Protein AF-A0AAD6TKK6-F1 (afdb_monomer_lite)

Structure (mmCIF, N/CA/C/O backbone):
data_AF-A0AAD6TKK6-F1
#
_entry.id   AF-A0AAD6TKK6-F1
#
loop_
_atom_site.group_PDB
_atom_site.id
_atom_site.type_symbol
_atom_site.label_atom_id
_atom_site.label_alt_id
_atom_site.label_comp_id
_atom_site.label_asym_id
_atom_site.label_entity_id
_atom_site.label_seq_id
_atom_site.pdbx_PDB_ins_code
_atom_site.Cartn_x
_atom_site.Cartn_y
_atom_site.Cartn_z
_atom_site.occupancy
_atom_site.B_iso_or_equiv
_atom_site.auth_seq_id
_atom_site.auth_comp_id
_atom_site.auth_asym_id
_atom_site.auth_atom_id
_atom_site.pdbx_PDB_model_num
ATOM 1 N N . MET A 1 1 ? -26.492 -15.807 9.553 1.00 33.47 1 MET A N 1
ATOM 2 C CA . MET A 1 1 ? -27.029 -14.757 10.464 1.00 33.47 1 MET A CA 1
ATOM 3 C C . MET A 1 1 ? -26.285 -14.730 11.799 1.00 33.47 1 MET A C 1
ATOM 5 O O . MET A 1 1 ? -26.033 -13.637 12.281 1.00 33.47 1 MET A O 1
ATOM 9 N N . LYS A 1 2 ? -25.810 -15.878 12.324 1.00 29.70 2 LYS A N 1
ATOM 10 C CA . LYS A 1 2 ? -24.729 -15.908 13.335 1.00 29.70 2 LYS A CA 1
ATOM 11 C C . LYS A 1 2 ? -23.454 -15.162 12.885 1.00 29.70 2 LYS A C 1
ATOM 13 O O . LYS A 1 2 ? -22.755 -14.616 13.722 1.00 29.70 2 LYS A O 1
ATOM 18 N N . ASP A 1 3 ? -23.239 -15.018 11.575 1.00 33.41 3 ASP A N 1
ATOM 19 C CA . ASP A 1 3 ? -22.123 -14.248 10.991 1.00 33.41 3 ASP A CA 1
ATOM 20 C C . ASP A 1 3 ? -22.330 -12.718 10.968 1.00 33.41 3 ASP A C 1
ATOM 22 O O . ASP A 1 3 ? -21.414 -11.987 10.613 1.00 33.41 3 ASP A O 1
ATOM 26 N N . ILE A 1 4 ? -23.523 -12.212 11.320 1.00 38.94 4 ILE A N 1
ATOM 27 C CA . ILE A 1 4 ? -23.822 -10.762 11.345 1.00 38.94 4 ILE A CA 1
ATOM 28 C C . ILE A 1 4 ? -23.513 -10.155 12.729 1.00 38.94 4 ILE A C 1
ATOM 30 O O . ILE A 1 4 ? -23.415 -8.940 12.869 1.00 38.94 4 ILE A O 1
ATOM 34 N N . ILE A 1 5 ? -23.282 -10.993 13.746 1.00 39.38 5 ILE A N 1
ATOM 35 C CA . ILE A 1 5 ? -22.968 -10.576 15.118 1.00 39.38 5 ILE A CA 1
ATOM 36 C C . ILE A 1 5 ? -21.465 -10.771 15.388 1.00 39.38 5 ILE A C 1
ATOM 38 O O . ILE A 1 5 ? -21.064 -11.489 16.299 1.00 39.38 5 ILE A O 1
ATOM 42 N N . TYR A 1 6 ? -20.609 -10.146 14.578 1.00 34.94 6 TYR A N 1
ATOM 43 C CA . TYR A 1 6 ? -19.217 -9.903 14.961 1.00 34.94 6 TYR A CA 1
ATOM 44 C C . TYR A 1 6 ? -19.056 -8.409 15.280 1.00 34.94 6 TYR A C 1
ATOM 46 O O . TYR A 1 6 ? -18.975 -7.570 14.390 1.00 34.94 6 TYR A O 1
ATOM 54 N N . ALA A 1 7 ? -19.076 -8.139 16.591 1.00 41.03 7 ALA A N 1
ATOM 55 C CA . ALA A 1 7 ? -18.643 -6.938 17.313 1.00 41.03 7 ALA A CA 1
ATOM 56 C C . ALA A 1 7 ? -19.293 -5.578 16.963 1.00 41.03 7 ALA A C 1
ATOM 58 O O . ALA A 1 7 ? -18.807 -4.848 16.096 1.00 41.03 7 ALA A O 1
ATOM 59 N N . PRO A 1 8 ? -20.306 -5.123 17.724 1.00 38.94 8 PRO A N 1
ATOM 60 C CA . PRO A 1 8 ? -20.504 -3.701 17.948 1.00 38.94 8 PRO A CA 1
ATOM 61 C C . PRO A 1 8 ? -19.596 -3.246 19.100 1.00 38.94 8 PRO A C 1
ATOM 63 O O . PRO A 1 8 ? -19.918 -3.436 20.267 1.00 38.94 8 PRO A O 1
ATOM 66 N N . VAL A 1 9 ? -18.473 -2.594 18.803 1.00 41.62 9 VAL A N 1
ATOM 67 C CA . VAL A 1 9 ? -17.911 -1.666 19.794 1.00 41.62 9 VAL A CA 1
ATOM 68 C C . VAL A 1 9 ? -18.814 -0.437 19.739 1.00 41.62 9 VAL A C 1
ATOM 70 O O . VAL A 1 9 ? -18.699 0.369 18.820 1.00 41.62 9 VAL A O 1
ATOM 73 N N . ILE A 1 10 ? -19.786 -0.336 20.651 1.00 44.16 10 ILE A N 1
ATOM 74 C CA . ILE A 1 10 ? -20.620 0.865 20.786 1.00 44.16 10 ILE A CA 1
ATOM 75 C C . ILE A 1 10 ? -19.730 1.935 21.429 1.00 44.16 10 ILE A C 1
ATOM 77 O O . ILE A 1 10 ? -19.353 1.768 22.588 1.00 44.16 10 ILE A O 1
ATOM 81 N N . PRO A 1 11 ? -19.369 3.027 20.731 1.00 39.59 11 PRO A N 1
ATOM 82 C CA . PRO A 1 11 ? -18.557 4.071 21.333 1.00 39.59 11 PRO A CA 1
ATOM 83 C C . PRO A 1 11 ? -19.380 4.781 22.412 1.00 39.59 11 PRO A C 1
ATOM 85 O O . PRO A 1 11 ? -20.307 5.542 22.123 1.00 39.59 11 PRO A O 1
ATOM 88 N N . VAL A 1 12 ? -19.049 4.530 23.677 1.00 43.72 12 VAL A N 1
ATOM 89 C CA . VAL A 1 12 ? -19.608 5.266 24.812 1.00 43.72 12 VAL A CA 1
ATOM 90 C C . VAL A 1 12 ? -18.806 6.555 24.962 1.00 43.72 12 VAL A C 1
ATOM 92 O O . VAL A 1 12 ? -17.887 6.650 25.765 1.00 43.72 12 VAL A O 1
ATOM 95 N N . VAL A 1 13 ? -19.128 7.569 24.158 1.00 41.91 13 VAL A N 1
ATOM 96 C CA . VAL A 1 13 ? -18.502 8.891 24.303 1.00 41.91 13 VAL A CA 1
ATOM 97 C C . VAL A 1 13 ? -19.078 9.561 25.556 1.00 41.91 13 VAL A C 1
ATOM 99 O O . VAL A 1 13 ? -20.239 9.979 25.576 1.00 41.91 13 VAL A O 1
ATOM 102 N N . SER A 1 14 ? -18.280 9.633 26.623 1.00 43.81 14 SER A N 1
ATOM 103 C CA . SER A 1 14 ? -18.710 10.011 27.980 1.00 43.81 14 SER A CA 1
ATOM 104 C C . SER A 1 14 ? -19.211 11.458 28.115 1.00 43.81 14 SER A C 1
ATOM 106 O O . SER A 1 14 ? -20.027 11.747 28.992 1.00 43.81 14 SER A O 1
ATOM 108 N N . TYR A 1 15 ? -18.798 12.366 27.225 1.00 44.28 15 TYR A N 1
ATOM 109 C CA . TYR A 1 15 ? -19.024 13.811 27.368 1.00 44.28 15 TYR A CA 1
ATOM 110 C C . TYR A 1 15 ? -20.209 14.387 26.569 1.00 44.28 15 TYR A C 1
ATOM 112 O O . TYR A 1 15 ? -20.564 15.551 26.761 1.00 44.28 15 TYR A O 1
ATOM 120 N N . LEU A 1 16 ? -20.889 13.606 25.717 1.00 48.97 16 LEU A N 1
ATOM 121 C CA . LEU A 1 16 ? -22.029 14.097 24.925 1.00 48.97 16 LEU A CA 1
ATOM 122 C C . LEU A 1 16 ? -23.342 13.421 25.337 1.00 48.97 16 LEU A C 1
ATOM 124 O O . LEU A 1 16 ? -23.686 12.333 24.877 1.00 48.97 16 LEU A O 1
ATOM 128 N N . LYS A 1 17 ? -24.134 14.119 26.166 1.00 58.81 17 LYS A N 1
ATOM 129 C CA . LYS A 1 17 ? -25.455 13.666 26.654 1.00 58.81 17 LYS A CA 1
ATOM 130 C C . LYS A 1 17 ? -26.389 13.122 25.548 1.00 58.81 17 LYS A C 1
ATOM 132 O O . LYS A 1 17 ? -27.018 12.087 25.789 1.00 58.81 17 LYS A O 1
ATOM 137 N N . PRO A 1 18 ? -26.489 13.731 24.345 1.00 53.56 18 PRO A N 1
ATOM 138 C CA . PRO A 1 18 ? -27.306 13.181 23.259 1.00 53.56 18 PRO A CA 1
ATOM 139 C C . PRO A 1 18 ? -26.797 11.826 22.743 1.00 53.56 18 PRO A C 1
ATOM 141 O O . PRO A 1 18 ? -27.599 10.923 22.520 1.00 53.56 18 PRO A O 1
ATOM 144 N N . ILE A 1 19 ? -25.475 11.658 22.628 1.00 49.31 19 ILE A N 1
ATOM 145 C CA . ILE A 1 19 ? -24.836 10.419 22.158 1.00 49.31 19 ILE A CA 1
ATOM 146 C C . ILE A 1 19 ? -24.994 9.310 23.198 1.00 49.31 19 ILE A C 1
ATOM 148 O O . ILE A 1 19 ? -25.383 8.202 22.848 1.00 49.31 19 ILE A O 1
ATOM 152 N N . ARG A 1 20 ? -24.809 9.618 24.488 1.00 58.09 20 ARG A N 1
ATOM 153 C CA . ARG A 1 20 ? -25.031 8.664 25.588 1.00 58.09 20 ARG A CA 1
ATOM 154 C C . ARG A 1 20 ? -26.486 8.187 25.659 1.00 58.09 20 ARG A C 1
ATOM 156 O O . ARG A 1 20 ? -26.737 7.007 25.883 1.00 58.09 20 ARG A O 1
ATOM 163 N N . THR A 1 21 ? -27.444 9.084 25.410 1.00 62.44 21 THR A N 1
ATOM 164 C CA . THR A 1 21 ? -28.881 8.747 25.368 1.00 62.44 21 THR A CA 1
ATOM 165 C C . THR A 1 21 ? -29.212 7.855 24.169 1.00 62.44 21 THR A C 1
ATOM 167 O O . THR A 1 21 ? -29.955 6.883 24.302 1.00 62.44 21 THR A O 1
ATOM 170 N N . TRP A 1 22 ? -28.638 8.156 23.001 1.00 67.25 22 TRP A N 1
ATOM 171 C CA . TRP A 1 22 ? -28.779 7.339 21.797 1.00 67.25 22 TRP A CA 1
ATOM 172 C C . TRP A 1 22 ? -28.152 5.947 21.971 1.00 67.25 22 TRP A C 1
ATOM 174 O O . TRP A 1 22 ? -28.821 4.948 21.712 1.00 67.25 22 TRP A O 1
ATOM 184 N N . ALA A 1 23 ? -26.929 5.873 22.506 1.00 57.50 23 ALA A N 1
ATOM 185 C CA . ALA A 1 23 ? -26.225 4.623 22.789 1.00 57.50 23 ALA A CA 1
ATOM 186 C C . ALA A 1 23 ? -26.989 3.750 23.799 1.00 57.50 23 ALA A C 1
ATOM 188 O O . ALA A 1 23 ? -27.186 2.562 23.554 1.00 57.50 23 ALA A O 1
ATOM 189 N N . ALA A 1 24 ? -27.515 4.340 24.880 1.00 67.81 24 ALA A N 1
ATOM 190 C CA . ALA A 1 24 ? -28.356 3.631 25.847 1.00 67.81 24 ALA A CA 1
ATOM 191 C C . ALA A 1 24 ? -29.661 3.111 25.219 1.00 67.81 24 ALA A C 1
ATOM 193 O O . ALA A 1 24 ? -30.083 1.987 25.492 1.00 67.81 24 ALA A O 1
ATOM 194 N N . SER A 1 25 ? -30.293 3.894 24.339 1.00 63.53 25 SER A N 1
ATOM 195 C CA . SER A 1 25 ? -31.496 3.462 23.621 1.00 63.53 25 SER A CA 1
ATOM 196 C C . SER A 1 25 ? -31.213 2.300 22.665 1.00 63.53 25 SER A C 1
ATOM 198 O O . SER A 1 25 ? -31.994 1.347 22.629 1.00 63.53 25 SER A O 1
ATOM 200 N N . LEU A 1 26 ? -30.102 2.356 21.925 1.00 58.56 26 LEU A N 1
ATOM 201 C CA . LEU A 1 26 ? -29.677 1.301 21.007 1.00 58.56 26 LEU A CA 1
ATOM 202 C C . LEU A 1 26 ? -29.356 0.006 21.765 1.00 58.56 26 LEU A C 1
ATOM 204 O O . LEU A 1 26 ? -29.867 -1.055 21.407 1.00 58.56 26 LEU A O 1
ATOM 208 N N . LEU A 1 27 ? -28.600 0.115 22.862 1.00 69.06 27 LEU A N 1
ATOM 209 C CA . LEU A 1 27 ? -28.213 -1.005 23.716 1.00 69.06 27 LEU A CA 1
ATOM 210 C C . LEU A 1 27 ? -29.429 -1.696 24.350 1.00 69.06 27 LEU A C 1
ATOM 212 O O . LEU A 1 27 ? -29.537 -2.919 24.314 1.00 69.06 27 LEU A O 1
ATOM 216 N N . ASN A 1 28 ? -30.405 -0.928 24.841 1.00 73.06 28 ASN A N 1
ATOM 217 C CA . ASN A 1 28 ? -31.656 -1.484 25.368 1.00 73.06 28 ASN A CA 1
ATOM 218 C C . ASN A 1 28 ? -32.488 -2.198 24.290 1.00 73.06 28 ASN A C 1
ATOM 220 O O . ASN A 1 28 ? -33.146 -3.206 24.562 1.00 73.06 28 ASN A O 1
ATOM 224 N N . ARG A 1 29 ? -32.447 -1.712 23.045 1.00 68.69 29 ARG A N 1
ATOM 225 C CA . ARG A 1 29 ? -33.118 -2.359 21.908 1.00 68.69 29 ARG A CA 1
ATOM 226 C C . ARG A 1 29 ? -32.474 -3.696 21.551 1.00 68.69 29 ARG A C 1
ATOM 228 O O . ARG A 1 29 ? -33.173 -4.633 21.187 1.00 68.69 29 ARG A O 1
ATOM 235 N N . TRP A 1 30 ? -31.154 -3.788 21.683 1.00 66.62 30 TRP A N 1
ATOM 236 C CA . TRP A 1 30 ? -30.419 -5.031 21.471 1.00 66.62 30 TRP A CA 1
ATOM 237 C C . TRP A 1 30 ? -30.650 -6.023 22.612 1.00 66.62 30 TRP A C 1
ATOM 239 O O . TRP A 1 30 ? -30.994 -7.168 22.342 1.00 66.62 30 TRP A O 1
ATOM 249 N N . LYS A 1 31 ? -30.580 -5.580 23.877 1.00 78.25 31 LYS A N 1
ATOM 250 C CA . LYS A 1 31 ? -30.904 -6.396 25.067 1.00 78.25 31 LYS A CA 1
ATOM 251 C C . LYS A 1 31 ? -32.315 -7.013 25.004 1.00 78.25 31 LYS A C 1
ATOM 253 O O . LYS A 1 31 ? -32.543 -8.112 25.512 1.00 78.25 31 LYS A O 1
ATOM 258 N N . SER A 1 32 ? -33.265 -6.315 24.379 1.00 73.50 32 SER A N 1
ATOM 259 C CA . SER A 1 32 ? -34.655 -6.768 24.205 1.00 73.50 32 SER A CA 1
ATOM 260 C C . SER A 1 32 ? -34.901 -7.625 22.955 1.00 73.50 32 SER A C 1
ATOM 262 O O . SER A 1 32 ? -36.005 -8.144 22.795 1.00 73.50 32 SER A O 1
ATOM 264 N N . HIS A 1 33 ? -33.907 -7.827 22.084 1.00 76.56 33 HIS A N 1
ATOM 265 C CA . HIS A 1 33 ? -34.063 -8.679 20.906 1.00 76.56 33 HIS A CA 1
ATOM 266 C C . HIS A 1 33 ? -34.140 -10.172 21.303 1.00 76.56 33 HIS A C 1
ATOM 268 O O . HIS A 1 33 ? -33.316 -10.616 22.108 1.00 76.56 33 HIS A O 1
ATOM 274 N N . PRO A 1 34 ? -35.057 -10.981 20.729 1.00 74.06 34 PRO A N 1
ATOM 275 C CA . PRO A 1 34 ? -35.217 -12.397 21.085 1.00 74.06 34 PRO A CA 1
ATOM 276 C C . PRO A 1 34 ? -33.925 -13.212 20.965 1.00 74.06 34 PRO A C 1
ATOM 278 O O . PRO A 1 34 ? -33.590 -13.971 21.866 1.00 74.06 34 PRO A O 1
ATOM 281 N N . ASP A 1 35 ? -33.146 -12.998 19.904 1.00 68.44 35 ASP A N 1
ATOM 282 C CA . ASP A 1 35 ? -31.879 -13.716 19.711 1.00 68.44 35 ASP A CA 1
ATOM 283 C C . ASP A 1 35 ? -30.819 -13.318 20.747 1.00 68.44 35 ASP A C 1
ATOM 285 O O . ASP A 1 35 ? -30.083 -14.173 21.234 1.00 68.44 35 ASP A O 1
ATOM 289 N N . ALA A 1 36 ? -30.778 -12.047 21.160 1.00 72.12 36 ALA A N 1
ATOM 290 C CA . ALA A 1 36 ? -29.862 -11.589 22.203 1.00 72.12 36 ALA A CA 1
ATOM 291 C C . ALA A 1 36 ? -30.205 -12.202 23.569 1.00 72.12 36 ALA A C 1
ATOM 293 O O . ALA A 1 36 ? -29.319 -12.434 24.389 1.00 72.12 36 ALA A O 1
ATOM 294 N N . GLN A 1 37 ? -31.481 -12.522 23.809 1.00 82.56 37 GLN A N 1
ATOM 295 C CA . GLN A 1 37 ? -31.910 -13.229 25.016 1.00 82.56 37 GLN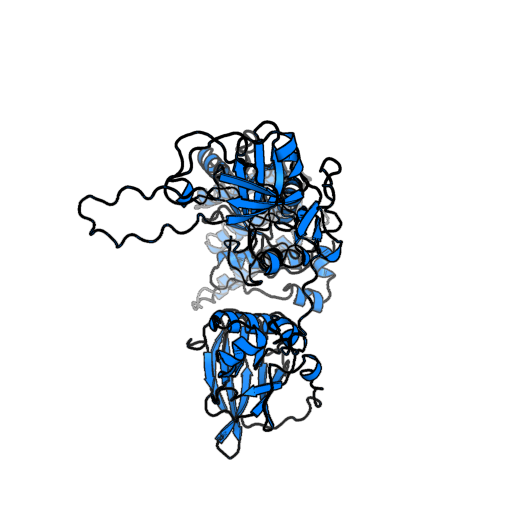 A CA 1
ATOM 296 C C . GLN A 1 37 ? -31.356 -14.661 25.060 1.00 82.56 37 GLN A C 1
ATOM 298 O O . GLN A 1 37 ? -31.052 -15.140 26.153 1.00 82.56 37 GLN A O 1
ATOM 303 N N . THR A 1 38 ? -31.170 -15.302 23.895 1.00 83.44 38 THR A N 1
ATOM 304 C CA . THR A 1 38 ? -30.635 -16.674 23.777 1.00 83.44 38 THR A CA 1
ATOM 305 C C . THR A 1 38 ? -29.121 -16.784 23.955 1.00 83.44 38 THR A C 1
ATOM 307 O O . THR A 1 38 ? -28.630 -17.894 24.144 1.00 83.44 38 THR A O 1
ATOM 310 N N . LEU A 1 39 ? -28.400 -15.658 23.914 1.00 77.38 39 LEU A N 1
ATOM 311 C CA . LEU A 1 39 ? -26.954 -15.616 24.126 1.00 77.38 39 LEU A CA 1
ATOM 312 C C . LEU A 1 39 ? -26.604 -15.932 25.581 1.00 77.38 39 LEU A C 1
ATOM 314 O O . LEU A 1 39 ? -27.282 -15.470 26.515 1.00 77.38 39 LEU A O 1
ATOM 318 N N . ASP A 1 40 ? -25.522 -16.679 25.773 1.00 90.00 40 ASP A N 1
ATOM 319 C CA . ASP A 1 40 ? -25.002 -16.943 27.109 1.00 90.00 40 ASP A CA 1
ATOM 320 C C . ASP A 1 40 ? -24.329 -15.686 27.716 1.00 90.00 40 ASP A C 1
ATOM 322 O O . ASP A 1 40 ? -24.077 -14.701 27.014 1.00 90.00 40 ASP A O 1
ATOM 326 N N . PRO A 1 41 ? -24.078 -15.651 29.039 1.00 82.62 41 PRO A N 1
ATOM 327 C CA . PRO A 1 41 ? -23.484 -14.482 29.689 1.00 82.62 41 PRO A CA 1
ATOM 328 C C . PRO A 1 41 ? -22.116 -14.070 29.124 1.00 82.62 41 PRO A C 1
ATOM 330 O O . PRO A 1 41 ? -21.830 -12.877 29.064 1.00 82.62 41 PRO A O 1
ATOM 333 N N . SER A 1 42 ? -21.294 -15.025 28.681 1.00 67.50 42 SER A N 1
ATOM 334 C CA . SER A 1 42 ? -19.976 -14.742 28.101 1.00 67.50 42 SER A CA 1
ATOM 335 C C . SER A 1 42 ? -20.096 -14.134 26.703 1.00 67.50 42 SER A C 1
ATOM 337 O O . SER A 1 42 ? -19.383 -13.189 26.369 1.00 67.50 42 SER A O 1
ATOM 339 N N . GLU A 1 43 ? -21.065 -14.598 25.909 1.00 72.06 43 GLU A N 1
ATOM 340 C CA . GLU A 1 43 ? -21.394 -14.022 24.607 1.00 72.06 43 GLU A CA 1
ATOM 341 C C . GLU A 1 43 ? -21.975 -12.611 24.747 1.00 72.06 43 GLU A C 1
ATOM 343 O O . GLU A 1 43 ? -21.633 -11.729 23.959 1.00 72.06 43 GLU A O 1
ATOM 348 N N . LYS A 1 44 ? -22.813 -12.372 25.765 1.00 76.62 44 LYS A N 1
ATOM 349 C CA . LYS A 1 44 ? -23.350 -11.038 26.078 1.00 76.62 44 LYS A CA 1
ATOM 350 C C . LYS A 1 44 ? -22.247 -10.064 26.482 1.00 76.62 44 LYS A C 1
ATOM 352 O O . LYS A 1 44 ? -22.228 -8.958 25.946 1.00 76.62 44 LYS A O 1
ATOM 357 N N . ALA A 1 45 ? -21.321 -10.489 27.341 1.00 70.94 45 ALA A N 1
ATOM 358 C CA . ALA A 1 45 ? -20.169 -9.689 27.758 1.00 70.94 45 ALA A CA 1
ATOM 359 C C . ALA A 1 45 ? -19.241 -9.360 26.580 1.00 70.94 45 ALA A C 1
ATOM 361 O O . ALA A 1 45 ? -18.907 -8.202 26.343 1.00 70.94 45 ALA A O 1
ATOM 362 N N . ARG A 1 46 ? -18.917 -10.358 25.745 1.00 65.62 46 ARG A N 1
ATOM 363 C CA . ARG A 1 46 ? -18.105 -10.169 24.530 1.00 65.62 46 ARG A CA 1
ATOM 364 C C . ARG A 1 46 ? -18.724 -9.172 23.540 1.00 65.62 46 ARG A C 1
ATOM 366 O O . ARG A 1 46 ? -18.009 -8.560 22.754 1.00 65.62 46 ARG A O 1
ATOM 373 N N . LEU A 1 47 ? -20.049 -9.027 23.550 1.00 63.88 47 LEU A N 1
ATOM 374 C CA . LEU A 1 47 ? -20.794 -8.112 22.680 1.00 63.88 47 LEU A CA 1
ATOM 375 C C . LEU A 1 47 ? -21.163 -6.780 23.358 1.00 63.88 47 LEU A C 1
ATOM 377 O O . LEU A 1 47 ? -21.875 -5.983 22.747 1.00 63.88 47 LEU A O 1
ATOM 381 N N . GLY A 1 48 ? -20.727 -6.542 24.601 1.00 70.88 48 GLY A N 1
ATOM 382 C CA . GLY A 1 48 ? -21.049 -5.335 25.371 1.00 70.88 48 GLY A CA 1
ATOM 383 C C . GLY A 1 48 ? -22.531 -5.200 25.742 1.00 70.88 48 GLY A C 1
ATOM 384 O O . GLY A 1 48 ? -23.003 -4.100 26.023 1.00 70.88 48 GLY A O 1
ATOM 385 N N . LEU A 1 49 ? -23.292 -6.302 25.716 1.00 74.94 49 LEU A N 1
ATOM 386 C CA . LEU A 1 49 ? -24.725 -6.346 26.034 1.00 74.94 49 LEU A CA 1
ATOM 387 C C . LEU A 1 49 ? -25.016 -6.436 27.533 1.00 74.94 49 LEU A C 1
ATOM 389 O O . LEU A 1 49 ? -26.179 -6.444 27.919 1.00 74.94 49 LEU A O 1
ATOM 393 N N . ASP A 1 50 ? -23.999 -6.516 28.374 1.00 77.31 50 ASP A N 1
ATOM 394 C CA . ASP A 1 50 ? -24.074 -6.492 29.835 1.00 77.31 50 ASP A CA 1
ATOM 395 C C . ASP A 1 50 ? -23.828 -5.091 30.425 1.00 77.31 50 ASP A C 1
ATOM 397 O O . ASP A 1 50 ? -24.142 -4.858 31.589 1.00 77.31 50 ASP A O 1
ATOM 401 N N . ILE A 1 51 ? -23.366 -4.128 29.620 1.00 74.81 51 ILE A N 1
ATOM 402 C CA . ILE A 1 51 ? -23.111 -2.748 30.053 1.00 74.81 51 ILE A CA 1
ATOM 403 C C . ILE A 1 51 ? -24.431 -2.063 30.443 1.00 74.81 51 ILE A C 1
ATOM 405 O O . ILE A 1 51 ? -25.335 -1.896 29.622 1.00 74.81 51 ILE A O 1
ATOM 409 N N . ASP A 1 52 ? -24.563 -1.625 31.693 1.00 70.31 52 ASP A N 1
ATOM 410 C CA . ASP A 1 52 ? -25.659 -0.757 32.129 1.00 70.31 52 ASP A CA 1
ATOM 411 C C . ASP A 1 52 ? -25.205 0.703 32.072 1.00 70.31 52 ASP A C 1
ATOM 413 O O . ASP A 1 52 ? -24.450 1.178 32.916 1.00 70.31 52 ASP A O 1
ATOM 417 N N . LEU A 1 53 ? -25.656 1.434 31.048 1.00 61.81 53 LEU A N 1
ATOM 418 C CA . LEU A 1 53 ? -25.374 2.863 30.924 1.00 61.81 53 LEU A CA 1
ATOM 419 C C . LEU A 1 53 ? -26.250 3.642 31.922 1.00 61.81 53 LEU A C 1
ATOM 421 O O . LEU A 1 53 ? -27.475 3.631 31.770 1.00 61.81 53 LEU A O 1
ATOM 425 N N . PRO A 1 54 ? -25.671 4.360 32.909 1.00 53.25 54 PRO A N 1
ATOM 426 C CA . PRO A 1 54 ? -26.460 5.141 33.853 1.00 53.25 54 PRO A CA 1
ATOM 427 C C . PRO A 1 54 ? -27.217 6.233 33.098 1.00 53.25 54 PRO A C 1
ATOM 429 O O . PRO A 1 54 ? -26.604 7.043 32.397 1.00 53.25 54 PRO A O 1
ATOM 432 N N . VAL A 1 55 ? -28.540 6.258 33.240 1.00 55.25 55 VAL A N 1
ATOM 433 C CA . VAL A 1 55 ? -29.366 7.406 32.862 1.00 55.25 55 VAL A CA 1
ATOM 434 C C . VAL A 1 55 ? -29.429 8.286 34.104 1.00 55.25 55 VAL A C 1
ATOM 436 O O . VAL A 1 55 ? -30.018 7.868 35.095 1.00 55.25 55 VAL A O 1
ATOM 439 N N . ASP A 1 56 ? -28.783 9.455 34.090 1.00 49.66 56 ASP A N 1
ATOM 440 C CA . ASP A 1 56 ? -28.731 10.342 35.261 1.00 49.66 56 ASP A CA 1
ATOM 441 C C . ASP A 1 56 ? -30.147 10.656 35.779 1.00 49.66 56 ASP A C 1
ATOM 443 O O . ASP A 1 56 ? -30.894 11.434 35.175 1.00 49.66 56 ASP A O 1
ATOM 447 N N . THR A 1 57 ? -30.519 10.069 36.916 1.00 44.00 57 THR A N 1
ATOM 448 C CA . THR A 1 57 ? -31.667 10.502 37.712 1.00 44.00 57 THR A CA 1
ATOM 449 C C . THR A 1 57 ? -31.282 11.780 38.467 1.00 44.00 57 THR A C 1
ATOM 451 O O . THR A 1 57 ? -30.234 11.816 39.113 1.00 44.00 57 THR A O 1
ATOM 454 N N . PRO A 1 58 ? -32.084 12.859 38.403 1.00 35.41 58 PRO A N 1
ATOM 455 C CA . PRO A 1 58 ? -31.746 14.119 39.062 1.00 35.41 58 PRO A CA 1
ATOM 456 C C . PRO A 1 58 ? -31.707 13.961 40.597 1.00 35.41 58 PRO A C 1
ATOM 458 O O . PRO A 1 58 ? -32.481 13.171 41.144 1.00 35.41 58 PRO A O 1
ATOM 461 N N . PRO A 1 59 ? -30.838 14.703 41.313 1.00 33.88 59 PRO A N 1
ATOM 462 C CA . PRO A 1 59 ? -30.676 14.551 42.757 1.00 33.88 59 PRO A CA 1
ATOM 463 C C . PRO A 1 59 ? -31.924 15.015 43.531 1.00 33.88 59 PRO A C 1
ATOM 465 O O . PRO A 1 59 ? -32.615 15.942 43.094 1.00 33.88 59 PRO A O 1
ATOM 468 N N . PRO A 1 60 ? -32.215 14.412 44.701 1.00 34.59 60 PRO A N 1
ATOM 469 C CA . PRO A 1 60 ? -33.389 14.754 45.496 1.00 34.59 60 PRO A CA 1
ATOM 470 C C . PRO A 1 60 ? -33.251 16.161 46.097 1.00 34.59 60 PRO A C 1
ATOM 472 O O . PRO A 1 60 ? -32.280 16.469 46.787 1.00 34.59 60 PRO A O 1
ATOM 475 N N . SER A 1 61 ? -34.238 17.024 45.842 1.00 34.91 61 SER A N 1
ATOM 476 C CA . SER A 1 61 ? -34.274 18.400 46.349 1.00 34.91 61 SER A CA 1
ATOM 477 C C . SER A 1 61 ? -34.542 18.449 47.859 1.00 34.91 61 SER A C 1
ATOM 479 O O . SER A 1 61 ? -35.498 17.846 48.349 1.00 34.91 61 SER A O 1
ATOM 481 N N . THR A 1 62 ? -33.740 19.225 48.587 1.00 36.59 62 THR A N 1
ATOM 482 C CA . THR A 1 62 ? -33.739 19.382 50.052 1.00 36.59 62 THR A CA 1
ATOM 483 C C . THR A 1 62 ? -34.813 20.338 50.592 1.00 36.59 62 THR A C 1
ATOM 485 O O . THR A 1 62 ? -34.498 21.212 51.397 1.00 36.59 62 THR A O 1
ATOM 488 N N . ASP A 1 63 ? -36.073 20.197 50.182 1.00 36.00 63 ASP A N 1
ATOM 489 C CA . ASP A 1 63 ? -37.165 21.027 50.718 1.00 36.00 63 ASP A CA 1
ATOM 490 C C . ASP A 1 63 ? -38.273 20.131 51.294 1.00 36.00 63 ASP A C 1
ATOM 492 O O . ASP A 1 63 ? -39.043 19.522 50.551 1.00 36.00 63 ASP A O 1
ATOM 496 N N . THR A 1 64 ? -38.285 19.955 52.625 1.00 46.22 64 THR A N 1
ATOM 497 C CA . THR A 1 64 ? -38.981 18.869 53.357 1.00 46.22 64 THR A CA 1
ATOM 498 C C . THR A 1 64 ? -40.258 19.267 54.108 1.00 46.22 64 THR A C 1
ATOM 500 O O . THR A 1 64 ? -40.627 18.599 55.073 1.00 46.22 64 THR A O 1
ATOM 503 N N . GLN A 1 65 ? -40.988 20.311 53.695 1.00 41.62 65 GLN A N 1
ATOM 504 C CA . GLN A 1 65 ? -42.252 20.665 54.382 1.00 41.62 65 GLN A CA 1
ATOM 505 C C . GLN A 1 65 ? -43.537 20.633 53.533 1.00 41.62 65 GLN A C 1
ATOM 507 O O . GLN A 1 65 ? -44.623 20.579 54.105 1.00 41.62 65 GLN A O 1
ATOM 512 N N . SER A 1 66 ? -43.460 20.520 52.203 1.00 45.00 66 SER A N 1
ATOM 513 C CA . SER A 1 66 ? -44.614 20.213 51.322 1.00 45.00 66 SER A CA 1
ATOM 514 C C . SER A 1 66 ? -44.524 18.828 50.658 1.00 45.00 66 SER A C 1
ATOM 516 O O . SER A 1 66 ? -45.511 18.278 50.164 1.00 45.00 66 SER A O 1
ATOM 518 N N . THR A 1 67 ? -43.342 18.226 50.712 1.00 45.34 67 THR A N 1
ATOM 519 C CA . THR A 1 67 ? -42.934 16.992 50.034 1.00 45.34 67 THR A CA 1
ATOM 520 C C . THR A 1 67 ? -43.666 15.729 50.472 1.00 45.34 67 THR A C 1
ATOM 522 O O . THR A 1 67 ? -43.889 14.912 49.594 1.00 45.34 67 THR A O 1
ATOM 525 N N . PRO A 1 68 ? -44.107 15.509 51.730 1.00 48.00 68 PRO A N 1
ATOM 526 C CA . PRO A 1 68 ? -44.749 14.238 52.078 1.00 48.00 68 PRO A CA 1
ATOM 527 C C . PRO A 1 68 ? -46.078 14.029 51.347 1.00 48.00 68 PRO A C 1
ATOM 529 O O . PRO A 1 68 ? -46.375 12.920 50.919 1.00 48.00 68 PRO A O 1
ATOM 532 N N . LYS A 1 69 ? -46.864 15.099 51.156 1.00 49.91 69 LYS A N 1
ATOM 533 C CA . LYS A 1 69 ? -48.135 15.029 50.419 1.00 49.91 69 LYS A CA 1
ATOM 534 C C . LYS A 1 69 ? -47.916 14.954 48.914 1.00 49.91 69 LYS A C 1
ATOM 536 O O . LYS A 1 69 ? -48.602 14.179 48.260 1.00 49.91 69 LYS A O 1
ATOM 541 N N . ILE A 1 70 ? -46.950 15.710 48.390 1.00 47.66 70 ILE A N 1
ATOM 542 C CA . ILE A 1 70 ? -46.612 15.679 46.964 1.00 47.66 70 ILE A CA 1
ATOM 543 C C . ILE A 1 70 ? -46.009 14.316 46.608 1.00 47.66 70 ILE A C 1
ATOM 545 O O . ILE A 1 70 ? -46.526 13.670 45.720 1.00 47.66 70 ILE A O 1
ATOM 549 N N . LEU A 1 71 ? -45.026 13.800 47.352 1.00 47.69 71 LEU A N 1
ATOM 550 C CA . LEU A 1 71 ? -44.408 12.487 47.109 1.00 47.69 71 LEU A CA 1
ATOM 551 C C . LEU A 1 71 ? -45.392 11.327 47.261 1.00 47.69 71 LEU A C 1
ATOM 553 O O . LEU A 1 71 ? -45.366 10.418 46.438 1.00 47.69 71 LEU A O 1
ATOM 557 N N . HIS A 1 72 ? -46.277 11.354 48.265 1.00 56.81 72 HIS A N 1
ATOM 558 C CA . HIS A 1 72 ? -47.304 10.317 48.406 1.00 56.81 72 HIS A CA 1
ATOM 559 C C . HIS A 1 72 ? -48.287 10.348 47.229 1.00 56.81 72 HIS A C 1
ATOM 561 O O . HIS A 1 72 ? -48.684 9.300 46.729 1.00 56.81 72 HIS A O 1
ATOM 567 N N . ARG A 1 73 ? -48.632 11.541 46.733 1.00 58.12 73 ARG A N 1
ATOM 568 C CA . ARG A 1 73 ? -49.548 11.705 45.599 1.00 58.12 73 ARG A CA 1
ATOM 569 C C . ARG A 1 73 ? -48.882 11.420 44.251 1.00 58.12 73 ARG A C 1
ATOM 571 O O . ARG A 1 73 ? -49.508 10.827 43.384 1.00 58.12 73 ARG A O 1
ATOM 578 N N . THR A 1 74 ? -47.600 11.740 44.093 1.00 52.31 74 THR A N 1
ATOM 579 C CA . THR A 1 74 ? -46.779 11.343 42.940 1.00 52.31 74 THR A CA 1
ATOM 580 C C . THR A 1 74 ? -46.595 9.829 42.902 1.00 52.31 74 THR A C 1
ATOM 582 O O . THR A 1 74 ? -46.634 9.250 41.826 1.00 52.31 74 THR A O 1
ATOM 585 N N . ALA A 1 75 ? -46.450 9.172 44.056 1.00 58.38 75 ALA A N 1
ATOM 586 C CA . ALA A 1 75 ? -46.392 7.715 44.141 1.00 58.38 75 ALA A CA 1
ATOM 587 C C . ALA A 1 75 ? -47.744 7.059 43.812 1.00 58.38 75 ALA A C 1
ATOM 589 O O . ALA A 1 75 ? -47.770 6.042 43.125 1.00 58.38 75 ALA A O 1
ATOM 590 N N . GLU A 1 76 ? -48.864 7.651 44.241 1.00 62.84 76 GLU A N 1
ATOM 591 C CA . GLU A 1 76 ? -50.204 7.207 43.833 1.00 62.84 76 GLU A CA 1
ATOM 592 C C . GLU A 1 76 ? -50.417 7.368 42.324 1.00 62.84 76 GLU A C 1
ATOM 594 O O . GLU A 1 76 ? -50.860 6.425 41.680 1.00 62.84 76 GLU A O 1
ATOM 599 N N . LEU A 1 77 ? -50.028 8.508 41.744 1.00 57.53 77 LEU A N 1
ATOM 600 C CA . LEU A 1 77 ? -50.109 8.750 40.300 1.00 57.53 77 LEU A CA 1
ATOM 601 C C . LEU A 1 77 ? -49.183 7.829 39.498 1.00 57.53 77 LEU A C 1
ATOM 603 O O . LEU A 1 77 ? -49.587 7.334 38.453 1.00 57.53 77 LEU A O 1
ATOM 607 N N . ALA A 1 78 ? -47.966 7.571 39.980 1.00 57.12 78 ALA A N 1
ATOM 608 C CA . ALA A 1 78 ? -47.027 6.648 39.345 1.00 57.12 78 ALA A CA 1
ATOM 609 C C . ALA A 1 78 ? -47.515 5.194 39.420 1.00 57.12 78 ALA A C 1
ATOM 611 O O . ALA A 1 78 ? -47.343 4.445 38.464 1.00 57.12 78 ALA A O 1
ATOM 612 N N . ARG A 1 79 ? -48.166 4.799 40.521 1.00 65.25 79 ARG A N 1
ATOM 613 C CA . ARG A 1 79 ? -48.800 3.481 40.648 1.00 65.25 79 ARG A CA 1
ATOM 614 C C . ARG A 1 79 ? -50.001 3.352 39.716 1.00 65.25 79 ARG A C 1
ATOM 616 O O . ARG A 1 79 ? -50.082 2.369 38.995 1.00 65.25 79 ARG A O 1
ATOM 623 N N . ASP A 1 80 ? -50.886 4.346 39.682 1.00 62.97 80 ASP A N 1
ATOM 624 C CA . ASP A 1 80 ? -52.024 4.368 38.757 1.00 62.97 80 ASP A CA 1
ATOM 625 C C . ASP A 1 80 ? -51.557 4.383 37.285 1.00 62.97 80 ASP A C 1
ATOM 627 O O . ASP A 1 80 ? -52.215 3.797 36.426 1.00 62.97 80 ASP A O 1
ATOM 631 N N . PHE A 1 81 ? -50.412 5.016 36.995 1.00 60.78 81 PHE A N 1
ATOM 632 C CA . PHE A 1 81 ? -49.753 5.010 35.685 1.00 60.78 81 PHE A CA 1
ATOM 633 C C . PHE A 1 81 ? -49.186 3.630 35.334 1.00 60.78 81 PHE A C 1
ATOM 635 O O . PHE A 1 81 ? -49.444 3.130 34.244 1.00 60.78 81 PHE A O 1
ATOM 642 N N . GLN A 1 82 ? -48.476 2.987 36.263 1.00 62.75 82 GLN A N 1
ATOM 643 C CA . GLN A 1 82 ? -47.920 1.650 36.059 1.00 62.75 82 GLN A CA 1
ATOM 644 C C . GLN A 1 82 ? -49.026 0.602 35.892 1.00 62.75 82 GLN A C 1
ATOM 646 O O . GLN A 1 82 ? -48.984 -0.186 34.957 1.00 62.75 82 GLN A O 1
ATOM 651 N N . GLU A 1 83 ? -50.068 0.643 36.731 1.00 63.59 83 GLU A N 1
ATOM 652 C CA . GLU A 1 83 ? -51.244 -0.228 36.601 1.00 63.59 83 GLU A CA 1
ATOM 653 C C . GLU A 1 83 ? -51.938 -0.045 35.245 1.00 63.59 83 GLU A C 1
ATOM 655 O O . GLU A 1 83 ? -52.481 -0.997 34.683 1.00 63.59 83 GLU A O 1
ATOM 660 N N . PHE A 1 84 ? -51.916 1.174 34.705 1.00 62.56 84 PHE A N 1
ATOM 661 C CA . PHE A 1 84 ? -52.458 1.473 33.389 1.00 62.56 84 PHE A CA 1
ATOM 662 C C . PHE A 1 84 ? -51.571 0.954 32.245 1.00 62.56 84 PHE A C 1
ATOM 664 O O . PHE A 1 84 ? -52.099 0.347 31.312 1.00 62.56 84 PHE A O 1
ATOM 671 N N . GLU A 1 85 ? -50.249 1.146 32.307 1.00 60.47 85 GLU A N 1
ATOM 672 C CA . GLU A 1 85 ? -49.307 0.589 31.323 1.00 60.47 85 GLU A CA 1
ATOM 673 C C . GLU A 1 85 ? -49.340 -0.944 31.320 1.00 60.47 85 GLU A C 1
ATOM 675 O O . GLU A 1 85 ? -49.469 -1.558 30.260 1.00 60.47 85 GLU A O 1
ATOM 680 N N . ASP A 1 86 ? -49.346 -1.568 32.496 1.00 61.78 86 ASP A N 1
ATOM 681 C CA . ASP A 1 86 ? -49.431 -3.021 32.644 1.00 61.78 86 ASP A CA 1
ATOM 682 C C . ASP A 1 86 ? -50.760 -3.560 32.081 1.00 61.78 86 ASP A C 1
ATOM 684 O O . ASP A 1 86 ? -50.797 -4.609 31.428 1.00 61.78 86 ASP A O 1
ATOM 688 N N . ALA A 1 87 ? -51.859 -2.817 32.269 1.00 58.09 87 ALA A N 1
ATOM 689 C CA . ALA A 1 87 ? -53.173 -3.152 31.724 1.00 58.09 87 ALA A CA 1
ATOM 690 C C . ALA A 1 87 ? -53.299 -2.943 30.205 1.00 58.09 87 ALA A C 1
ATOM 692 O O . ALA A 1 87 ? -54.202 -3.541 29.614 1.00 58.09 87 ALA A O 1
ATOM 693 N N . LEU A 1 88 ? -52.446 -2.108 29.594 1.00 55.91 88 LEU A N 1
ATOM 694 C CA . LEU A 1 88 ? -52.321 -1.935 28.140 1.00 55.91 88 LEU A CA 1
ATOM 695 C C . LEU A 1 88 ? -51.436 -3.014 27.499 1.00 55.91 88 LEU A C 1
ATOM 697 O O . LEU A 1 88 ? -51.674 -3.395 26.357 1.00 55.91 88 LEU A O 1
ATOM 701 N N . ILE A 1 89 ? -50.414 -3.490 28.215 1.00 57.66 89 ILE A N 1
ATOM 702 C CA . ILE A 1 89 ? -49.440 -4.475 27.717 1.00 57.66 89 ILE A CA 1
ATOM 703 C C . ILE A 1 89 ? -49.994 -5.908 27.787 1.00 57.66 89 ILE A C 1
ATOM 705 O O . ILE A 1 89 ? -49.650 -6.755 26.963 1.00 57.66 89 ILE A O 1
ATOM 709 N N . THR A 1 90 ? -50.865 -6.201 28.754 1.00 55.16 90 THR A N 1
ATOM 710 C CA . THR A 1 90 ? -51.457 -7.535 28.922 1.00 55.16 90 THR A CA 1
ATOM 711 C C . THR A 1 90 ? -52.662 -7.738 27.995 1.00 55.16 90 THR A C 1
ATOM 713 O O . THR A 1 90 ? -53.816 -7.543 28.375 1.00 55.16 90 THR A O 1
ATOM 716 N N . GLU A 1 91 ? -52.389 -8.152 26.754 1.00 54.06 91 GLU A N 1
ATOM 717 C CA . GLU A 1 91 ? -53.386 -8.573 25.760 1.00 54.06 91 GLU A CA 1
ATOM 718 C C . GLU A 1 91 ? -54.303 -9.671 26.327 1.00 54.06 91 GLU A C 1
ATOM 720 O O . GLU A 1 91 ? -53.916 -10.833 26.390 1.00 54.06 91 GLU A O 1
ATOM 725 N N . THR A 1 92 ? -55.522 -9.331 26.761 1.00 48.78 92 THR A N 1
ATOM 726 C CA . THR A 1 92 ? -56.720 -10.199 26.698 1.00 48.78 92 THR A CA 1
ATOM 727 C C . THR A 1 92 ? -57.957 -9.491 27.277 1.00 48.78 92 THR A C 1
ATOM 729 O O . THR A 1 92 ? -58.174 -9.445 28.484 1.00 48.78 92 THR A O 1
ATOM 732 N N . GLY A 1 93 ? -58.839 -9.017 26.390 1.00 50.41 93 GLY A N 1
ATOM 733 C CA . GLY A 1 93 ? -60.272 -8.849 26.672 1.00 50.41 93 GLY A CA 1
ATOM 734 C C . GLY A 1 93 ? -60.724 -7.515 27.288 1.00 50.41 93 GLY A C 1
ATOM 735 O O . GLY A 1 93 ? -60.642 -7.305 28.494 1.00 50.41 93 GLY A O 1
ATOM 736 N N . ASP A 1 94 ? -61.351 -6.700 26.431 1.00 56.75 94 ASP A N 1
ATOM 737 C CA . ASP A 1 94 ? -62.099 -5.451 26.684 1.00 56.75 94 ASP A CA 1
ATOM 738 C C . ASP A 1 94 ? -61.279 -4.160 26.942 1.00 56.75 94 ASP A C 1
ATOM 740 O O . ASP A 1 94 ? -61.476 -3.442 27.925 1.00 56.75 94 ASP A O 1
ATOM 744 N N . ASP A 1 95 ? -60.386 -3.829 25.994 1.00 61.62 95 ASP A N 1
ATOM 745 C CA . ASP A 1 95 ? -59.530 -2.622 25.989 1.00 61.62 95 ASP A CA 1
ATOM 746 C C . ASP A 1 95 ? -60.298 -1.297 26.063 1.00 61.62 95 ASP A C 1
ATOM 748 O O . ASP A 1 95 ? -59.832 -0.324 26.658 1.00 61.62 95 ASP A O 1
ATOM 752 N N . HIS A 1 96 ? -61.483 -1.225 25.451 1.00 64.94 96 HIS A N 1
ATOM 753 C CA . HIS A 1 96 ? -62.196 0.045 25.289 1.00 64.94 96 HIS A CA 1
ATOM 754 C C . HIS A 1 96 ? -62.685 0.591 26.629 1.00 64.94 96 HIS A C 1
ATOM 756 O O . HIS A 1 96 ? -62.467 1.759 26.944 1.00 64.94 96 HIS A O 1
ATOM 762 N N . SER A 1 97 ? -63.266 -0.277 27.459 1.00 65.25 97 SER A N 1
ATOM 763 C CA . SER A 1 97 ? -63.706 0.057 28.814 1.00 65.25 97 SER A CA 1
ATOM 764 C C . SER A 1 97 ? -62.560 0.583 29.687 1.00 65.25 97 SER A C 1
ATOM 766 O O . SER A 1 97 ? -62.801 1.367 30.602 1.00 65.25 97 SER A O 1
ATOM 768 N N . ARG A 1 98 ? -61.316 0.166 29.420 1.00 66.50 98 ARG A N 1
ATOM 769 C CA . ARG A 1 98 ? -60.122 0.593 30.164 1.00 66.50 98 ARG A CA 1
ATOM 770 C C . ARG A 1 98 ? -59.581 1.930 29.665 1.00 66.50 98 ARG A C 1
ATOM 772 O O . ARG A 1 98 ? -59.314 2.799 30.489 1.00 66.50 98 ARG A O 1
ATOM 779 N N . ILE A 1 99 ? -59.505 2.128 28.346 1.00 68.81 99 ILE A N 1
ATOM 780 C CA . ILE A 1 99 ? -59.115 3.412 27.739 1.00 68.81 99 ILE A CA 1
ATOM 781 C C . ILE A 1 99 ? -60.095 4.514 28.151 1.00 68.81 99 ILE A C 1
ATOM 783 O O . ILE A 1 99 ? -59.667 5.578 28.591 1.00 68.81 99 ILE A O 1
ATOM 787 N N . PHE A 1 100 ? -61.404 4.255 28.093 1.00 74.56 100 PHE A N 1
ATOM 788 C CA . PHE A 1 100 ? -62.399 5.239 28.521 1.00 74.56 100 PHE A CA 1
ATOM 789 C C . PHE A 1 100 ? -62.334 5.524 30.024 1.00 74.56 100 PHE A C 1
ATOM 791 O O . PHE A 1 100 ? -62.350 6.690 30.397 1.00 74.56 100 PHE A O 1
ATOM 798 N N . ARG A 1 101 ? -62.130 4.515 30.886 1.00 73.75 101 ARG A N 1
ATOM 799 C CA . ARG A 1 101 ? -61.888 4.753 32.324 1.00 73.75 101 ARG A CA 1
ATOM 800 C C . ARG A 1 101 ? -60.626 5.574 32.586 1.00 73.75 101 ARG A C 1
ATOM 802 O O . ARG A 1 101 ? -60.611 6.364 33.525 1.00 73.75 101 ARG A O 1
ATOM 809 N N . ALA A 1 102 ? -59.575 5.388 31.791 1.00 70.00 102 ALA A N 1
ATOM 810 C CA . ALA A 1 102 ? -58.355 6.178 31.904 1.00 70.00 102 ALA A CA 1
ATOM 811 C C . ALA A 1 102 ? -58.585 7.629 31.470 1.00 70.00 102 ALA A C 1
ATOM 813 O O . ALA A 1 102 ? -58.180 8.542 32.182 1.00 70.00 102 ALA A O 1
ATOM 814 N N . LEU A 1 103 ? -59.305 7.854 30.367 1.00 74.62 103 LEU A N 1
ATOM 815 C CA . LEU A 1 103 ? -59.713 9.195 29.943 1.00 74.62 103 LEU A CA 1
ATOM 816 C C . LEU A 1 103 ? -60.624 9.870 30.979 1.00 74.62 103 LEU A C 1
ATOM 818 O O . LEU A 1 103 ? -60.411 11.038 31.286 1.00 74.62 103 LEU A O 1
ATOM 822 N N . ASP A 1 104 ? -61.562 9.137 31.584 1.00 80.50 104 ASP A N 1
ATOM 823 C CA . ASP A 1 104 ? -62.431 9.652 32.650 1.00 80.50 104 ASP A CA 1
ATOM 824 C C . ASP A 1 104 ? -61.620 10.016 33.913 1.00 80.50 104 ASP A C 1
ATOM 826 O O . ASP A 1 104 ? -61.860 11.053 34.534 1.00 80.50 104 ASP A O 1
ATOM 830 N N . LYS A 1 105 ? -60.611 9.207 34.279 1.00 73.00 105 LYS A N 1
ATOM 831 C CA . LYS A 1 105 ? -59.666 9.528 35.365 1.00 73.00 105 LYS A CA 1
ATOM 832 C C . LYS A 1 105 ? -58.837 10.778 35.046 1.00 73.00 105 LYS A C 1
ATOM 834 O O . LYS A 1 105 ? -58.692 11.638 35.910 1.00 73.00 105 LYS A O 1
ATOM 839 N N . ILE A 1 106 ? -58.338 10.912 33.815 1.00 71.12 106 ILE A N 1
ATOM 840 C CA . ILE A 1 106 ? -57.598 12.098 33.353 1.00 71.12 106 ILE A CA 1
ATOM 841 C C . ILE A 1 106 ? -58.478 13.351 33.418 1.00 71.12 106 ILE A C 1
ATOM 843 O O . ILE A 1 106 ? -58.032 14.399 33.887 1.00 71.12 106 ILE A O 1
ATOM 847 N N . GLU A 1 107 ? -59.728 13.255 32.964 1.00 77.50 107 GLU A N 1
ATOM 848 C CA . GLU A 1 107 ? -60.699 14.349 33.025 1.00 77.50 107 GLU A CA 1
ATOM 849 C C . GLU A 1 107 ? -61.022 14.742 34.476 1.00 77.50 107 GLU A C 1
ATOM 851 O O . GLU A 1 107 ? -61.139 15.932 34.768 1.00 77.50 107 GLU A O 1
ATOM 856 N N . ALA A 1 108 ? -61.083 13.782 35.406 1.00 74.81 108 ALA A N 1
ATOM 857 C CA . ALA A 1 108 ? -61.228 14.069 36.833 1.00 74.81 108 ALA A CA 1
ATOM 858 C C . ALA A 1 108 ? -59.989 14.788 37.403 1.00 74.81 108 ALA A C 1
ATOM 860 O O . ALA A 1 108 ? -60.123 15.815 38.074 1.00 74.81 108 ALA A O 1
ATOM 861 N N . TRP A 1 109 ? -58.782 14.314 37.079 1.00 70.44 109 TRP A N 1
ATOM 862 C CA . TRP A 1 109 ? -57.516 14.905 37.537 1.00 70.44 109 TRP A CA 1
ATOM 863 C C . TRP A 1 109 ? -57.274 16.315 37.002 1.00 70.44 109 TRP A C 1
ATOM 865 O O . TRP A 1 109 ? -56.666 17.143 37.675 1.00 70.44 109 TRP A O 1
ATOM 875 N N . LYS A 1 110 ? -57.803 16.628 35.820 1.00 67.56 110 LYS A N 1
ATOM 876 C CA . LYS A 1 110 ? -57.729 17.958 35.208 1.00 67.56 110 LYS A CA 1
ATOM 877 C C . LYS A 1 110 ? -58.386 19.060 36.052 1.00 67.56 110 LYS A C 1
ATOM 879 O O . LYS A 1 110 ? -58.008 20.222 35.919 1.00 67.56 110 LYS A O 1
ATOM 884 N N . THR A 1 111 ? -59.349 18.724 36.914 1.00 63.44 111 THR A N 1
ATOM 885 C CA . THR A 1 111 ? -60.006 19.705 37.802 1.00 63.44 111 THR A CA 1
ATOM 886 C C . THR A 1 111 ? -59.186 20.059 39.048 1.00 63.44 111 THR A C 1
ATOM 888 O O . THR A 1 111 ? -59.498 21.031 39.737 1.00 63.44 111 THR A O 1
ATOM 891 N N . GLU A 1 112 ? -58.104 19.326 39.320 1.00 60.84 112 GLU A N 1
ATOM 892 C CA . GLU A 1 112 ? -57.221 19.543 40.462 1.00 60.84 112 GLU A CA 1
ATOM 893 C C . GLU A 1 112 ? -56.001 20.372 40.014 1.00 60.84 112 GLU A C 1
ATOM 895 O O . GLU A 1 112 ? -55.105 19.890 39.323 1.00 60.84 112 GLU A O 1
ATOM 900 N N . ALA A 1 113 ? -55.994 21.665 40.348 1.00 50.81 113 ALA A N 1
ATOM 901 C CA . ALA A 1 113 ? -55.074 22.665 39.798 1.00 50.81 113 ALA A CA 1
ATOM 902 C C . ALA A 1 113 ? -53.626 22.579 40.342 1.00 50.81 113 ALA A C 1
ATOM 904 O O . ALA A 1 113 ? -53.173 23.492 41.033 1.00 50.81 113 ALA A O 1
ATOM 905 N N . GLU A 1 114 ? -52.877 21.522 40.003 1.00 64.50 114 GLU A N 1
ATOM 906 C CA . GLU A 1 114 ? -51.440 21.412 40.303 1.00 64.50 114 GLU A CA 1
ATOM 907 C C . GLU A 1 114 ? -50.558 21.165 39.052 1.00 64.50 114 GLU A C 1
ATOM 909 O O . GLU A 1 114 ? -50.909 20.364 38.180 1.00 64.50 114 GLU A O 1
ATOM 914 N N . PRO A 1 115 ? -49.373 21.810 38.944 1.00 59.81 115 PRO A N 1
ATOM 915 C CA . PRO A 1 115 ? -48.470 21.674 37.790 1.00 59.81 115 PRO A CA 1
ATOM 916 C C . PRO A 1 115 ? -47.939 20.254 37.553 1.00 59.81 115 PRO A C 1
ATOM 918 O O . PRO A 1 115 ? -47.699 19.871 36.408 1.00 59.81 115 PRO A O 1
ATOM 921 N N . LEU A 1 116 ? -47.752 19.471 38.623 1.00 57.19 116 LEU A N 1
ATOM 922 C CA . LEU A 1 116 ? -47.266 18.090 38.533 1.00 57.19 116 LEU A CA 1
ATOM 923 C C . LEU A 1 116 ? -48.308 17.177 37.871 1.00 57.19 116 LEU A C 1
ATOM 925 O O . LEU A 1 116 ? -47.967 16.336 37.043 1.00 57.19 116 LEU A O 1
ATOM 929 N N . THR A 1 117 ? -49.587 17.411 38.162 1.00 64.00 117 THR A N 1
ATOM 930 C CA . THR A 1 117 ? -50.715 16.684 37.572 1.00 64.00 117 THR A CA 1
ATOM 931 C C . THR A 1 117 ? -50.784 16.901 36.061 1.00 64.00 117 THR A C 1
ATOM 933 O O . THR A 1 117 ? -50.999 15.953 35.313 1.00 64.00 117 THR A O 1
ATOM 936 N N . ALA A 1 118 ? -50.504 18.117 35.578 1.00 64.25 118 ALA A N 1
ATOM 937 C CA . ALA A 1 118 ? -50.463 18.411 34.142 1.00 64.25 118 ALA A CA 1
ATOM 938 C C . ALA A 1 118 ? -49.350 17.641 33.409 1.00 64.25 118 ALA A C 1
ATOM 940 O O . ALA A 1 118 ? -49.542 17.185 32.282 1.00 64.25 118 ALA A O 1
ATOM 941 N N . GLN A 1 119 ? -48.197 17.472 34.057 1.00 65.19 119 GLN A N 1
ATOM 942 C CA . GLN A 1 119 ? -47.067 16.709 33.536 1.00 65.19 119 GLN A CA 1
ATOM 943 C C . GLN A 1 119 ? -47.388 15.204 33.460 1.00 65.19 119 GLN A C 1
ATOM 945 O O . GLN A 1 119 ? -47.166 14.590 32.420 1.00 65.19 119 GLN A O 1
ATOM 950 N N . CYS A 1 120 ? -47.990 14.633 34.508 1.00 62.94 120 CYS A N 1
ATOM 951 C CA . CYS A 1 120 ? -48.424 13.232 34.513 1.00 62.94 120 CYS A CA 1
ATOM 952 C C . CYS A 1 120 ? -49.541 12.960 33.493 1.00 62.94 120 CYS A C 1
ATOM 954 O O . CYS A 1 120 ? -49.473 11.980 32.757 1.00 62.94 120 CYS A O 1
ATOM 956 N N . ILE A 1 121 ? -50.536 13.853 33.389 1.00 66.94 121 ILE A N 1
ATOM 957 C CA . ILE A 1 121 ? -51.597 13.759 32.373 1.00 66.94 121 ILE A CA 1
ATOM 958 C C . ILE A 1 121 ? -50.991 13.778 30.967 1.00 66.94 121 ILE A C 1
ATOM 960 O O . ILE A 1 121 ? -51.391 12.997 30.107 1.00 66.94 121 ILE A O 1
ATOM 964 N N . ARG A 1 122 ? -50.000 14.643 30.731 1.00 66.56 122 ARG A N 1
ATOM 965 C CA . ARG A 1 122 ? -49.314 14.738 29.442 1.00 66.56 122 ARG A CA 1
ATOM 966 C C . ARG A 1 122 ? -48.631 13.426 29.067 1.00 66.56 122 ARG A C 1
ATOM 968 O O . ARG A 1 122 ? -48.810 12.958 27.946 1.00 66.56 122 ARG A O 1
ATOM 975 N N . ASP A 1 123 ? -47.852 12.854 29.976 1.00 65.00 123 ASP A N 1
ATOM 976 C CA . ASP A 1 123 ? -47.095 11.632 29.700 1.00 65.00 123 ASP A CA 1
ATOM 977 C C . ASP A 1 123 ? -48.047 10.427 29.503 1.00 65.00 123 ASP A C 1
ATOM 979 O O . ASP A 1 123 ? -47.851 9.631 28.586 1.00 65.00 123 ASP A O 1
ATOM 983 N N . LEU A 1 124 ? -49.171 10.377 30.231 1.00 65.69 124 LEU A N 1
ATOM 984 C CA . LEU A 1 124 ? -50.225 9.369 30.054 1.00 65.69 124 LEU A CA 1
ATOM 985 C C . LEU A 1 124 ? -50.955 9.479 28.701 1.00 65.69 124 LEU A C 1
ATOM 987 O O . LEU A 1 124 ? -51.209 8.466 28.047 1.00 65.69 124 LEU A O 1
ATOM 991 N N . LEU A 1 125 ? -51.261 10.697 28.239 1.00 67.38 125 LEU A N 1
ATOM 992 C CA . LEU A 1 125 ? -51.853 10.917 26.913 1.00 67.38 125 LEU A CA 1
ATOM 993 C C . LEU A 1 125 ? -50.899 10.479 25.788 1.00 67.38 125 LEU A C 1
ATOM 995 O O . LEU A 1 125 ? -51.356 9.953 24.774 1.00 67.38 125 LEU A O 1
ATOM 999 N N . TYR A 1 126 ? -49.582 10.635 25.973 1.00 64.94 126 TYR A N 1
ATOM 1000 C CA . TYR A 1 126 ? -48.583 10.100 25.042 1.00 64.94 126 TYR A CA 1
ATOM 1001 C C . TYR A 1 126 ? -48.572 8.569 25.019 1.00 64.94 126 TYR A C 1
ATOM 1003 O O . TYR A 1 126 ? -48.561 7.995 23.927 1.00 64.94 126 TYR A O 1
ATOM 1011 N N . SER A 1 127 ? -48.603 7.904 26.180 1.00 63.75 127 SER A N 1
ATOM 1012 C CA . SER A 1 127 ? -48.668 6.435 26.231 1.00 63.75 127 SER A CA 1
ATOM 1013 C C . SER A 1 127 ? -49.950 5.908 25.570 1.00 63.75 127 SER A C 1
ATOM 1015 O O . SER A 1 127 ? -49.889 4.961 24.786 1.00 63.75 127 SER A O 1
ATOM 1017 N N . LEU A 1 128 ? -51.089 6.579 25.780 1.00 63.84 128 LEU A N 1
ATOM 1018 C CA . LEU A 1 128 ? -52.372 6.265 25.135 1.00 63.84 128 LEU A CA 1
ATOM 1019 C C . LEU A 1 128 ? -52.319 6.385 23.605 1.00 63.84 128 LEU A C 1
ATOM 1021 O O . LEU A 1 128 ? -52.746 5.470 22.900 1.00 63.84 128 LEU A O 1
ATOM 1025 N N . LEU A 1 129 ? -51.767 7.487 23.088 1.00 63.06 129 LEU A N 1
ATOM 1026 C CA . LEU A 1 129 ? -51.602 7.693 21.645 1.00 63.06 129 LEU A CA 1
ATOM 1027 C C . LEU A 1 129 ? -50.681 6.639 21.026 1.00 63.06 129 LEU A C 1
ATOM 1029 O O . LEU A 1 129 ? -50.931 6.182 19.917 1.00 63.06 129 LEU A O 1
ATOM 1033 N N . ARG A 1 130 ? -49.635 6.219 21.744 1.00 60.53 130 ARG A N 1
ATOM 1034 C CA . ARG A 1 130 ? -48.707 5.179 21.284 1.00 60.53 130 ARG A CA 1
ATOM 1035 C C . ARG A 1 130 ? -49.351 3.790 21.265 1.00 60.53 130 ARG A C 1
ATOM 1037 O O . ARG A 1 130 ? -49.077 3.018 20.352 1.00 60.53 130 ARG A O 1
ATOM 1044 N N . ALA A 1 131 ? -50.209 3.487 22.239 1.00 58.00 131 ALA A N 1
ATOM 1045 C CA . ALA A 1 131 ? -50.889 2.198 22.348 1.00 58.00 131 ALA A CA 1
ATOM 1046 C C . ALA A 1 131 ? -52.009 2.004 21.307 1.00 58.00 131 ALA A C 1
ATOM 1048 O O . ALA A 1 131 ? -52.246 0.879 20.877 1.00 58.00 131 ALA A O 1
ATOM 1049 N N . GLN A 1 132 ? -52.656 3.079 20.837 1.00 55.16 132 GLN A N 1
ATOM 1050 C CA . GLN A 1 132 ? -53.696 3.000 19.797 1.00 55.16 132 GLN A CA 1
ATOM 1051 C C . GLN A 1 132 ? -53.194 2.605 18.398 1.00 55.16 132 GLN A C 1
ATOM 1053 O O . GLN A 1 132 ? -54.009 2.303 17.529 1.00 55.16 132 GLN A O 1
ATOM 1058 N N . TYR A 1 133 ? -51.880 2.569 18.167 1.00 52.53 133 TYR A N 1
ATOM 1059 C CA . TYR A 1 133 ? -51.289 2.281 16.855 1.00 52.53 133 TYR A CA 1
ATOM 1060 C C . TYR A 1 133 ? -51.143 0.781 16.523 1.00 52.53 133 TYR A C 1
ATOM 1062 O O . TYR A 1 133 ? -50.376 0.414 15.631 1.00 52.53 133 TYR A O 1
ATOM 1070 N N . THR A 1 134 ? -51.898 -0.105 17.185 1.00 52.84 134 THR A N 1
ATOM 1071 C CA . THR A 1 134 ? -52.061 -1.501 16.735 1.00 52.84 134 THR A CA 1
ATOM 1072 C C . THR A 1 134 ? -53.125 -1.581 15.620 1.00 52.84 134 THR A C 1
ATOM 1074 O O . THR A 1 134 ? -54.190 -0.979 15.755 1.00 52.84 134 THR A O 1
ATOM 1077 N N . PRO A 1 135 ? -52.906 -2.312 14.505 1.00 41.66 135 PRO A N 1
ATOM 1078 C CA . PRO A 1 135 ? -53.510 -2.011 13.190 1.00 41.66 135 PRO A CA 1
ATOM 1079 C C . PRO A 1 135 ? -55.003 -2.339 13.010 1.00 41.66 135 PRO A C 1
ATOM 1081 O O . PRO A 1 135 ? -55.501 -2.364 11.886 1.00 41.66 135 PRO A O 1
ATOM 1084 N N . SER A 1 136 ? -55.750 -2.622 14.073 1.00 47.59 136 SER A N 1
ATOM 1085 C CA . SER A 1 136 ? -57.120 -3.120 13.968 1.00 47.59 136 SER A CA 1
ATOM 1086 C C . SER A 1 136 ? -58.063 -2.374 14.906 1.00 47.59 136 SER A C 1
ATOM 1088 O O . SER A 1 136 ? -58.258 -2.850 16.018 1.00 47.59 136 SER A O 1
ATOM 1090 N N . ARG A 1 137 ? -58.654 -1.239 14.482 1.00 51.03 137 ARG A N 1
ATOM 1091 C CA . ARG A 1 137 ? -59.973 -0.697 14.930 1.00 51.03 137 ARG A CA 1
ATOM 1092 C C . ARG A 1 137 ? -60.183 0.745 14.424 1.00 51.03 137 ARG A C 1
ATOM 1094 O O . ARG A 1 137 ? -59.725 1.701 15.034 1.00 51.03 137 ARG A O 1
ATOM 1101 N N . SER A 1 138 ? -60.929 0.919 13.330 1.00 53.47 138 SER A N 1
ATOM 1102 C CA . SER A 1 138 ? -61.034 2.197 12.595 1.00 53.47 138 SER A CA 1
ATOM 1103 C C . SER A 1 138 ? -62.207 3.122 12.968 1.00 53.47 138 SER A C 1
ATOM 1105 O O . SER A 1 138 ? -62.325 4.196 12.390 1.00 53.47 138 SER A O 1
ATOM 1107 N N . LEU A 1 139 ? -63.069 2.770 13.930 1.00 50.59 139 LEU A N 1
ATOM 1108 C CA . LEU A 1 139 ? -64.207 3.626 14.335 1.00 50.59 139 LEU A CA 1
ATOM 1109 C C . LEU A 1 139 ? -64.097 4.180 15.765 1.00 50.59 139 LEU A C 1
ATOM 1111 O O . LEU A 1 139 ? -64.535 5.297 16.017 1.00 50.59 139 LEU A O 1
ATOM 1115 N N . LEU A 1 140 ? -63.460 3.450 16.685 1.00 55.66 140 LEU A N 1
ATOM 1116 C CA . LEU A 1 140 ? -63.240 3.885 18.074 1.00 55.66 140 LEU A CA 1
ATOM 1117 C C . LEU A 1 140 ? -62.014 4.798 18.247 1.00 55.66 140 LEU A C 1
ATOM 1119 O O . LEU A 1 140 ? -61.940 5.540 19.225 1.00 55.66 140 LEU A O 1
ATOM 1123 N N . ALA A 1 141 ? -61.080 4.785 17.290 1.00 62.81 141 ALA A N 1
ATOM 1124 C CA . ALA A 1 141 ? -59.923 5.678 17.282 1.00 62.81 141 ALA A CA 1
ATOM 1125 C C . ALA A 1 141 ? -60.354 7.152 17.211 1.00 62.81 141 ALA A C 1
ATOM 1127 O O . ALA A 1 141 ? -59.844 7.964 17.971 1.00 62.81 141 ALA A O 1
ATOM 1128 N N . ALA A 1 142 ? -61.369 7.471 16.401 1.00 65.25 142 ALA A N 1
ATOM 1129 C CA . ALA A 1 142 ? -61.836 8.843 16.211 1.00 65.25 142 ALA A CA 1
ATOM 1130 C C . ALA A 1 142 ? -62.454 9.457 17.482 1.00 65.25 142 ALA A C 1
ATOM 1132 O O . ALA A 1 142 ? -62.208 10.622 17.781 1.00 65.25 142 ALA A O 1
ATOM 1133 N N . GLU A 1 143 ? -63.231 8.689 18.254 1.00 72.19 143 GLU A N 1
ATOM 1134 C CA . GLU A 1 143 ? -63.858 9.182 19.491 1.00 72.19 143 GLU A CA 1
ATOM 1135 C C . GLU A 1 143 ? -62.827 9.379 20.614 1.00 72.19 143 GLU A C 1
ATOM 1137 O O . GLU A 1 143 ? -62.844 10.392 21.318 1.00 72.19 143 GLU A O 1
ATOM 1142 N N . VAL A 1 144 ? -61.876 8.449 20.744 1.00 69.75 144 VAL A N 1
ATOM 1143 C CA . VAL A 1 144 ? -60.764 8.570 21.696 1.00 69.75 144 VAL A CA 1
ATOM 1144 C C . VAL A 1 144 ? -59.833 9.718 21.308 1.00 69.75 144 VAL A C 1
ATOM 1146 O O . VAL A 1 144 ? -59.499 10.541 22.157 1.00 69.75 144 VAL A O 1
ATOM 1149 N N . GLU A 1 145 ? -59.471 9.835 20.032 1.00 69.25 145 GLU A N 1
ATOM 1150 C CA . GLU A 1 145 ? -58.665 10.936 19.504 1.00 69.25 145 GLU A CA 1
ATOM 1151 C C . GLU A 1 145 ? -59.366 12.284 19.718 1.00 69.25 145 GLU A C 1
ATOM 1153 O O . GLU A 1 145 ? -58.738 13.260 20.134 1.00 69.25 145 GLU A O 1
ATOM 1158 N N . GLN A 1 146 ? -60.686 12.351 19.521 1.00 77.94 146 GLN A N 1
ATOM 1159 C CA . GLN A 1 146 ? -61.471 13.552 19.795 1.00 77.94 146 GLN A CA 1
ATOM 1160 C C . GLN A 1 146 ? -61.467 13.914 21.289 1.00 77.94 146 GLN A C 1
ATOM 1162 O O . GLN A 1 146 ? -61.279 15.089 21.618 1.00 77.94 146 GLN A O 1
ATOM 1167 N N . ARG A 1 147 ? -61.619 12.942 22.204 1.00 78.75 147 ARG A N 1
ATOM 1168 C CA . ARG A 1 147 ? -61.535 13.194 23.657 1.00 78.75 147 ARG A CA 1
ATOM 1169 C C . ARG A 1 147 ? -60.133 13.626 24.082 1.00 78.75 147 ARG A C 1
ATOM 1171 O O . ARG A 1 147 ? -60.009 14.623 24.788 1.00 78.75 147 ARG A O 1
ATOM 1178 N N . ILE A 1 148 ? -59.081 12.974 23.586 1.00 72.06 148 ILE A N 1
ATOM 1179 C CA . ILE A 1 148 ? -57.683 13.372 23.825 1.00 72.06 148 ILE A CA 1
ATOM 1180 C C . ILE A 1 148 ? -57.451 14.810 23.350 1.00 72.06 148 ILE A C 1
ATOM 1182 O O . ILE A 1 148 ? -56.937 15.639 24.101 1.00 72.06 148 ILE A O 1
ATOM 1186 N N . ASN A 1 149 ? -57.899 15.146 22.140 1.00 71.88 149 ASN A N 1
ATOM 1187 C CA . ASN A 1 149 ? -57.771 16.495 21.596 1.00 71.88 149 ASN A CA 1
ATOM 1188 C C . ASN A 1 149 ? -58.539 17.542 22.419 1.00 71.88 149 ASN A C 1
ATOM 1190 O O . ASN A 1 149 ? -58.051 18.661 22.575 1.00 71.88 149 ASN A O 1
ATOM 1194 N N . ASN A 1 150 ? -59.710 17.206 22.969 1.00 79.88 150 ASN A N 1
ATOM 1195 C CA . ASN A 1 150 ? -60.463 18.095 23.860 1.00 79.88 150 ASN A CA 1
ATOM 1196 C C . ASN A 1 150 ? -59.757 18.291 25.212 1.00 79.88 150 ASN A C 1
ATOM 1198 O O . ASN A 1 150 ? -59.684 19.413 25.708 1.00 79.88 150 ASN A O 1
ATOM 1202 N N . ILE A 1 151 ? -59.171 17.232 25.776 1.00 74.25 151 ILE A N 1
ATOM 1203 C CA . ILE A 1 151 ? -58.381 17.306 27.011 1.00 74.25 151 ILE A CA 1
ATOM 1204 C C . ILE A 1 151 ? -57.151 18.201 26.801 1.00 74.25 151 ILE A C 1
ATOM 1206 O O . ILE A 1 151 ? -56.936 19.123 27.584 1.00 74.25 151 ILE A O 1
ATOM 1210 N N . VAL A 1 152 ? -56.394 17.991 25.716 1.00 68.75 152 VAL A N 1
ATOM 1211 C CA . VAL A 1 152 ? -55.199 18.784 25.364 1.00 68.75 152 VAL A CA 1
ATOM 1212 C C . VAL A 1 152 ? -55.542 20.258 25.124 1.00 68.75 152 VAL A C 1
ATOM 1214 O O . VAL A 1 152 ? -54.756 21.133 25.494 1.00 68.75 152 VAL A O 1
ATOM 1217 N N . LYS A 1 153 ? -56.722 20.540 24.551 1.00 72.62 153 LYS A N 1
ATOM 1218 C CA . LYS A 1 153 ? -57.179 21.900 24.231 1.00 72.62 153 LYS A CA 1
ATOM 1219 C C . LYS A 1 153 ? -57.317 22.826 25.432 1.00 72.62 153 LYS A C 1
ATOM 1221 O O . LYS A 1 153 ? -57.193 24.040 25.296 1.00 72.62 153 LYS A O 1
ATOM 1226 N N . GLU A 1 154 ? -57.580 22.263 26.598 1.00 69.81 154 GLU A N 1
ATOM 1227 C CA . GLU A 1 154 ? -57.868 23.035 27.803 1.00 69.81 154 GLU A CA 1
ATOM 1228 C C . GLU A 1 154 ? -56.626 23.305 28.668 1.00 69.81 154 GLU A C 1
ATOM 1230 O O . GLU A 1 154 ? -56.724 23.989 29.685 1.00 69.81 154 GLU A O 1
ATOM 1235 N N . PHE A 1 155 ? -55.438 22.839 28.259 1.00 66.50 155 PHE A N 1
ATOM 1236 C CA . PHE A 1 155 ? -54.186 23.159 28.947 1.00 66.50 155 PHE A CA 1
ATOM 1237 C C . PHE A 1 155 ? -53.592 24.504 28.472 1.00 66.50 155 PHE A C 1
ATOM 1239 O O . PHE A 1 155 ? -53.481 24.734 27.266 1.00 66.50 155 PHE A O 1
ATOM 1246 N N . PRO A 1 156 ? -53.100 25.374 29.382 1.00 54.28 156 PRO A N 1
ATOM 1247 C CA . PRO A 1 156 ? -52.556 26.699 29.038 1.00 54.28 156 PRO A CA 1
ATOM 1248 C C . PRO A 1 156 ? -51.357 26.698 28.066 1.00 54.28 156 PRO A C 1
ATOM 1250 O O . PRO A 1 156 ? -51.045 27.724 27.468 1.00 54.28 156 PRO A O 1
ATOM 1253 N N . SER A 1 157 ? -50.678 25.557 27.889 1.00 58.69 157 SER A N 1
ATOM 1254 C CA . SER A 1 157 ? -49.493 25.356 27.032 1.00 58.69 157 SER A CA 1
ATOM 1255 C C . SER A 1 157 ? -49.803 24.671 25.684 1.00 58.69 157 SER A C 1
ATOM 1257 O O . SER A 1 157 ? -48.945 24.022 25.077 1.00 58.69 157 SER A O 1
ATOM 1259 N N . HIS A 1 158 ? -51.036 24.831 25.196 1.00 50.53 158 HIS A N 1
ATOM 1260 C CA . HIS A 1 158 ? -51.629 24.139 24.046 1.00 50.53 158 HIS A CA 1
ATOM 1261 C C . HIS A 1 158 ? -50.767 24.095 22.759 1.00 50.53 158 HIS A C 1
ATOM 1263 O O . HIS A 1 158 ? -50.767 23.081 22.054 1.00 50.53 158 HIS A O 1
ATOM 1269 N N . SER A 1 159 ? -50.002 25.141 22.429 1.00 52.72 159 SER A N 1
ATOM 1270 C CA . SER A 1 159 ? -49.262 25.233 21.154 1.00 52.72 159 SER A CA 1
ATOM 1271 C C . SER A 1 159 ? -48.125 24.210 21.013 1.00 52.72 159 SER A C 1
ATOM 1273 O O . SER A 1 159 ? -47.866 23.716 19.913 1.00 52.72 159 SER A O 1
ATOM 1275 N N . HIS A 1 160 ? -47.472 23.842 22.120 1.00 51.25 160 HIS A N 1
ATOM 1276 C CA . HIS A 1 160 ? -46.394 22.849 22.125 1.00 51.25 160 HIS A CA 1
ATOM 1277 C C . HIS A 1 160 ? -46.916 21.411 22.048 1.00 51.25 160 HIS A C 1
ATOM 1279 O O . HIS A 1 160 ? -46.281 20.566 21.415 1.00 51.25 160 HIS A O 1
ATOM 1285 N N . MET A 1 161 ? -48.072 21.134 22.660 1.00 50.31 161 MET A N 1
ATOM 1286 C CA . MET A 1 161 ? -48.694 19.808 22.608 1.00 50.31 161 MET A CA 1
ATOM 1287 C C . MET A 1 161 ? -49.332 19.534 21.247 1.00 50.31 161 MET A C 1
ATOM 1289 O O . MET A 1 161 ? -49.138 18.454 20.696 1.00 50.31 161 MET A O 1
ATOM 1293 N N . GLN A 1 162 ? -49.998 20.525 20.648 1.00 51.53 162 GLN A N 1
ATOM 1294 C CA . GLN A 1 162 ? -50.660 20.350 19.356 1.00 51.53 162 GLN A CA 1
ATOM 1295 C C . GLN A 1 162 ? -49.655 20.009 18.247 1.00 51.53 162 GLN A C 1
ATOM 1297 O O . GLN A 1 162 ? -49.868 19.029 17.551 1.00 51.53 162 GLN A O 1
ATOM 1302 N N . ARG A 1 163 ? -48.501 20.699 18.165 1.00 51.47 163 ARG A N 1
ATOM 1303 C CA . ARG A 1 163 ? -47.423 20.379 17.197 1.00 51.47 163 ARG A CA 1
ATOM 1304 C C . ARG A 1 163 ? -46.950 18.923 17.253 1.00 51.47 163 ARG A C 1
ATOM 1306 O O . ARG A 1 163 ? -46.563 18.377 16.225 1.00 51.47 163 ARG A O 1
ATOM 1313 N N . ARG A 1 164 ? -46.957 18.301 18.436 1.00 49.31 164 ARG A N 1
ATOM 1314 C CA . ARG A 1 164 ? -46.500 16.916 18.620 1.00 49.31 164 ARG A CA 1
ATOM 1315 C C . ARG A 1 164 ? -47.600 15.892 18.353 1.00 49.31 164 ARG A C 1
ATOM 1317 O O . ARG A 1 164 ? -47.311 14.866 17.746 1.00 49.31 164 ARG A O 1
ATOM 1324 N N . VAL A 1 165 ? -48.852 16.191 18.701 1.00 46.72 165 VAL A N 1
ATOM 1325 C CA . VAL A 1 165 ? -50.003 15.353 18.322 1.00 46.72 165 VAL A CA 1
ATOM 1326 C C . VAL A 1 165 ? -50.171 15.325 16.797 1.00 46.72 165 VAL A C 1
ATOM 1328 O O . VAL A 1 165 ? -50.295 14.244 16.231 1.00 46.72 165 VAL A O 1
ATOM 1331 N N . THR A 1 166 ? -50.031 16.463 16.102 1.00 48.72 166 THR A N 1
ATOM 1332 C CA . THR A 1 166 ? -50.072 16.482 14.628 1.00 48.72 166 THR A CA 1
ATOM 1333 C C . THR A 1 166 ? -48.905 15.719 13.999 1.00 48.72 166 THR A C 1
ATOM 1335 O O . THR A 1 166 ? -49.077 15.137 12.941 1.00 48.72 166 THR A O 1
ATOM 1338 N N . SER A 1 167 ? -47.723 15.671 14.630 1.00 45.19 167 SER A N 1
ATOM 1339 C CA . SER A 1 167 ? -46.596 14.863 14.124 1.00 45.19 167 SER A CA 1
ATOM 1340 C C . SER A 1 167 ? -46.824 13.350 14.246 1.00 45.19 167 SER A C 1
ATOM 1342 O O . SER A 1 167 ? -46.240 12.581 13.489 1.00 45.19 167 SER A O 1
ATOM 1344 N N . LEU A 1 168 ? -47.698 12.926 15.166 1.00 40.03 168 LEU A N 1
ATOM 1345 C CA . LEU A 1 168 ? -48.072 11.525 15.356 1.00 40.03 168 LEU A CA 1
ATOM 1346 C C . LEU A 1 168 ? -49.211 11.094 14.421 1.00 40.03 168 LEU A C 1
ATOM 1348 O O . LEU A 1 168 ? -49.256 9.925 14.062 1.00 40.03 168 LEU A O 1
ATOM 1352 N N . SER A 1 169 ? -50.087 12.001 13.969 1.00 40.12 169 SER A N 1
ATOM 1353 C CA . SER A 1 169 ? -51.184 11.687 13.032 1.00 40.12 169 SER A CA 1
ATOM 1354 C C . SER A 1 169 ? -50.741 11.506 11.568 1.00 40.12 169 SER A C 1
ATOM 1356 O O . SER A 1 169 ? -51.554 11.134 10.729 1.00 40.12 169 SER A O 1
ATOM 1358 N N . TYR A 1 170 ? -49.464 11.751 11.240 1.00 45.09 170 TYR A N 1
ATOM 1359 C CA . TYR A 1 170 ? -48.893 11.476 9.909 1.00 45.09 170 TYR A CA 1
ATOM 1360 C C . TYR A 1 170 ? -48.325 10.057 9.753 1.00 45.09 170 TYR A C 1
ATOM 1362 O O . TYR A 1 170 ? -47.934 9.684 8.649 1.00 45.09 170 TYR A O 1
ATOM 1370 N N . TYR A 1 171 ? -48.345 9.229 10.804 1.00 39.19 171 TYR A N 1
ATOM 1371 C CA . TYR A 1 171 ? -48.077 7.790 10.702 1.00 39.19 171 TYR A CA 1
ATOM 1372 C C . TYR A 1 171 ? -49.297 7.048 10.138 1.00 39.19 171 TYR A C 1
ATOM 1374 O O . TYR A 1 171 ? -49.820 6.112 10.731 1.00 39.19 171 TYR A O 1
ATOM 1382 N N . THR A 1 172 ? -49.757 7.444 8.953 1.00 42.56 172 THR A N 1
ATOM 1383 C CA . THR A 1 172 ? -50.518 6.486 8.145 1.00 42.56 172 THR A CA 1
ATOM 1384 C C . THR A 1 172 ? -49.488 5.449 7.696 1.00 42.56 172 THR A C 1
ATOM 1386 O O . THR A 1 172 ? -48.463 5.870 7.153 1.00 42.56 172 THR A O 1
ATOM 1389 N N . PRO A 1 173 ? -49.660 4.139 7.943 1.00 39.59 173 PRO A N 1
ATOM 1390 C CA . PRO A 1 173 ? -48.764 3.145 7.376 1.00 39.59 173 PRO A CA 1
ATOM 1391 C C . PRO A 1 173 ? -48.863 3.275 5.855 1.00 39.59 173 PRO A C 1
ATOM 1393 O O . PRO A 1 173 ? -49.845 2.860 5.245 1.00 39.59 173 PRO A O 1
ATOM 1396 N N . LEU A 1 174 ? -47.879 3.935 5.244 1.00 45.19 174 LEU A N 1
ATOM 1397 C CA . LEU A 1 174 ? -47.664 3.852 3.812 1.00 45.19 174 LEU A CA 1
ATOM 1398 C C . LEU A 1 174 ? -47.366 2.376 3.556 1.00 45.19 174 LEU A C 1
ATOM 1400 O O . LEU A 1 174 ? -46.323 1.879 3.967 1.00 45.19 174 LEU A O 1
ATOM 1404 N N . GLU A 1 175 ? -48.292 1.669 2.910 1.00 49.97 175 GLU A N 1
ATOM 1405 C CA . GLU A 1 175 ? -48.171 0.248 2.535 1.00 49.97 175 GLU A CA 1
ATOM 1406 C C . GLU A 1 175 ? -46.988 -0.037 1.582 1.00 49.97 175 GLU A C 1
ATOM 1408 O O . GLU A 1 175 ? -46.797 -1.159 1.112 1.00 49.97 175 GLU A O 1
ATOM 1413 N N . HIS A 1 176 ? -46.159 0.966 1.299 1.00 52.88 176 HIS A N 1
ATOM 1414 C CA . HIS A 1 176 ? -44.945 0.857 0.516 1.00 52.88 176 HIS A CA 1
ATOM 1415 C C . HIS A 1 176 ? -43.776 1.335 1.367 1.00 52.88 176 HIS A C 1
ATOM 1417 O O . HIS A 1 176 ? -43.636 2.528 1.642 1.00 52.88 176 HIS A O 1
ATOM 1423 N N . GLU A 1 177 ? -42.952 0.376 1.798 1.00 58.91 177 GLU A N 1
ATOM 1424 C CA . GLU A 1 177 ? -41.667 0.660 2.425 1.00 58.91 177 GLU A CA 1
ATOM 1425 C C . GLU A 1 177 ? -40.882 1.589 1.503 1.00 58.91 177 GLU A C 1
ATOM 1427 O O . GLU A 1 177 ? -40.670 1.261 0.332 1.00 58.91 177 GLU A O 1
ATOM 1432 N N . PRO A 1 178 ? -40.520 2.783 1.970 1.00 71.94 178 PRO A N 1
ATOM 1433 C CA . PRO A 1 178 ? -40.152 3.806 1.025 1.00 71.94 178 PRO A CA 1
ATOM 1434 C C . PRO A 1 178 ? -38.676 3.644 0.623 1.00 71.94 178 PRO A C 1
ATOM 1436 O O . PRO A 1 178 ? -37.763 3.641 1.455 1.00 71.94 178 PRO A O 1
ATOM 1439 N N . PHE A 1 179 ? -38.460 3.444 -0.678 1.00 79.12 179 PHE A N 1
ATOM 1440 C CA . PHE A 1 179 ? -37.144 3.290 -1.293 1.00 79.12 179 PHE A CA 1
ATOM 1441 C C . PHE A 1 179 ? -36.509 4.659 -1.558 1.00 79.12 179 PHE A C 1
ATOM 1443 O O . PHE A 1 179 ? -37.199 5.655 -1.777 1.00 79.12 179 PHE A O 1
ATOM 1450 N N . ILE A 1 180 ? -35.179 4.701 -1.542 1.00 80.06 180 ILE A N 1
ATOM 1451 C CA . ILE A 1 180 ? -34.376 5.864 -1.912 1.00 80.06 180 ILE A CA 1
ATOM 1452 C C . ILE A 1 180 ? -33.351 5.460 -2.967 1.00 80.06 180 ILE A C 1
ATOM 1454 O O . ILE A 1 180 ? -32.770 4.373 -2.905 1.00 80.06 180 ILE A O 1
ATOM 1458 N N . ARG A 1 181 ? -33.118 6.352 -3.931 1.00 84.81 181 ARG A N 1
ATOM 1459 C CA . ARG A 1 181 ? -32.086 6.190 -4.953 1.00 84.81 181 ARG A CA 1
ATOM 1460 C C . ARG A 1 181 ? -30.847 6.999 -4.584 1.00 84.81 181 ARG A C 1
ATOM 1462 O O . ARG A 1 181 ? -30.868 8.231 -4.620 1.00 84.81 181 ARG A O 1
ATOM 1469 N N . LEU A 1 182 ? -29.760 6.308 -4.255 1.00 85.19 182 LEU A N 1
ATOM 1470 C CA . LEU A 1 182 ? -28.462 6.918 -3.969 1.00 85.19 182 LEU A CA 1
ATOM 1471 C C . LEU A 1 182 ? -27.534 6.768 -5.171 1.00 85.19 182 LEU A C 1
ATOM 1473 O O . LEU A 1 182 ? -27.474 5.710 -5.791 1.00 85.19 182 LEU A O 1
ATOM 1477 N N . THR A 1 183 ? -26.804 7.830 -5.478 1.00 85.56 183 THR A N 1
ATOM 1478 C CA . THR A 1 183 ? -25.836 7.884 -6.572 1.00 85.56 183 THR A CA 1
ATOM 1479 C C . THR A 1 183 ? -24.437 7.950 -5.975 1.00 85.56 183 THR A C 1
ATOM 1481 O O . THR A 1 183 ? -24.123 8.896 -5.256 1.00 85.56 183 THR A O 1
ATOM 1484 N N . PHE A 1 184 ? -23.625 6.92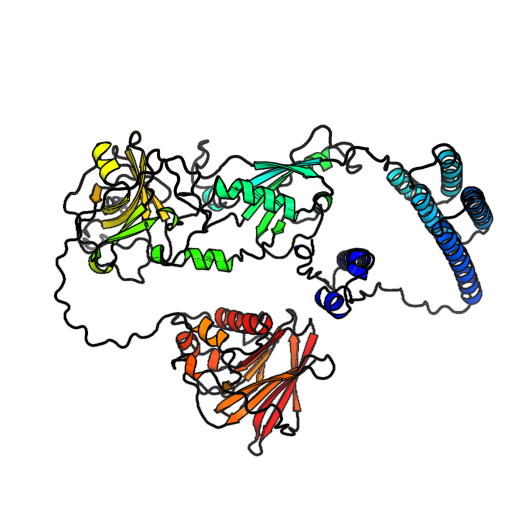8 -6.231 1.00 87.81 184 PHE A N 1
ATOM 1485 C CA . PHE A 1 184 ? -22.280 6.755 -5.687 1.00 87.81 184 PHE A CA 1
ATOM 1486 C C . PHE A 1 184 ? -21.215 7.180 -6.699 1.00 87.81 184 PHE A C 1
ATOM 1488 O O . PHE A 1 184 ? -21.321 6.869 -7.884 1.00 87.81 184 PHE A O 1
ATOM 1495 N N . ARG A 1 185 ? -20.161 7.836 -6.213 1.00 83.19 185 ARG A N 1
ATOM 1496 C CA . ARG A 1 185 ? -19.048 8.368 -6.999 1.00 83.19 185 ARG A CA 1
ATOM 1497 C C . ARG A 1 185 ? -17.710 8.029 -6.365 1.00 83.19 185 ARG A C 1
ATOM 1499 O O . ARG A 1 185 ? -17.533 8.110 -5.160 1.00 83.19 185 ARG A O 1
ATOM 1506 N N . ASP A 1 186 ? -16.728 7.713 -7.183 1.00 81.12 186 ASP A N 1
ATOM 1507 C CA . ASP A 1 186 ? -15.354 7.487 -6.751 1.00 81.12 186 ASP A CA 1
ATOM 1508 C C . ASP A 1 186 ? -14.624 8.782 -6.369 1.00 81.12 186 ASP A C 1
ATOM 1510 O O . ASP A 1 186 ? -14.595 9.734 -7.150 1.00 81.12 186 ASP A O 1
ATOM 1514 N N . LYS A 1 187 ? -13.983 8.818 -5.196 1.00 71.38 187 LYS A N 1
ATOM 1515 C CA . LYS A 1 187 ? -13.190 9.981 -4.763 1.00 71.38 187 LYS A CA 1
ATOM 1516 C C . LYS A 1 187 ? -11.732 9.905 -5.182 1.00 71.38 187 LYS A C 1
ATOM 1518 O O . LYS A 1 187 ? -11.128 10.945 -5.420 1.00 71.38 187 LYS A O 1
ATOM 1523 N N . ASN A 1 188 ? -11.181 8.702 -5.321 1.00 61.97 188 ASN A N 1
ATOM 1524 C CA . ASN A 1 188 ? -9.808 8.522 -5.794 1.00 61.97 188 ASN A CA 1
ATOM 1525 C C . ASN A 1 188 ? -9.681 8.895 -7.289 1.00 61.97 188 ASN A C 1
ATOM 1527 O O . ASN A 1 188 ? -8.576 9.090 -7.785 1.00 61.97 188 ASN A O 1
ATOM 1531 N N . ALA A 1 189 ? -10.811 9.020 -7.997 1.00 52.12 189 ALA A N 1
ATOM 1532 C CA . ALA A 1 189 ? -10.900 9.541 -9.361 1.00 52.12 189 ALA A CA 1
ATOM 1533 C C . ALA A 1 189 ? -11.014 11.077 -9.450 1.00 52.12 189 ALA A C 1
ATOM 1535 O O . ALA A 1 189 ? -11.005 11.617 -10.554 1.00 52.12 189 ALA A O 1
ATOM 1536 N N . LEU A 1 190 ? -11.150 11.798 -8.329 1.00 44.28 190 LEU A N 1
ATOM 1537 C CA . LEU A 1 190 ? -11.182 13.260 -8.355 1.00 44.28 190 LEU A CA 1
ATOM 1538 C C . LEU A 1 190 ? -9.742 13.789 -8.432 1.00 44.28 190 LEU A C 1
ATOM 1540 O O . LEU A 1 190 ? -8.912 13.395 -7.608 1.00 44.28 190 LEU A O 1
ATOM 1544 N N . PRO A 1 191 ? -9.415 14.687 -9.382 1.00 43.62 191 PRO A N 1
ATOM 1545 C CA . PRO A 1 191 ? -8.135 15.373 -9.360 1.00 43.62 191 PRO A CA 1
ATOM 1546 C C . PRO A 1 191 ? -8.021 16.099 -8.022 1.00 43.62 191 PRO A C 1
ATOM 1548 O O . PRO A 1 191 ? -8.939 16.826 -7.640 1.00 43.62 191 PRO A O 1
ATOM 1551 N N . ASP A 1 192 ? -6.908 15.881 -7.325 1.00 44.47 192 ASP A N 1
ATOM 1552 C CA . ASP A 1 192 ? -6.535 16.586 -6.100 1.00 44.47 192 ASP A CA 1
ATOM 1553 C C . ASP A 1 192 ? -6.923 18.075 -6.211 1.00 44.47 192 ASP A C 1
ATOM 1555 O O . ASP A 1 192 ? -6.707 18.687 -7.260 1.00 44.47 192 ASP A O 1
ATOM 1559 N N . ALA A 1 193 ? -7.534 18.680 -5.191 1.00 36.75 193 ALA A N 1
ATOM 1560 C CA . ALA A 1 193 ? -8.101 20.034 -5.311 1.00 36.75 193 ALA A CA 1
ATOM 1561 C C . ALA A 1 193 ? -7.041 21.090 -5.709 1.00 36.75 193 ALA A C 1
ATOM 1563 O O . ALA A 1 193 ? -7.353 22.085 -6.362 1.00 36.75 193 ALA A O 1
ATOM 1564 N N . ASN A 1 194 ? -5.762 20.823 -5.415 1.00 39.91 194 ASN A N 1
ATOM 1565 C CA . ASN A 1 194 ? -4.619 21.625 -5.862 1.00 39.91 194 ASN A CA 1
ATOM 1566 C C . ASN A 1 194 ? -4.259 21.444 -7.356 1.00 39.91 194 ASN A C 1
ATOM 1568 O O . ASN A 1 194 ? -3.595 22.302 -7.931 1.00 39.91 194 ASN A O 1
ATOM 1572 N N . HIS A 1 195 ? -4.697 20.361 -8.000 1.00 39.25 195 HIS A N 1
ATOM 1573 C CA . HIS A 1 195 ? -4.536 20.092 -9.436 1.00 39.25 195 HIS A CA 1
ATOM 1574 C C . HIS A 1 195 ? -5.639 20.716 -10.307 1.00 39.25 195 HIS A C 1
ATOM 1576 O O . HIS A 1 195 ? -5.387 20.986 -11.481 1.00 39.25 195 HIS A O 1
ATOM 1582 N N . GLN A 1 196 ? -6.834 20.994 -9.766 1.00 37.81 196 GLN A N 1
ATOM 1583 C CA . GLN A 1 196 ? -7.916 21.637 -10.532 1.00 37.81 196 GLN A CA 1
ATOM 1584 C C . GLN A 1 196 ? -7.617 23.098 -10.901 1.00 37.81 196 GLN A C 1
ATOM 1586 O O . GLN A 1 196 ? -8.157 23.607 -11.879 1.00 37.81 196 GLN A O 1
ATOM 1591 N N . MET A 1 197 ? -6.744 23.786 -10.160 1.00 34.41 197 MET A N 1
ATOM 1592 C CA . MET A 1 197 ? -6.477 25.206 -10.411 1.00 34.41 197 MET A CA 1
ATOM 1593 C C . MET A 1 197 ? -5.443 25.490 -11.510 1.00 34.41 197 MET A C 1
ATOM 1595 O O . MET A 1 197 ? -5.378 26.631 -11.966 1.00 34.41 197 MET A O 1
ATOM 1599 N N . SER A 1 198 ? -4.645 24.511 -11.959 1.00 36.31 198 SER A N 1
ATOM 1600 C CA . SER A 1 198 ? -3.569 24.778 -12.933 1.00 36.31 198 SER A CA 1
ATOM 1601 C C . SER A 1 198 ? -3.730 24.116 -14.300 1.00 36.31 198 SER A C 1
ATOM 1603 O O . SER A 1 198 ? -2.975 24.458 -15.207 1.00 36.31 198 SER A O 1
ATOM 1605 N N . LEU A 1 199 ? -4.677 23.191 -14.482 1.00 34.44 199 LEU A N 1
ATOM 1606 C CA . LEU A 1 199 ? -4.820 22.430 -15.725 1.00 34.44 199 LEU A CA 1
ATOM 1607 C C . LEU A 1 199 ? -6.229 22.598 -16.320 1.00 34.44 199 LEU A C 1
ATOM 1609 O O . LEU A 1 199 ? -7.109 21.772 -16.137 1.00 34.44 199 LEU A O 1
ATOM 1613 N N . PHE A 1 200 ? -6.351 23.678 -17.096 1.00 33.66 200 PHE A N 1
ATOM 1614 C CA . PHE A 1 200 ? -7.243 23.861 -18.249 1.00 33.66 200 PHE A CA 1
ATOM 1615 C C . PHE A 1 200 ? -8.737 24.171 -18.033 1.00 33.66 200 PHE A C 1
ATOM 1617 O O . PHE A 1 200 ? -9.531 23.375 -17.552 1.00 33.66 200 PHE A O 1
ATOM 1624 N N . GLY A 1 201 ? -9.143 25.325 -18.578 1.00 34.12 201 GLY A N 1
ATOM 1625 C CA . GLY A 1 201 ? -10.527 25.666 -18.917 1.00 34.12 201 GLY A CA 1
ATOM 1626 C C . GLY A 1 201 ? -11.021 24.980 -20.198 1.00 34.12 201 GLY A C 1
ATOM 1627 O O . GLY A 1 201 ? -11.517 25.656 -21.095 1.00 34.12 201 GLY A O 1
ATOM 1628 N N . SER A 1 202 ? -10.878 23.657 -20.300 1.00 35.41 202 SER A N 1
ATOM 1629 C CA . SER A 1 202 ? -11.485 22.850 -21.366 1.00 35.41 202 SER A CA 1
ATOM 1630 C C . SER A 1 202 ? -12.127 21.592 -20.787 1.00 35.41 202 SER A C 1
ATOM 1632 O O . SER A 1 202 ? -11.512 20.891 -19.992 1.00 35.41 202 SER A O 1
ATOM 1634 N N . GLU A 1 203 ? -13.359 21.316 -21.214 1.00 34.47 203 GLU A N 1
ATOM 1635 C CA . GLU A 1 203 ? -14.284 20.254 -20.783 1.00 34.47 203 GLU A CA 1
ATOM 1636 C C . GLU A 1 203 ? -13.826 18.808 -21.094 1.00 34.47 203 GLU A C 1
ATOM 1638 O O . GLU A 1 203 ? -14.636 17.953 -21.450 1.00 34.47 203 GLU A O 1
ATOM 1643 N N . THR A 1 204 ? -12.538 18.482 -20.998 1.00 35.00 204 THR A N 1
ATOM 1644 C CA . THR A 1 204 ? -12.071 17.097 -21.144 1.00 35.00 204 THR A CA 1
ATOM 1645 C C . THR A 1 204 ? -12.175 16.394 -19.798 1.00 35.00 204 THR A C 1
ATOM 1647 O O . THR A 1 204 ? -11.317 16.554 -18.931 1.00 35.00 204 THR A O 1
ATOM 1650 N N . ARG A 1 205 ? -13.276 15.655 -19.625 1.00 38.16 205 ARG A N 1
ATOM 1651 C CA . ARG A 1 205 ? -13.506 14.680 -18.551 1.00 38.16 205 ARG A CA 1
ATOM 1652 C C . ARG A 1 205 ? -12.242 13.829 -18.367 1.00 38.16 205 ARG A C 1
ATOM 1654 O O . ARG A 1 205 ? -11.736 13.289 -19.343 1.00 38.16 205 ARG A O 1
ATOM 1661 N N . ASP A 1 206 ? -11.721 13.747 -17.144 1.00 49.09 206 ASP A N 1
ATOM 1662 C CA . ASP A 1 206 ? -10.609 12.849 -16.819 1.00 49.09 206 ASP A CA 1
ATOM 1663 C C . ASP A 1 206 ? -11.059 11.413 -17.141 1.00 49.09 206 ASP A C 1
ATOM 1665 O O . ASP A 1 206 ? -12.070 10.964 -16.593 1.00 49.09 206 ASP A O 1
ATOM 1669 N N . ASP A 1 207 ? -10.349 10.700 -18.022 1.00 48.94 207 ASP A N 1
ATOM 1670 C CA . ASP A 1 207 ? -10.645 9.306 -18.406 1.00 48.94 207 ASP A CA 1
ATOM 1671 C C . ASP A 1 207 ? -10.720 8.362 -17.185 1.00 48.94 207 ASP A C 1
ATOM 1673 O O . ASP A 1 207 ? -11.239 7.250 -17.269 1.00 48.94 207 ASP A O 1
ATOM 1677 N N . ARG A 1 208 ? -10.223 8.812 -16.023 1.00 55.72 208 ARG A N 1
ATOM 1678 C CA . ARG A 1 208 ? -10.289 8.127 -14.723 1.00 55.72 208 ARG A CA 1
ATOM 1679 C C . ARG A 1 208 ? -11.664 8.202 -14.052 1.00 55.72 208 ARG A C 1
ATOM 1681 O O . ARG A 1 208 ? -11.909 7.470 -13.093 1.00 55.72 208 ARG A O 1
ATOM 1688 N N . THR A 1 209 ? -12.555 9.075 -14.527 1.00 61.84 209 THR A N 1
ATOM 1689 C CA . THR A 1 209 ? -13.897 9.297 -13.964 1.00 61.84 209 THR A CA 1
ATOM 1690 C C . THR A 1 209 ? -14.952 8.450 -14.679 1.00 61.84 209 THR A C 1
ATOM 1692 O O . THR A 1 209 ? -15.520 8.825 -15.709 1.00 61.84 209 THR A O 1
ATOM 1695 N N . TRP A 1 210 ? -15.237 7.280 -14.110 1.00 74.56 210 TRP A N 1
ATOM 1696 C CA . TRP A 1 210 ? -16.332 6.415 -14.554 1.00 74.56 210 TRP A CA 1
ATOM 1697 C C . TRP A 1 210 ? -17.703 6.969 -14.117 1.00 74.56 210 TRP A C 1
ATOM 1699 O O . TRP A 1 210 ? -17.783 7.930 -13.351 1.00 74.56 210 TRP A O 1
ATOM 1709 N N . GLU A 1 211 ? -18.785 6.463 -14.714 1.00 82.69 211 GLU A N 1
ATOM 1710 C CA . GLU A 1 211 ? -20.146 6.966 -14.468 1.00 82.69 211 GLU A CA 1
ATOM 1711 C C . GLU A 1 211 ? -20.618 6.675 -13.045 1.00 82.69 211 GLU A C 1
ATOM 1713 O O . GLU A 1 211 ? -20.389 5.589 -12.527 1.00 82.69 211 GLU A O 1
ATOM 1718 N N . ASP A 1 212 ? -21.326 7.618 -12.423 1.00 85.25 212 ASP A N 1
ATOM 1719 C CA . ASP A 1 212 ? -21.836 7.393 -11.074 1.00 85.25 212 ASP A CA 1
ATOM 1720 C C . ASP A 1 212 ? -22.753 6.151 -11.028 1.00 85.25 212 ASP A C 1
ATOM 1722 O O . ASP A 1 212 ? -23.646 5.973 -11.863 1.00 85.25 212 ASP A O 1
ATOM 1726 N N . VAL A 1 213 ? -22.570 5.299 -10.017 1.00 89.06 213 VAL A N 1
ATOM 1727 C CA . VAL A 1 213 ? -23.380 4.085 -9.843 1.00 89.06 213 VAL A CA 1
ATOM 1728 C C . VAL A 1 213 ? -24.599 4.426 -9.004 1.00 89.06 213 VAL A C 1
ATOM 1730 O O . VAL A 1 213 ? -24.490 4.747 -7.821 1.00 89.06 213 VAL A O 1
ATOM 1733 N N . ALA A 1 214 ? -25.777 4.336 -9.612 1.00 90.38 214 ALA A N 1
ATOM 1734 C CA . ALA A 1 214 ? -27.034 4.537 -8.911 1.00 90.38 214 ALA A CA 1
ATOM 1735 C C . ALA A 1 214 ? -27.563 3.218 -8.336 1.00 90.38 214 ALA A C 1
ATOM 1737 O O . ALA A 1 214 ? -27.750 2.249 -9.072 1.00 90.38 214 ALA A O 1
ATOM 1738 N N . LEU A 1 215 ? -27.856 3.202 -7.037 1.00 90.94 215 LEU A N 1
ATOM 1739 C CA . LEU A 1 215 ? -28.481 2.080 -6.342 1.00 90.94 215 LEU A CA 1
ATOM 1740 C C . LEU A 1 215 ? -29.793 2.518 -5.701 1.00 90.94 215 LEU A C 1
ATOM 1742 O O . LEU A 1 215 ? -29.868 3.561 -5.051 1.00 90.94 215 LEU A O 1
ATOM 1746 N N . GLU A 1 216 ? -30.819 1.691 -5.859 1.00 89.19 216 GLU A N 1
ATOM 1747 C CA . GLU A 1 216 ? -32.081 1.821 -5.137 1.00 89.19 216 GLU A CA 1
ATOM 1748 C C . GLU A 1 216 ? -32.054 0.911 -3.915 1.00 89.19 216 GLU A C 1
ATOM 1750 O O . GLU A 1 216 ? -31.659 -0.253 -3.997 1.00 89.19 216 GLU A O 1
ATOM 1755 N N . THR A 1 217 ? -32.457 1.445 -2.768 1.00 87.00 217 THR A N 1
ATOM 1756 C CA . THR A 1 217 ? -32.453 0.694 -1.515 1.00 87.00 217 THR A CA 1
ATOM 1757 C C . THR A 1 217 ? -33.597 1.105 -0.611 1.00 87.00 217 THR A C 1
ATOM 1759 O O . THR A 1 217 ? -34.100 2.226 -0.676 1.00 87.00 217 THR A O 1
ATOM 1762 N N . ASN A 1 218 ? -34.001 0.186 0.254 1.00 84.56 218 ASN A N 1
ATOM 1763 C CA . ASN A 1 218 ? -34.979 0.453 1.291 1.00 84.56 218 ASN A CA 1
ATOM 1764 C C . ASN A 1 218 ? -34.352 1.370 2.352 1.00 84.56 218 ASN A C 1
ATOM 1766 O O . ASN A 1 218 ? -33.264 1.083 2.855 1.00 84.56 218 ASN A O 1
ATOM 1770 N N . THR A 1 219 ? -35.039 2.447 2.735 1.00 78.88 219 THR A N 1
ATOM 1771 C CA . THR A 1 219 ? -34.552 3.355 3.788 1.00 78.88 219 THR A CA 1
ATOM 1772 C C . THR A 1 219 ? -34.409 2.679 5.155 1.00 78.88 219 THR A C 1
ATOM 1774 O O . THR A 1 219 ? -33.586 3.090 5.971 1.00 78.88 219 THR A O 1
ATOM 1777 N N . MET A 1 220 ? -35.149 1.598 5.394 1.00 76.81 220 MET A N 1
ATOM 1778 C CA . MET A 1 220 ? -35.041 0.744 6.580 1.00 76.81 220 MET A CA 1
ATOM 1779 C C . MET A 1 220 ? -33.938 -0.320 6.452 1.00 76.81 220 MET A C 1
ATOM 1781 O O . MET A 1 220 ? -33.642 -1.027 7.418 1.00 76.81 220 MET A O 1
ATOM 1785 N N . GLY A 1 221 ? -33.334 -0.459 5.269 1.00 77.56 221 GLY A N 1
ATOM 1786 C CA . GLY A 1 221 ? -32.272 -1.420 4.996 1.00 77.56 221 GLY A CA 1
ATOM 1787 C C . GLY A 1 221 ? -30.955 -1.060 5.700 1.00 77.56 221 GLY A C 1
ATOM 1788 O O . GLY A 1 221 ? -30.699 0.123 5.946 1.00 77.56 221 GLY A O 1
ATOM 1789 N N . PRO A 1 222 ? -30.095 -2.046 6.023 1.00 77.75 222 PRO A N 1
ATOM 1790 C CA . PRO A 1 222 ? -28.784 -1.790 6.621 1.00 77.75 222 PRO A CA 1
ATOM 1791 C C . PRO A 1 222 ? -27.845 -1.044 5.661 1.00 77.75 222 PRO A C 1
ATOM 1793 O O . PRO A 1 222 ? -27.659 -1.458 4.514 1.00 77.75 222 PRO A O 1
ATOM 1796 N N . MET A 1 223 ? -27.197 0.027 6.131 1.00 77.38 223 MET A N 1
ATOM 1797 C CA . MET A 1 223 ? -26.296 0.833 5.293 1.00 77.38 223 MET A CA 1
ATOM 1798 C C . MET A 1 223 ? -25.080 0.037 4.795 1.00 77.38 223 MET A C 1
ATOM 1800 O O . MET A 1 223 ? -24.664 0.168 3.647 1.00 77.38 223 MET A O 1
ATOM 1804 N N . ASN A 1 224 ? -24.517 -0.835 5.631 1.00 72.94 224 ASN A N 1
ATOM 1805 C CA . ASN A 1 224 ? -23.367 -1.661 5.260 1.00 72.94 224 ASN A CA 1
ATOM 1806 C C . ASN A 1 224 ? -23.654 -2.576 4.056 1.00 72.94 224 ASN A C 1
ATOM 1808 O O . ASN A 1 224 ? -22.759 -2.789 3.241 1.00 72.94 224 ASN A O 1
ATOM 1812 N N . VAL A 1 225 ? -24.889 -3.073 3.923 1.00 80.19 225 VAL A N 1
ATOM 1813 C CA . VAL A 1 225 ? -25.319 -3.900 2.784 1.00 80.19 225 VAL A CA 1
ATOM 1814 C C . VAL A 1 225 ? -25.333 -3.076 1.499 1.00 80.19 225 VAL A C 1
ATOM 1816 O O . VAL A 1 225 ? -24.814 -3.530 0.483 1.00 80.19 225 VAL A O 1
ATOM 1819 N N . LEU A 1 226 ? -25.848 -1.845 1.551 1.00 86.88 226 LEU A N 1
ATOM 1820 C CA . LEU A 1 226 ? -25.849 -0.926 0.412 1.00 86.88 226 LEU A CA 1
ATOM 1821 C C . LEU A 1 226 ? -24.428 -0.580 -0.053 1.00 86.88 226 LEU A C 1
ATOM 1823 O O . LEU A 1 226 ? -24.122 -0.653 -1.242 1.00 86.88 226 LEU A O 1
ATOM 1827 N N . LEU A 1 227 ? -23.545 -0.231 0.885 1.00 83.25 227 LEU A N 1
ATOM 1828 C CA . LEU A 1 227 ? -22.150 0.093 0.578 1.00 83.25 227 LEU A CA 1
ATOM 1829 C C . LEU A 1 227 ? -21.409 -1.121 0.009 1.00 83.25 227 LEU A C 1
ATOM 1831 O O . LEU A 1 227 ? -20.672 -1.001 -0.967 1.00 83.25 227 LEU A O 1
ATOM 1835 N N . GLN A 1 228 ? -21.651 -2.309 0.568 1.00 81.88 228 GLN A N 1
ATOM 1836 C CA . GLN A 1 228 ? -21.102 -3.555 0.041 1.00 81.88 228 GLN A CA 1
ATOM 1837 C C . GLN A 1 228 ? -21.613 -3.843 -1.374 1.00 81.88 228 GLN A C 1
ATOM 1839 O O . GLN A 1 228 ? -20.828 -4.264 -2.224 1.00 81.88 228 GLN A O 1
ATOM 1844 N N . GLN A 1 229 ? -22.897 -3.593 -1.642 1.00 88.50 229 GLN A N 1
ATOM 1845 C CA . GLN A 1 229 ? -23.484 -3.740 -2.969 1.00 88.50 229 GLN A CA 1
ATOM 1846 C C . GLN A 1 229 ? -22.801 -2.804 -3.971 1.00 88.50 229 GLN A C 1
ATOM 1848 O O . GLN A 1 229 ? -22.340 -3.277 -5.009 1.00 88.50 229 GLN A O 1
ATOM 1853 N N . PHE A 1 230 ? -22.638 -1.522 -3.631 1.00 90.06 230 PHE A N 1
ATOM 1854 C CA . PHE A 1 230 ? -21.898 -0.565 -4.457 1.00 90.06 230 PHE A CA 1
ATOM 1855 C C . PHE A 1 230 ? -20.482 -1.052 -4.763 1.00 90.06 230 PHE A C 1
ATOM 1857 O O . PHE A 1 230 ? -20.119 -1.179 -5.928 1.00 90.06 230 PHE A O 1
ATOM 1864 N N . ILE A 1 231 ? -19.709 -1.414 -3.738 1.00 85.44 231 ILE A N 1
ATOM 1865 C CA . ILE A 1 231 ? -18.328 -1.883 -3.905 1.00 85.44 231 ILE A CA 1
ATOM 1866 C C . ILE A 1 231 ? -18.272 -3.155 -4.763 1.00 85.44 231 ILE A C 1
ATOM 1868 O O . ILE A 1 231 ? -17.380 -3.296 -5.598 1.00 85.44 231 ILE A O 1
ATOM 1872 N N . SER A 1 232 ? -19.220 -4.081 -4.586 1.00 86.06 232 SER A N 1
ATOM 1873 C CA . SER A 1 232 ? -19.285 -5.329 -5.360 1.00 86.06 232 SER A CA 1
ATOM 1874 C C . SER A 1 232 ? -19.596 -5.113 -6.843 1.00 86.06 232 SER A C 1
ATOM 1876 O O . SER A 1 232 ? -19.180 -5.923 -7.666 1.00 86.06 232 SER A O 1
ATOM 1878 N N . ILE A 1 233 ? -20.286 -4.020 -7.180 1.00 89.19 233 ILE A N 1
ATOM 1879 C CA . ILE A 1 233 ? -20.595 -3.625 -8.557 1.00 89.19 233 ILE A CA 1
ATOM 1880 C C . ILE A 1 233 ? -19.429 -2.827 -9.145 1.00 89.19 233 ILE A C 1
ATOM 1882 O O . ILE A 1 233 ? -18.953 -3.143 -10.233 1.00 89.19 233 ILE A O 1
ATOM 1886 N N . ALA A 1 234 ? -18.945 -1.825 -8.412 1.00 88.94 234 ALA A N 1
ATOM 1887 C CA . ALA A 1 234 ? -17.963 -0.872 -8.905 1.00 88.94 234 ALA A CA 1
ATOM 1888 C C . ALA A 1 234 ? -16.556 -1.472 -9.032 1.00 88.94 234 ALA A C 1
ATOM 1890 O O . ALA A 1 234 ? -15.888 -1.243 -10.037 1.00 88.94 234 ALA A O 1
ATOM 1891 N N . ASN A 1 235 ? -16.095 -2.277 -8.064 1.00 87.81 235 ASN A N 1
ATOM 1892 C CA . ASN A 1 235 ? -14.722 -2.794 -8.100 1.00 87.81 235 ASN A CA 1
ATOM 1893 C C . ASN A 1 235 ? -14.431 -3.653 -9.341 1.00 87.81 235 ASN A C 1
ATOM 1895 O O . ASN A 1 235 ? -13.458 -3.351 -10.026 1.00 87.81 235 ASN A O 1
ATOM 1899 N N . PRO A 1 236 ? -15.239 -4.678 -9.688 1.00 86.00 236 PRO A N 1
ATOM 1900 C CA . PRO A 1 236 ? -14.966 -5.493 -10.874 1.00 86.00 236 PRO A CA 1
ATOM 1901 C C . PRO A 1 236 ? -14.965 -4.693 -12.182 1.00 86.00 236 PRO A C 1
ATOM 1903 O O . PRO A 1 236 ? -14.310 -5.093 -13.144 1.00 86.00 236 PRO A O 1
ATOM 1906 N N . GLN A 1 237 ? -15.710 -3.585 -12.220 1.00 87.12 237 GLN A N 1
ATOM 1907 C CA . GLN A 1 237 ? -15.908 -2.771 -13.416 1.00 87.12 237 GLN A CA 1
ATOM 1908 C C . GLN A 1 237 ? -14.907 -1.627 -13.554 1.00 87.12 237 GLN A C 1
ATOM 1910 O O . GLN A 1 237 ? -14.731 -1.146 -14.667 1.00 87.12 237 GLN A O 1
ATOM 1915 N N . HIS A 1 238 ? -14.289 -1.165 -12.462 1.00 86.69 238 HIS A N 1
ATOM 1916 C CA . HIS A 1 238 ? -13.559 0.109 -12.465 1.00 86.69 238 HIS A CA 1
ATOM 1917 C C . HIS A 1 238 ? -12.283 0.134 -11.615 1.00 86.69 238 HIS A C 1
ATOM 1919 O O . HIS A 1 238 ? -11.612 1.172 -11.546 1.00 86.69 238 HIS A O 1
ATOM 1925 N N . ARG A 1 239 ? -11.949 -0.961 -10.922 1.00 87.19 239 ARG A N 1
ATOM 1926 C CA . ARG A 1 239 ? -10.780 -1.012 -10.040 1.00 87.19 239 ARG A CA 1
ATOM 1927 C C . ARG A 1 239 ? -9.963 -2.272 -10.180 1.00 87.19 239 ARG A C 1
ATOM 1929 O O . ARG A 1 239 ? -10.461 -3.367 -10.438 1.00 87.19 239 ARG A O 1
ATOM 1936 N N . HIS A 1 240 ? -8.676 -2.094 -9.925 1.00 90.38 240 HIS A N 1
ATOM 1937 C CA . HIS A 1 240 ? -7.738 -3.184 -9.824 1.00 90.38 240 HIS A CA 1
ATOM 1938 C C . HIS A 1 240 ? -8.076 -4.065 -8.599 1.00 90.38 240 HIS A C 1
ATOM 1940 O O . HIS A 1 240 ? -8.322 -3.544 -7.510 1.00 90.38 240 HIS A O 1
ATOM 1946 N N . PRO A 1 241 ? -8.055 -5.403 -8.722 1.00 88.31 241 PRO A N 1
ATOM 1947 C CA . PRO A 1 241 ? -8.365 -6.329 -7.625 1.00 88.31 241 PRO A CA 1
ATOM 1948 C C . PRO A 1 241 ? -7.496 -6.146 -6.373 1.00 88.31 241 PRO A C 1
ATOM 1950 O O . PRO A 1 241 ? -7.965 -6.375 -5.262 1.00 88.31 241 PRO A O 1
ATOM 1953 N N . LEU A 1 242 ? -6.237 -5.739 -6.562 1.00 87.38 242 LEU A N 1
ATOM 1954 C CA . LEU A 1 242 ? -5.278 -5.447 -5.485 1.00 87.38 242 LEU A CA 1
ATOM 1955 C C . LEU A 1 242 ? -5.294 -3.977 -5.021 1.00 87.38 242 LEU A C 1
ATOM 1957 O O . LEU A 1 242 ? -4.607 -3.640 -4.068 1.00 87.38 242 LEU A O 1
ATOM 1961 N N . ALA A 1 243 ? -6.077 -3.111 -5.670 1.00 85.94 243 ALA A N 1
ATOM 1962 C CA . ALA A 1 243 ? -6.328 -1.735 -5.233 1.00 85.94 243 ALA A CA 1
ATOM 1963 C C . ALA A 1 243 ? -7.833 -1.418 -5.329 1.00 85.94 243 ALA A C 1
ATOM 1965 O O . ALA A 1 243 ? -8.262 -0.628 -6.178 1.00 85.94 243 ALA A O 1
ATOM 1966 N N . PRO A 1 244 ? -8.661 -2.076 -4.494 1.00 84.19 244 PRO A N 1
ATOM 1967 C CA . PRO A 1 244 ? -10.103 -1.855 -4.481 1.00 84.19 244 PRO A CA 1
ATOM 1968 C C . PRO A 1 244 ? -10.459 -0.432 -4.024 1.00 84.19 244 PRO A C 1
ATOM 1970 O O . PRO A 1 244 ? -9.643 0.276 -3.436 1.00 84.19 244 PRO A O 1
ATOM 1973 N N . LEU A 1 245 ? -11.715 -0.025 -4.236 1.00 82.38 245 LEU A N 1
ATOM 1974 C CA . LEU A 1 245 ? -12.256 1.221 -3.689 1.00 82.38 245 LEU A CA 1
ATOM 1975 C C . LEU A 1 245 ? -12.069 1.304 -2.168 1.00 82.38 245 LEU A C 1
ATOM 1977 O O . LEU A 1 245 ? -12.606 0.484 -1.423 1.00 82.38 245 LEU A O 1
ATOM 1981 N N . THR A 1 246 ? -11.360 2.344 -1.733 1.00 72.62 246 THR A N 1
ATOM 1982 C CA . THR A 1 246 ? -11.170 2.713 -0.321 1.00 72.62 246 THR A CA 1
ATOM 1983 C C . THR A 1 246 ? -11.859 4.030 0.039 1.00 72.62 246 THR A C 1
ATOM 1985 O O . THR A 1 246 ? -12.294 4.208 1.170 1.00 72.62 246 THR A O 1
ATOM 1988 N N . ASN A 1 247 ? -12.035 4.941 -0.923 1.00 73.25 247 ASN A N 1
ATOM 1989 C CA . ASN A 1 247 ? -12.714 6.217 -0.706 1.00 73.25 247 ASN A CA 1
ATOM 1990 C C . ASN A 1 247 ? -13.704 6.491 -1.836 1.00 73.25 247 ASN A C 1
ATOM 1992 O O . ASN A 1 247 ? -13.367 6.393 -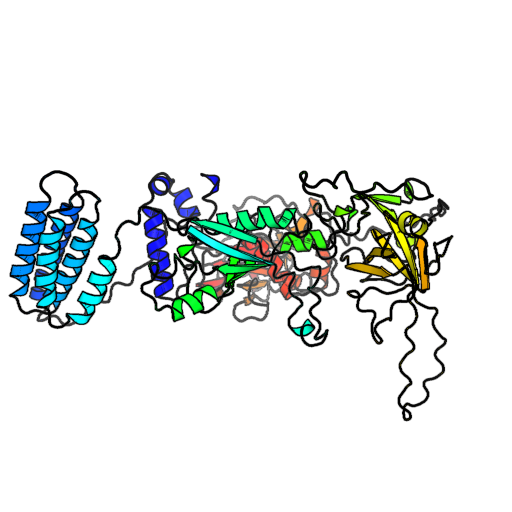3.017 1.00 73.25 247 ASN A O 1
ATOM 1996 N N . PHE A 1 248 ? -14.920 6.880 -1.480 1.00 80.69 248 PHE A N 1
ATOM 1997 C CA . PHE A 1 248 ? -15.972 7.222 -2.431 1.00 80.69 248 PHE A CA 1
ATOM 1998 C C . PHE A 1 248 ? -16.945 8.200 -1.784 1.00 80.69 248 PHE A C 1
ATOM 2000 O O . PHE A 1 248 ? -16.880 8.447 -0.591 1.00 80.69 248 PHE A O 1
ATOM 2007 N N . SER A 1 249 ? -17.820 8.821 -2.549 1.00 81.06 249 SER A N 1
ATOM 2008 C CA . SER A 1 249 ? -18.898 9.659 -2.051 1.00 81.06 249 SER A CA 1
ATOM 2009 C C . SER A 1 249 ? -20.234 9.158 -2.571 1.00 81.06 249 SER A C 1
ATOM 2011 O O . SER A 1 249 ? -20.291 8.362 -3.506 1.00 81.06 249 SER A O 1
ATOM 2013 N N . PHE A 1 250 ? -21.328 9.596 -1.966 1.00 81.81 250 PHE A N 1
ATOM 2014 C CA . PHE A 1 250 ? -22.651 9.397 -2.532 1.00 81.81 250 PHE A CA 1
ATOM 2015 C C . PHE A 1 250 ? -23.556 10.590 -2.256 1.00 81.81 250 PHE A C 1
ATOM 2017 O O . PHE A 1 250 ? -23.364 11.339 -1.300 1.00 81.81 250 PHE A O 1
ATOM 2024 N N . ALA A 1 251 ? -24.551 10.767 -3.112 1.00 79.62 251 ALA A N 1
ATOM 2025 C CA . ALA A 1 251 ? -25.592 11.768 -2.958 1.00 79.62 251 ALA A CA 1
ATOM 2026 C C . ALA A 1 251 ? -26.962 11.108 -3.111 1.00 79.62 251 ALA A C 1
ATOM 2028 O O . ALA A 1 251 ? -27.130 10.149 -3.870 1.00 79.62 251 ALA A O 1
ATOM 2029 N N . SER A 1 252 ? -27.952 11.627 -2.390 1.00 74.12 252 SER A N 1
ATOM 2030 C CA . SER A 1 252 ? -29.341 11.259 -2.647 1.00 74.12 252 SER A CA 1
ATOM 2031 C C . SER A 1 252 ? -29.781 11.902 -3.954 1.00 74.12 252 SER A C 1
ATOM 2033 O O . SER A 1 252 ? -29.629 13.108 -4.137 1.00 74.12 252 SER A O 1
ATOM 2035 N N . THR A 1 253 ? -30.330 11.109 -4.869 1.00 67.38 253 THR A N 1
ATOM 2036 C CA . THR A 1 253 ? -30.924 11.676 -6.080 1.00 67.38 253 THR A CA 1
ATOM 2037 C C . THR A 1 253 ? -32.291 12.228 -5.691 1.00 67.38 253 THR A C 1
ATOM 2039 O O . THR A 1 253 ? -33.074 11.476 -5.107 1.00 67.38 253 THR A O 1
ATOM 2042 N N . PRO A 1 254 ? -32.610 13.505 -5.973 1.00 56.03 254 PRO A N 1
ATOM 2043 C CA . PRO A 1 254 ? -33.932 14.037 -5.688 1.00 56.03 254 PRO A CA 1
ATOM 2044 C C . PRO A 1 254 ? -34.975 13.231 -6.459 1.00 56.03 254 PRO A C 1
ATOM 2046 O O . PRO A 1 254 ? -35.100 13.361 -7.675 1.00 56.03 254 PRO A O 1
ATOM 2049 N N . ASP A 1 255 ? -35.714 12.383 -5.747 1.00 57.19 255 ASP A N 1
ATOM 2050 C CA . ASP A 1 255 ? -36.924 11.779 -6.279 1.00 57.19 255 ASP A CA 1
ATOM 2051 C C . ASP A 1 255 ? -38.063 12.796 -6.100 1.00 57.19 255 ASP A C 1
ATOM 2053 O O . ASP A 1 255 ? -38.461 13.078 -4.961 1.00 57.19 255 ASP A O 1
ATOM 2057 N N . PRO A 1 256 ? -38.597 13.378 -7.189 1.00 52.66 256 PRO A N 1
ATOM 2058 C CA . PRO A 1 256 ? -39.653 14.382 -7.110 1.00 52.66 256 PRO A CA 1
ATOM 2059 C C . PRO A 1 256 ? -40.920 13.883 -6.396 1.00 52.66 256 PRO A C 1
ATOM 2061 O O . PRO A 1 256 ? -41.710 14.711 -5.951 1.00 52.66 256 PRO A O 1
ATOM 2064 N N . PHE A 1 257 ? -41.107 12.567 -6.233 1.00 51.25 257 PHE A N 1
ATOM 2065 C CA . PHE A 1 257 ? -42.262 11.984 -5.544 1.00 51.25 257 PHE A CA 1
ATOM 2066 C C . PHE A 1 257 ? -42.027 11.686 -4.055 1.00 51.25 257 PHE A C 1
ATOM 2068 O O . PHE A 1 257 ? -42.990 11.516 -3.309 1.00 51.25 257 PHE A O 1
ATOM 2075 N N . CYS A 1 258 ? -40.772 11.659 -3.599 1.00 49.16 258 CYS A N 1
ATOM 2076 C CA . CYS A 1 258 ? -40.400 11.247 -2.239 1.00 49.16 258 CYS A CA 1
ATOM 2077 C C . CYS A 1 258 ? -40.124 12.443 -1.298 1.00 49.16 258 CYS A C 1
ATOM 2079 O O . CYS A 1 258 ? -39.954 12.286 -0.090 1.00 49.16 258 CYS A O 1
ATOM 2081 N N . THR A 1 259 ? -40.099 13.665 -1.838 1.00 47.44 259 THR A N 1
ATOM 2082 C CA . THR A 1 259 ? -39.644 14.878 -1.138 1.00 47.44 259 THR A CA 1
ATOM 2083 C C . THR A 1 259 ? -40.679 15.518 -0.207 1.00 47.44 259 THR A C 1
ATOM 2085 O O . THR A 1 259 ? -40.286 16.200 0.736 1.00 47.44 259 THR A O 1
ATOM 2088 N N . SER A 1 260 ? -41.986 15.300 -0.394 1.00 46.47 260 SER A N 1
ATOM 2089 C CA . SER A 1 260 ? -43.004 16.020 0.395 1.00 46.47 260 SER A CA 1
ATOM 2090 C C . SER A 1 260 ? -43.474 15.303 1.665 1.00 46.47 260 SER A C 1
ATOM 2092 O O . SER A 1 260 ? -44.045 15.949 2.541 1.00 46.47 260 SER A O 1
ATOM 2094 N N . SER A 1 261 ? -43.284 13.985 1.783 1.00 48.34 261 SER A N 1
ATOM 2095 C CA . SER A 1 261 ? -43.862 13.186 2.879 1.00 48.34 261 SER A CA 1
ATOM 2096 C C . SER A 1 261 ? -42.871 12.822 3.984 1.00 48.34 261 SER A C 1
ATOM 2098 O O . SER A 1 261 ? -43.289 12.501 5.093 1.00 48.34 261 SER A O 1
ATOM 2100 N N . TYR A 1 262 ? -41.565 12.892 3.721 1.00 45.91 262 TYR A N 1
ATOM 2101 C CA . TYR A 1 262 ? -40.595 12.180 4.551 1.00 45.91 262 TYR A CA 1
ATOM 2102 C C . TYR A 1 262 ? -40.159 12.869 5.846 1.00 45.91 262 TYR A C 1
ATOM 2104 O O . TYR A 1 262 ? -39.674 12.189 6.747 1.00 45.91 262 TYR A O 1
ATOM 2112 N N . LEU A 1 263 ? -40.283 14.196 5.967 1.00 50.56 263 LEU A N 1
ATOM 2113 C CA . LEU A 1 263 ? -39.640 14.910 7.083 1.00 50.56 263 LEU A CA 1
ATOM 2114 C C . LEU A 1 263 ? -40.418 16.104 7.657 1.00 50.56 263 LEU A C 1
ATOM 2116 O O . LEU A 1 263 ? -39.922 16.744 8.580 1.00 50.56 263 LEU A O 1
ATOM 2120 N N . GLY A 1 264 ? -41.604 16.448 7.139 1.00 53.38 264 GLY A N 1
ATOM 2121 C CA . GLY A 1 264 ? -42.287 17.690 7.546 1.00 53.38 264 GLY A CA 1
ATOM 2122 C C . GLY A 1 264 ? -41.441 18.956 7.314 1.00 53.38 264 GLY A C 1
ATOM 2123 O O . GLY A 1 264 ? -41.657 19.972 7.970 1.00 53.38 264 GLY A O 1
ATOM 2124 N N . LYS A 1 265 ? -40.459 18.860 6.410 1.00 53.31 265 LYS A N 1
ATOM 2125 C CA . LYS A 1 265 ? -39.480 19.889 6.058 1.00 53.31 265 LYS A CA 1
ATOM 2126 C C . LYS A 1 265 ? -39.928 20.679 4.835 1.00 53.31 265 LYS A C 1
ATOM 2128 O O . LYS A 1 265 ? -40.707 20.180 4.021 1.00 53.31 265 LYS A O 1
ATOM 2133 N N . THR A 1 266 ? -39.467 21.920 4.710 1.00 58.91 266 THR A N 1
ATOM 2134 C CA . THR A 1 266 ? -39.793 22.764 3.552 1.00 58.91 266 THR A CA 1
ATOM 2135 C C . THR A 1 266 ? -39.087 22.248 2.294 1.00 58.91 266 THR A C 1
ATOM 2137 O O . THR A 1 266 ? -38.072 21.556 2.373 1.00 58.91 266 THR A O 1
ATOM 2140 N N . GLY A 1 267 ? -39.601 22.597 1.108 1.00 56.59 267 GLY A N 1
ATOM 2141 C CA . GLY A 1 267 ? -38.966 22.216 -0.161 1.00 56.59 267 GLY A CA 1
ATOM 2142 C C . GLY A 1 267 ? -37.499 22.659 -0.269 1.00 56.59 267 GLY A C 1
ATOM 2143 O O . GLY A 1 267 ? -36.700 21.946 -0.863 1.00 56.59 267 GLY A O 1
ATOM 2144 N N . GLU A 1 268 ? -37.123 23.773 0.369 1.00 57.22 268 GLU A N 1
ATOM 2145 C CA . GLU A 1 268 ? -35.735 24.256 0.426 1.00 57.22 268 GLU A CA 1
ATOM 2146 C C . GLU A 1 268 ? -34.828 23.361 1.282 1.00 57.22 268 GLU A C 1
ATOM 2148 O O . GLU A 1 268 ? -33.723 23.033 0.860 1.00 57.22 268 GLU A O 1
ATOM 2153 N N . GLU A 1 269 ? -35.294 22.896 2.444 1.00 54.38 269 GLU A N 1
ATOM 2154 C CA . GLU A 1 269 ? -34.516 21.995 3.308 1.00 54.38 269 GLU A CA 1
ATOM 2155 C C . GLU A 1 269 ? -34.317 20.618 2.663 1.00 54.38 269 GLU A C 1
ATOM 2157 O O . GLU A 1 269 ? -33.284 19.972 2.844 1.00 54.38 269 GLU A O 1
ATOM 2162 N N . VAL A 1 270 ? -35.308 20.159 1.896 1.00 56.09 270 VAL A N 1
ATOM 2163 C CA . VAL A 1 270 ? -35.209 18.915 1.132 1.00 56.09 270 VAL A CA 1
ATOM 2164 C C . VAL A 1 270 ? -34.245 19.077 -0.041 1.00 56.09 270 VAL A C 1
ATOM 2166 O O . VAL A 1 270 ? -33.409 18.200 -0.245 1.00 56.09 270 VAL A O 1
ATOM 2169 N N . GLN A 1 271 ? -34.289 20.216 -0.742 1.00 55.44 271 GLN A N 1
ATOM 2170 C CA . GLN A 1 271 ? -33.332 20.564 -1.795 1.00 55.44 271 GLN A CA 1
ATOM 2171 C C . GLN A 1 271 ? -31.892 20.592 -1.255 1.00 55.44 271 GLN A C 1
ATOM 2173 O O . GLN A 1 271 ? -30.988 20.030 -1.877 1.00 55.44 271 GLN A O 1
ATOM 2178 N N . GLU A 1 272 ? -31.681 21.198 -0.082 1.00 57.00 272 GLU A N 1
ATOM 2179 C CA . GLU A 1 272 ? -30.379 21.245 0.588 1.00 57.00 272 GLU A CA 1
ATOM 2180 C C . GLU A 1 272 ? -29.883 19.837 0.951 1.00 57.00 272 GLU A C 1
ATOM 2182 O O . GLU A 1 272 ? -28.719 19.524 0.719 1.00 57.00 272 GLU A O 1
ATOM 2187 N N . LEU A 1 273 ? -30.764 18.955 1.437 1.00 53.66 273 LEU A N 1
ATOM 2188 C CA . LEU A 1 273 ? -30.435 17.557 1.743 1.00 53.66 273 LEU A CA 1
ATOM 2189 C C . LEU A 1 273 ? -30.087 16.732 0.497 1.00 53.66 273 LEU A C 1
ATOM 2191 O O . LEU A 1 273 ? -29.139 15.950 0.537 1.00 53.66 273 LEU A O 1
ATOM 2195 N N . THR A 1 274 ? -30.808 16.910 -0.611 1.00 55.31 274 THR A N 1
ATOM 2196 C CA . THR A 1 274 ? -30.510 16.225 -1.884 1.00 55.31 274 THR A CA 1
ATOM 2197 C C . THR A 1 274 ? -29.233 16.723 -2.557 1.00 55.31 274 THR A C 1
ATOM 2199 O O . THR A 1 274 ? -28.621 15.985 -3.319 1.00 55.31 274 THR A O 1
ATOM 2202 N N . ASN A 1 275 ? -28.782 17.938 -2.240 1.00 56.50 275 ASN A N 1
ATOM 2203 C CA . ASN A 1 275 ? -27.526 18.483 -2.757 1.00 56.50 275 ASN A CA 1
ATOM 2204 C C . ASN A 1 275 ? -26.307 18.151 -1.875 1.00 56.50 275 ASN A C 1
ATOM 2206 O O . ASN A 1 275 ? -25.185 18.519 -2.231 1.00 56.50 275 ASN A O 1
ATOM 2210 N N . ARG A 1 276 ? -26.487 17.474 -0.729 1.00 59.50 276 ARG A N 1
ATOM 2211 C CA . ARG A 1 276 ? -25.370 17.095 0.152 1.00 59.50 276 ARG A CA 1
ATOM 2212 C C . ARG A 1 276 ? -24.622 15.888 -0.407 1.00 59.50 276 ARG A C 1
ATOM 2214 O O . ARG A 1 276 ? -25.178 14.802 -0.565 1.00 59.50 276 ARG A O 1
ATOM 2221 N N . LEU A 1 277 ? -23.333 16.097 -0.669 1.00 57.25 277 LEU A N 1
ATOM 2222 C CA . LEU A 1 277 ? -22.378 15.048 -0.998 1.00 57.25 277 LEU A CA 1
ATOM 2223 C C . LEU A 1 277 ? -21.865 14.429 0.307 1.00 57.25 277 LEU A C 1
ATOM 2225 O O . LEU A 1 277 ? -21.181 15.104 1.072 1.00 57.25 277 LEU A O 1
ATOM 2229 N N . TRP A 1 278 ? -22.189 13.163 0.547 1.00 66.06 278 TRP A N 1
ATOM 2230 C CA . TRP A 1 278 ? -21.658 12.383 1.662 1.00 66.06 278 TRP A CA 1
ATOM 2231 C C . TRP A 1 278 ? -20.348 11.743 1.238 1.00 66.06 278 TRP A C 1
ATOM 2233 O O . TRP A 1 278 ? -20.282 11.092 0.201 1.00 66.06 278 TRP A O 1
ATOM 2243 N N . GLU A 1 279 ? -19.299 11.918 2.020 1.00 63.53 279 GLU A N 1
ATOM 2244 C CA . GLU A 1 279 ? -17.987 11.338 1.794 1.00 63.53 279 GLU A CA 1
ATOM 2245 C C . GLU A 1 279 ? -17.857 10.058 2.605 1.00 63.53 279 GLU A C 1
ATOM 2247 O O . GLU A 1 279 ? -18.007 10.075 3.818 1.00 63.53 279 GLU A O 1
ATOM 2252 N N . VAL A 1 280 ? -17.570 8.945 1.950 1.00 58.78 280 VAL A N 1
ATOM 2253 C CA . VAL A 1 280 ? -17.286 7.668 2.591 1.00 58.78 280 VAL A CA 1
ATOM 2254 C C . VAL A 1 280 ? -15.788 7.432 2.591 1.00 58.78 280 VAL A C 1
ATOM 2256 O O . VAL A 1 280 ? -15.170 7.259 1.538 1.00 58.78 280 VAL A O 1
ATOM 2259 N N . THR A 1 281 ? -15.216 7.385 3.786 1.00 54.41 281 THR A N 1
ATOM 2260 C CA . THR A 1 281 ? -13.815 7.018 3.998 1.00 54.41 281 THR A CA 1
ATOM 2261 C C . THR A 1 281 ? -13.789 5.648 4.656 1.00 54.41 281 THR A C 1
ATOM 2263 O O . THR A 1 281 ? -14.501 5.418 5.638 1.00 54.41 281 THR A O 1
ATOM 2266 N N . THR A 1 282 ? -12.982 4.712 4.150 1.00 45.84 282 THR A N 1
ATOM 2267 C CA . THR A 1 282 ? -12.791 3.440 4.861 1.00 45.84 282 THR A CA 1
ATOM 2268 C C . THR A 1 282 ? -12.134 3.688 6.225 1.00 45.84 282 THR A C 1
ATOM 2270 O O . THR A 1 282 ? -11.041 4.252 6.284 1.00 45.84 282 THR A O 1
ATOM 2273 N N . GLY A 1 283 ? -12.817 3.312 7.313 1.00 45.53 283 GLY A N 1
ATOM 2274 C CA . GLY A 1 283 ? -12.481 3.642 8.709 1.00 45.53 283 GLY A CA 1
ATOM 2275 C C . GLY A 1 283 ? -13.574 3.203 9.706 1.00 45.53 283 GLY A C 1
ATOM 2276 O O . GLY A 1 283 ? -14.542 2.556 9.308 1.00 45.53 283 GLY A O 1
ATOM 2277 N N . ARG A 1 284 ? -13.425 3.511 11.008 1.00 39.53 284 ARG A N 1
ATOM 2278 C CA . ARG A 1 284 ? -14.282 3.010 12.115 1.00 39.53 284 ARG A CA 1
ATOM 2279 C C . ARG A 1 284 ? -15.799 3.285 11.927 1.00 39.53 284 ARG A C 1
ATOM 2281 O O . ARG A 1 284 ? -16.216 4.429 11.948 1.00 39.53 284 ARG A O 1
ATOM 2288 N N . PHE A 1 285 ? -16.571 2.191 11.859 1.00 42.62 285 PHE A N 1
ATOM 2289 C CA . PHE A 1 285 ? -18.027 1.960 12.019 1.00 42.62 285 PHE A CA 1
ATOM 2290 C C . PHE A 1 285 ? -19.076 2.868 11.330 1.00 42.62 285 PHE A C 1
ATOM 2292 O O . PHE A 1 285 ? -19.359 3.982 11.761 1.00 42.62 285 PHE A O 1
ATOM 2299 N N . ILE A 1 286 ? -19.847 2.249 10.422 1.00 45.06 286 ILE A N 1
ATOM 2300 C CA . ILE A 1 286 ? -21.266 2.556 10.187 1.00 45.06 286 ILE A CA 1
ATOM 2301 C C . ILE A 1 286 ? -22.079 1.384 10.721 1.00 45.06 286 ILE A C 1
ATOM 2303 O O . ILE A 1 286 ? -22.041 0.283 10.168 1.00 45.06 286 ILE A O 1
ATOM 2307 N N . GLN A 1 287 ? -22.848 1.639 11.770 1.00 48.81 287 GLN A N 1
ATOM 2308 C CA . GLN A 1 287 ? -23.963 0.798 12.179 1.00 48.81 287 GLN A CA 1
ATOM 2309 C C . GLN A 1 287 ? -25.222 1.659 12.099 1.00 48.81 287 GLN A C 1
ATOM 2311 O O . GLN A 1 287 ? -25.260 2.750 12.660 1.00 48.81 287 GLN A O 1
ATOM 2316 N N . GLY A 1 288 ? -26.223 1.207 11.346 1.00 61.69 288 GLY A N 1
ATOM 2317 C CA . GLY A 1 288 ? -27.455 1.965 11.137 1.00 61.69 288 GLY A CA 1
ATOM 2318 C C . GLY A 1 288 ? -28.202 1.568 9.870 1.00 61.69 288 GLY A C 1
ATOM 2319 O O . GLY A 1 288 ? -27.707 0.809 9.028 1.00 61.69 288 GLY A O 1
ATOM 2320 N N . GLN A 1 289 ? -29.417 2.085 9.752 1.00 70.00 289 GLN A N 1
ATOM 2321 C CA . GLN A 1 289 ? -30.244 1.985 8.558 1.00 70.00 289 GLN A CA 1
ATOM 2322 C C . GLN A 1 289 ? -29.959 3.162 7.623 1.00 70.00 289 GLN A C 1
ATOM 2324 O O . GLN A 1 289 ? -29.434 4.191 8.040 1.00 70.00 289 GLN A O 1
ATOM 2329 N N . VAL A 1 290 ? -30.323 3.045 6.348 1.00 73.31 290 VAL A N 1
ATOM 2330 C CA . VAL A 1 290 ? -30.139 4.128 5.365 1.00 73.31 290 VAL A CA 1
ATOM 2331 C C . VAL A 1 290 ? -30.826 5.431 5.806 1.00 73.31 290 VAL A C 1
ATOM 2333 O O . VAL A 1 290 ? -30.285 6.512 5.593 1.00 73.31 290 VAL A O 1
ATOM 2336 N N . ARG A 1 291 ? -31.968 5.341 6.500 1.00 70.69 291 ARG A N 1
ATOM 2337 C CA . ARG A 1 291 ? -32.670 6.489 7.101 1.00 70.69 291 ARG A CA 1
ATOM 2338 C C . ARG A 1 291 ? -31.908 7.183 8.231 1.00 70.69 291 ARG A C 1
ATOM 2340 O O . ARG A 1 291 ? -32.228 8.324 8.547 1.00 70.69 291 ARG A O 1
ATOM 2347 N N . ASP A 1 292 ? -30.958 6.490 8.855 1.00 61.28 292 ASP A N 1
ATOM 2348 C CA . ASP A 1 292 ? -30.197 7.003 9.993 1.00 61.28 292 ASP A CA 1
ATOM 2349 C C . ASP A 1 292 ? -29.012 7.862 9.535 1.00 61.28 292 ASP A C 1
ATOM 2351 O O . ASP A 1 292 ? -28.282 8.346 10.394 1.00 61.28 292 ASP A O 1
ATOM 2355 N N . LEU A 1 293 ? -28.823 8.065 8.215 1.00 64.25 293 LEU A N 1
ATOM 2356 C CA . LEU A 1 293 ? -27.864 9.022 7.654 1.00 64.25 293 LEU A CA 1
ATOM 2357 C C . LEU A 1 293 ? -28.051 10.377 8.344 1.00 64.25 293 LEU A C 1
ATOM 2359 O O . LEU A 1 293 ? -29.037 11.077 8.082 1.00 64.25 293 LEU A O 1
ATOM 2363 N N . PRO A 1 294 ? -27.167 10.726 9.289 1.00 52.91 294 PRO A N 1
ATOM 2364 C CA . PRO A 1 294 ? -27.470 11.780 10.226 1.00 52.91 294 PRO A CA 1
ATOM 2365 C C . PRO A 1 294 ? -27.361 13.103 9.491 1.00 52.91 294 PRO A C 1
ATOM 2367 O O . PRO A 1 294 ? -26.338 13.370 8.886 1.00 52.91 294 PRO A O 1
ATOM 2370 N N . ILE A 1 295 ? -28.374 13.968 9.589 1.00 47.50 295 ILE A N 1
ATOM 2371 C CA . ILE A 1 295 ? -28.326 15.385 9.182 1.00 47.50 295 ILE A CA 1
ATOM 2372 C C . ILE A 1 295 ? -27.407 16.146 10.162 1.00 47.50 295 ILE A C 1
ATOM 2374 O O . ILE A 1 295 ? -27.806 17.123 10.787 1.00 47.50 295 ILE A O 1
ATOM 2378 N N . THR A 1 296 ? -26.201 15.645 10.400 1.00 40.00 296 THR A N 1
ATOM 2379 C CA . THR A 1 296 ? -25.209 16.243 11.288 1.00 40.00 296 THR A CA 1
ATOM 2380 C C . THR A 1 296 ? -24.184 17.002 10.465 1.00 40.00 296 THR A C 1
ATOM 2382 O O . THR A 1 296 ? -23.878 16.646 9.328 1.00 40.00 296 THR A O 1
ATOM 2385 N N . GLU A 1 297 ? -23.687 18.093 11.034 1.00 41.62 297 GLU A N 1
ATOM 2386 C CA . GLU A 1 297 ? -22.607 18.892 10.467 1.00 41.62 297 GLU A CA 1
ATOM 2387 C C . GLU A 1 297 ? -21.341 18.028 10.368 1.00 41.62 297 GLU A C 1
ATOM 2389 O O . GLU A 1 297 ? -20.819 17.563 11.376 1.00 41.62 297 GLU A O 1
ATOM 2394 N N . GLY A 1 298 ? -20.887 17.767 9.140 1.00 51.25 298 GLY A N 1
ATOM 2395 C CA . GLY A 1 298 ? -19.770 16.868 8.846 1.00 51.25 298 GLY A CA 1
ATOM 2396 C C . GLY A 1 298 ? -20.227 15.744 7.925 1.00 51.25 298 GLY A C 1
ATOM 2397 O O . GLY A 1 298 ? -20.651 14.691 8.382 1.00 51.25 298 GLY A O 1
ATOM 2398 N N . ASN A 1 299 ? -20.164 15.977 6.614 1.00 57.59 299 ASN A N 1
ATOM 2399 C CA . ASN A 1 299 ? -20.632 15.054 5.576 1.00 57.59 299 ASN A CA 1
ATOM 2400 C C . ASN A 1 299 ? -19.727 13.808 5.423 1.00 57.59 299 ASN A C 1
ATOM 2402 O O . ASN A 1 299 ? -19.435 13.426 4.298 1.00 57.59 299 ASN A O 1
ATOM 2406 N N . ILE A 1 300 ? -19.220 13.201 6.501 1.00 53.00 300 ILE A N 1
ATOM 2407 C CA . ILE A 1 300 ? -18.273 12.076 6.442 1.00 53.00 300 ILE A CA 1
ATOM 2408 C C . ILE A 1 300 ? -18.894 10.834 7.086 1.00 53.00 300 ILE A C 1
ATOM 2410 O O . ILE A 1 300 ? -19.415 10.882 8.197 1.00 53.00 300 ILE A O 1
ATOM 2414 N N . VAL A 1 301 ? -18.822 9.712 6.379 1.00 55.81 301 VAL A N 1
ATOM 2415 C CA . VAL A 1 301 ? -19.382 8.412 6.733 1.00 55.81 301 VAL A CA 1
ATOM 2416 C C . VAL A 1 301 ? -18.236 7.388 6.759 1.00 55.81 301 VAL A C 1
ATOM 2418 O O . VAL A 1 301 ? -17.480 7.275 5.798 1.00 55.81 301 VAL A O 1
ATOM 2421 N N . TYR A 1 302 ? -18.070 6.633 7.846 1.00 51.75 302 TYR A N 1
ATOM 2422 C CA . TYR A 1 302 ? -16.904 5.753 8.029 1.00 51.75 302 TYR A CA 1
ATOM 2423 C C . TYR A 1 302 ? -17.238 4.268 7.825 1.00 51.75 302 TYR A C 1
ATOM 2425 O O . TYR A 1 302 ? -17.929 3.660 8.633 1.00 51.75 302 TYR A O 1
ATOM 2433 N N . TYR A 1 303 ? -16.744 3.640 6.757 1.00 49.56 303 TYR A N 1
ATOM 2434 C CA . TYR A 1 303 ? -17.084 2.246 6.425 1.00 49.56 303 TYR A CA 1
ATOM 2435 C C . TYR A 1 303 ? -15.944 1.275 6.759 1.00 49.56 303 TYR A C 1
ATOM 2437 O O . TYR A 1 303 ? -14.867 1.365 6.172 1.00 49.56 303 TYR A O 1
ATOM 2445 N N . ASN A 1 304 ? -16.179 0.310 7.657 1.00 50.47 304 ASN A N 1
ATOM 2446 C CA . ASN A 1 304 ? -15.212 -0.751 7.948 1.00 50.47 304 ASN A CA 1
ATOM 2447 C C . ASN A 1 304 ? -15.575 -2.034 7.191 1.00 50.47 304 ASN A C 1
ATOM 2449 O O . ASN A 1 304 ? -16.677 -2.568 7.333 1.00 50.47 304 ASN A O 1
ATOM 2453 N N . ARG A 1 305 ? -14.618 -2.553 6.423 1.00 51.84 305 ARG A N 1
ATOM 2454 C CA . ARG A 1 305 ? -14.686 -3.872 5.805 1.00 51.84 305 ARG A CA 1
ATOM 2455 C C . ARG A 1 305 ? -13.650 -4.748 6.501 1.00 51.84 305 ARG A C 1
ATOM 2457 O O . ARG A 1 305 ? -12.467 -4.614 6.222 1.00 51.84 305 ARG A O 1
ATOM 2464 N N . GLY A 1 306 ? -14.091 -5.676 7.351 1.00 38.38 306 GLY A N 1
ATOM 2465 C CA . GLY A 1 306 ? -13.208 -6.517 8.181 1.00 38.38 306 GLY A CA 1
ATOM 2466 C C . GLY A 1 306 ? -12.178 -7.386 7.434 1.00 38.38 306 GLY A C 1
ATOM 2467 O O . GLY A 1 306 ? -11.359 -8.025 8.074 1.00 38.38 306 GLY A O 1
ATOM 2468 N N . HIS A 1 307 ? -12.193 -7.406 6.097 1.00 43.41 307 HIS A N 1
ATOM 2469 C CA . HIS A 1 307 ? -11.219 -8.119 5.258 1.00 43.41 307 HIS A CA 1
ATOM 2470 C C . HIS A 1 307 ? -10.261 -7.197 4.482 1.00 43.41 307 HIS A C 1
ATOM 2472 O O . HIS A 1 307 ? -9.430 -7.695 3.734 1.00 43.41 307 HIS A O 1
ATOM 2478 N N . PHE A 1 308 ? -10.403 -5.873 4.599 1.00 47.16 308 PHE A N 1
ATOM 2479 C CA . PHE A 1 308 ? -9.606 -4.892 3.859 1.00 47.16 308 PHE A CA 1
ATOM 2480 C C . PHE A 1 308 ? -9.261 -3.724 4.786 1.00 47.16 308 PHE A C 1
ATOM 2482 O O . PHE A 1 308 ? -9.931 -2.690 4.773 1.00 47.16 308 PHE A O 1
ATOM 2489 N N . SER A 1 309 ? -8.229 -3.889 5.616 1.00 48.66 309 SER A N 1
ATOM 2490 C CA . SER A 1 309 ? -7.640 -2.744 6.313 1.00 48.66 309 SER A CA 1
ATOM 2491 C C . SER A 1 309 ? -6.865 -1.895 5.300 1.00 48.66 309 SER A C 1
ATOM 2493 O O . SER A 1 309 ? -6.301 -2.418 4.335 1.00 48.66 309 SER A O 1
ATOM 2495 N N . ARG A 1 310 ? -6.824 -0.573 5.493 1.00 49.19 310 ARG A N 1
ATOM 2496 C CA . ARG A 1 310 ? -6.000 0.325 4.664 1.00 49.19 310 ARG A CA 1
ATOM 2497 C C . ARG A 1 310 ? -4.529 -0.120 4.652 1.00 49.19 310 ARG A C 1
ATOM 2499 O O . ARG A 1 310 ? -3.903 -0.052 3.599 1.00 49.19 310 ARG A O 1
ATOM 2506 N N . THR A 1 311 ? -4.054 -0.652 5.779 1.00 48.38 311 THR A N 1
ATOM 2507 C CA . THR A 1 311 ? -2.744 -1.293 5.945 1.00 48.38 311 THR A CA 1
ATOM 2508 C C . THR A 1 311 ? -2.568 -2.436 4.946 1.00 48.38 311 THR A C 1
ATOM 2510 O O . THR A 1 311 ? -1.680 -2.364 4.113 1.00 48.38 311 THR A O 1
ATOM 2513 N N . SER A 1 312 ? -3.518 -3.377 4.861 1.00 58.41 312 SER A N 1
ATOM 2514 C CA . SER A 1 312 ? -3.416 -4.522 3.939 1.00 58.41 312 SER A CA 1
ATOM 2515 C C . SER A 1 312 ? -3.331 -4.144 2.453 1.00 58.41 312 SER A C 1
ATOM 2517 O O . SER A 1 312 ? -2.650 -4.817 1.683 1.00 58.41 312 SER A O 1
ATOM 2519 N N . VAL A 1 313 ? -4.002 -3.066 2.021 1.00 58.81 313 VAL A N 1
ATOM 2520 C CA . VAL A 1 313 ? -3.914 -2.588 0.627 1.00 58.81 313 VAL A CA 1
ATOM 2521 C C . VAL A 1 313 ? -2.564 -1.920 0.380 1.00 58.81 313 VAL A C 1
ATOM 2523 O O . VAL A 1 313 ? -1.950 -2.160 -0.657 1.00 58.81 313 VAL A O 1
ATOM 2526 N N . GLN A 1 314 ? -2.089 -1.120 1.337 1.00 63.25 314 GLN A N 1
ATOM 2527 C CA . GLN A 1 314 ? -0.785 -0.475 1.256 1.00 63.25 314 GLN A CA 1
ATOM 2528 C C . GLN A 1 314 ? 0.335 -1.525 1.219 1.00 63.25 314 GLN A C 1
ATOM 2530 O O . GLN A 1 314 ? 1.155 -1.492 0.303 1.00 63.25 314 GLN A O 1
ATOM 2535 N N . ASP A 1 315 ? 0.280 -2.533 2.087 1.00 65.81 315 ASP A N 1
ATOM 2536 C CA . ASP A 1 315 ? 1.228 -3.651 2.126 1.00 65.81 315 ASP A CA 1
ATOM 2537 C C . ASP A 1 315 ? 1.271 -4.408 0.792 1.00 65.81 315 ASP A C 1
ATOM 2539 O O . ASP A 1 315 ? 2.341 -4.732 0.277 1.00 65.81 315 ASP A O 1
ATOM 2543 N N . LEU A 1 316 ? 0.109 -4.658 0.174 1.00 67.19 316 LEU A N 1
ATOM 2544 C CA . LEU A 1 316 ? 0.036 -5.318 -1.133 1.00 67.19 316 LEU A CA 1
ATOM 2545 C C . LEU A 1 316 ? 0.626 -4.463 -2.260 1.00 67.19 316 LEU A C 1
ATOM 2547 O O . LEU A 1 316 ? 1.276 -5.011 -3.152 1.00 67.19 316 LEU A O 1
ATOM 2551 N N . THR A 1 317 ? 0.417 -3.143 -2.231 1.00 66.44 317 THR A N 1
ATOM 2552 C CA . THR A 1 317 ? 1.015 -2.227 -3.217 1.00 66.44 317 THR A CA 1
ATOM 2553 C C . THR A 1 317 ? 2.518 -2.056 -3.037 1.00 66.44 317 THR A C 1
ATOM 2555 O O . THR A 1 317 ? 3.204 -1.811 -4.022 1.00 66.44 317 THR A O 1
ATOM 2558 N N . MET A 1 318 ? 3.035 -2.254 -1.822 1.00 70.12 318 MET A N 1
ATOM 2559 C CA . MET A 1 318 ? 4.469 -2.198 -1.541 1.00 70.12 318 MET A CA 1
ATOM 2560 C C . MET A 1 318 ? 5.194 -3.481 -1.973 1.00 70.12 318 MET A C 1
ATOM 2562 O O . MET A 1 318 ? 6.353 -3.420 -2.353 1.00 70.12 318 MET A O 1
ATOM 2566 N N . LYS A 1 319 ? 4.540 -4.647 -1.999 1.00 80.75 319 LYS A N 1
ATOM 2567 C CA . LYS A 1 319 ? 5.168 -5.887 -2.500 1.00 80.75 319 LYS A CA 1
ATOM 2568 C C . LYS A 1 319 ? 5.540 -5.795 -3.975 1.00 80.75 319 LYS A C 1
ATOM 2570 O O . LYS A 1 319 ? 4.813 -5.171 -4.747 1.00 80.75 319 LYS A O 1
ATOM 2575 N N . GLN A 1 320 ? 6.589 -6.499 -4.397 1.00 83.50 320 GLN A N 1
ATOM 2576 C CA . GLN A 1 320 ? 6.931 -6.593 -5.820 1.00 83.50 320 GLN A CA 1
ATOM 2577 C C . GLN A 1 320 ? 5.831 -7.333 -6.597 1.00 83.50 320 GLN A C 1
ATOM 2579 O O . GLN A 1 320 ? 5.205 -8.240 -6.043 1.00 83.50 320 GLN A O 1
ATOM 2584 N N . PRO A 1 321 ? 5.634 -7.064 -7.905 1.00 88.50 321 PRO A N 1
ATOM 2585 C CA . PRO A 1 321 ? 4.640 -7.775 -8.711 1.00 88.50 321 PRO A CA 1
ATOM 2586 C C . PRO A 1 321 ? 4.687 -9.306 -8.576 1.00 88.50 321 PRO A C 1
ATOM 2588 O O . PRO A 1 321 ? 3.641 -9.936 -8.478 1.00 88.50 321 PRO A O 1
ATOM 2591 N N . ARG A 1 322 ? 5.880 -9.910 -8.495 1.00 87.25 322 ARG A N 1
ATOM 2592 C CA . ARG A 1 322 ? 6.062 -11.368 -8.336 1.00 87.25 322 ARG A CA 1
ATOM 2593 C C . ARG A 1 322 ? 5.696 -11.930 -6.958 1.00 87.25 322 ARG A C 1
ATOM 2595 O O . ARG A 1 322 ? 5.414 -13.115 -6.841 1.00 87.25 322 ARG A O 1
ATOM 2602 N N . GLU A 1 323 ? 5.686 -11.096 -5.924 1.00 87.81 323 GLU A N 1
ATOM 2603 C CA . GLU A 1 323 ? 5.328 -11.478 -4.548 1.00 87.81 323 GLU A CA 1
ATOM 2604 C C . GLU A 1 323 ? 3.823 -11.333 -4.287 1.00 87.81 323 GLU A C 1
ATOM 2606 O O . GLU A 1 323 ? 3.300 -11.766 -3.256 1.00 87.81 323 GLU A O 1
ATOM 2611 N N . ARG A 1 324 ? 3.103 -10.694 -5.212 1.00 88.69 324 ARG A N 1
ATOM 2612 C CA . ARG A 1 324 ? 1.663 -10.485 -5.106 1.00 88.69 324 ARG A CA 1
ATOM 2613 C C . ARG A 1 324 ? 0.916 -11.745 -5.523 1.00 88.69 324 ARG A C 1
ATOM 2615 O O . ARG A 1 324 ? 1.282 -12.444 -6.462 1.00 88.69 324 ARG A O 1
ATOM 2622 N N . THR A 1 325 ? -0.197 -12.001 -4.845 1.00 88.44 325 THR A N 1
ATOM 2623 C CA . THR A 1 325 ? -1.123 -13.081 -5.196 1.00 88.44 325 THR A CA 1
ATOM 2624 C C . THR A 1 325 ? -2.464 -12.480 -5.587 1.00 88.44 325 THR A C 1
ATOM 2626 O O . THR A 1 325 ? -3.060 -11.725 -4.820 1.00 88.44 325 THR A O 1
ATOM 2629 N N . LEU A 1 326 ? -2.948 -12.810 -6.786 1.00 86.31 326 LEU A N 1
ATOM 2630 C CA . LEU A 1 326 ? -4.280 -12.405 -7.228 1.00 86.31 326 LEU A CA 1
ATOM 2631 C C . LEU A 1 326 ? -5.364 -13.212 -6.506 1.00 86.31 326 LEU A C 1
ATOM 2633 O O . LEU A 1 326 ? -5.186 -14.414 -6.290 1.00 86.31 326 LEU A O 1
ATOM 2637 N N . PRO A 1 327 ? -6.525 -12.604 -6.197 1.00 84.56 327 PRO A N 1
ATOM 2638 C CA . PRO A 1 327 ? -7.690 -13.360 -5.765 1.00 84.56 327 PRO A CA 1
ATOM 2639 C C . PRO A 1 327 ? -8.026 -14.460 -6.787 1.00 84.56 327 PRO A C 1
ATOM 2641 O O . PRO A 1 327 ? -7.987 -14.181 -7.986 1.00 84.56 327 PRO A O 1
ATOM 2644 N N . PRO A 1 328 ? -8.435 -15.672 -6.367 1.00 82.12 328 PRO A N 1
ATOM 2645 C CA . PRO A 1 328 ? -8.757 -16.760 -7.299 1.00 82.12 328 PRO A CA 1
ATOM 2646 C C . PRO A 1 328 ? -9.848 -16.420 -8.326 1.00 82.12 328 PRO A C 1
ATOM 2648 O O . PRO A 1 328 ? -9.897 -17.004 -9.404 1.00 82.12 328 PRO A O 1
ATOM 2651 N N . SER A 1 329 ? -10.731 -15.471 -8.003 1.00 78.50 329 SER A N 1
ATOM 2652 C CA . SER A 1 329 ? -11.773 -14.964 -8.903 1.00 78.50 329 SER A CA 1
ATOM 2653 C C . SER A 1 329 ? -11.249 -14.025 -9.994 1.00 78.50 329 SER A C 1
ATOM 2655 O O . SER A 1 329 ? -11.985 -13.691 -10.921 1.00 78.50 329 SER A O 1
ATOM 2657 N N . CYS A 1 330 ? -10.002 -13.575 -9.888 1.00 86.06 330 CYS A N 1
ATOM 2658 C CA . CYS A 1 330 ? -9.411 -12.604 -10.784 1.00 86.06 330 CYS A CA 1
ATOM 2659 C C . CYS A 1 330 ? -8.569 -13.295 -11.860 1.00 86.06 330 CYS A C 1
ATOM 2661 O O . CYS A 1 330 ? -7.403 -13.626 -11.649 1.00 86.06 330 CYS A O 1
ATOM 2663 N N . VAL A 1 331 ? -9.154 -13.455 -13.045 1.00 87.06 331 VAL A N 1
ATOM 2664 C CA . VAL A 1 331 ? -8.489 -14.037 -14.217 1.00 87.06 331 VAL A CA 1
ATOM 2665 C C . VAL A 1 331 ? -8.425 -12.989 -15.333 1.00 87.06 331 VAL A C 1
ATOM 2667 O O . VAL A 1 331 ? -9.428 -12.304 -15.555 1.00 87.06 331 VAL A O 1
ATOM 2670 N N . PRO A 1 332 ? -7.291 -12.850 -16.053 1.00 90.94 332 PRO A N 1
ATOM 2671 C CA . PRO A 1 332 ? -7.224 -12.000 -17.236 1.00 90.94 332 PRO A CA 1
ATOM 2672 C C . PRO A 1 332 ? -8.328 -12.362 -18.247 1.00 90.94 332 PRO A C 1
ATOM 2674 O O . PRO A 1 332 ? -8.494 -13.545 -18.565 1.00 90.94 332 PRO A O 1
ATOM 2677 N N . PRO A 1 333 ? -9.082 -11.381 -18.769 1.00 93.88 333 PRO A N 1
ATOM 2678 C CA . PRO A 1 333 ? -10.087 -11.614 -19.797 1.00 93.88 333 PRO A CA 1
ATOM 2679 C C . PRO A 1 333 ? -9.541 -12.352 -21.019 1.00 93.88 333 PRO A C 1
ATOM 2681 O O . PRO A 1 333 ? -8.436 -12.089 -21.486 1.00 93.88 333 PRO A O 1
ATOM 2684 N N . ALA A 1 334 ? -10.366 -13.218 -21.609 1.00 94.31 334 ALA A N 1
ATOM 2685 C CA . ALA A 1 334 ? -9.973 -14.028 -22.764 1.00 94.31 334 ALA A CA 1
ATOM 2686 C C . ALA A 1 334 ? -9.609 -13.208 -24.019 1.00 94.31 334 ALA A C 1
ATOM 2688 O O . ALA A 1 334 ? -8.918 -13.718 -24.896 1.00 94.31 334 ALA A O 1
ATOM 2689 N N . HIS A 1 335 ? -10.079 -11.959 -24.117 1.00 93.75 335 HIS A N 1
ATOM 2690 C CA . HIS A 1 335 ? -9.756 -11.063 -25.229 1.00 93.75 335 HIS A CA 1
ATOM 2691 C C . HIS A 1 335 ? -8.391 -10.371 -25.069 1.00 93.75 335 HIS A C 1
ATOM 2693 O O . HIS A 1 335 ? -7.922 -9.741 -26.014 1.00 93.75 335 HIS A O 1
ATOM 2699 N N . TRP A 1 336 ? -7.743 -10.482 -23.904 1.00 96.88 336 TRP A N 1
ATOM 2700 C CA . TRP A 1 336 ? -6.387 -9.977 -23.716 1.00 96.88 336 TRP A CA 1
ATOM 2701 C C . TRP A 1 336 ? -5.381 -10.887 -24.417 1.00 96.88 336 TRP A C 1
ATOM 2703 O O . TRP A 1 336 ? -5.465 -12.116 -24.396 1.00 96.88 336 TRP A O 1
ATOM 2713 N N . ILE A 1 337 ? -4.390 -10.267 -25.038 1.00 97.50 337 ILE A N 1
ATOM 2714 C CA . ILE A 1 337 ? -3.411 -10.926 -25.886 1.00 97.50 337 ILE A CA 1
ATOM 2715 C C . ILE A 1 337 ? -2.332 -11.525 -24.995 1.00 97.50 337 ILE A C 1
ATOM 2717 O O . ILE A 1 337 ? -1.727 -10.845 -24.168 1.00 97.50 337 ILE A O 1
ATOM 2721 N N . ARG A 1 338 ? -2.054 -12.819 -25.146 1.00 96.88 338 ARG A N 1
ATOM 2722 C CA . ARG A 1 338 ? -0.858 -13.413 -24.546 1.00 96.88 338 ARG A CA 1
ATOM 2723 C C . ARG A 1 338 ? 0.343 -13.089 -25.437 1.00 96.88 338 ARG A C 1
ATOM 2725 O O . ARG A 1 338 ? 0.380 -13.592 -26.561 1.00 96.88 338 ARG A O 1
ATOM 2732 N N . PRO A 1 339 ? 1.297 -12.256 -24.987 1.00 95.31 339 PRO A N 1
ATOM 2733 C CA . PRO A 1 339 ? 2.462 -11.938 -25.802 1.00 95.31 339 PRO A CA 1
ATOM 2734 C C . PRO A 1 339 ? 3.312 -13.188 -26.040 1.00 95.31 339 PRO A C 1
ATOM 2736 O O . PRO A 1 339 ? 3.331 -14.118 -25.228 1.00 95.31 339 PRO A O 1
ATOM 2739 N N . SER A 1 340 ? 4.045 -13.206 -27.152 1.00 92.31 340 SER A N 1
ATOM 2740 C CA . SER A 1 340 ? 5.065 -14.229 -27.392 1.00 92.31 340 SER A CA 1
ATOM 2741 C C . SER A 1 340 ? 6.200 -14.088 -26.377 1.00 92.31 340 SER A C 1
ATOM 2743 O O . SER A 1 340 ? 6.400 -13.015 -25.820 1.00 92.31 340 SER A O 1
ATOM 2745 N N . LYS A 1 341 ? 6.979 -15.141 -26.122 1.00 91.88 341 LYS A N 1
ATOM 2746 C CA . LYS A 1 341 ? 8.152 -15.063 -25.233 1.00 91.88 341 LYS A CA 1
ATOM 2747 C C . LYS A 1 341 ? 9.252 -14.170 -25.848 1.00 91.88 341 LYS A C 1
ATOM 2749 O O . LYS A 1 341 ? 9.362 -14.157 -27.078 1.00 91.88 341 LYS A O 1
ATOM 2754 N N . PRO A 1 342 ? 10.009 -13.376 -25.062 1.00 91.94 342 PRO A N 1
ATOM 2755 C CA . PRO A 1 342 ? 11.118 -12.594 -25.601 1.00 91.94 342 PRO A CA 1
ATOM 2756 C C . PRO A 1 342 ? 12.285 -13.520 -25.966 1.00 91.94 342 PRO A C 1
ATOM 2758 O O . PRO A 1 342 ? 12.341 -14.648 -25.471 1.00 91.94 342 PRO A O 1
ATOM 2761 N N . PRO A 1 343 ? 13.216 -13.079 -26.827 1.00 87.25 343 PRO A N 1
ATOM 2762 C CA . PRO A 1 343 ? 14.461 -13.811 -27.037 1.00 87.25 343 PRO A CA 1
ATOM 2763 C C . PRO A 1 343 ? 15.253 -13.925 -25.719 1.00 87.25 343 PRO A C 1
ATOM 2765 O O . PRO A 1 343 ? 15.294 -12.974 -24.939 1.00 87.25 343 PRO A O 1
ATOM 2768 N N . GLY A 1 344 ? 15.858 -15.093 -25.481 1.00 84.75 344 GLY A N 1
ATOM 2769 C CA . GLY A 1 344 ? 16.590 -15.440 -24.252 1.00 84.75 344 GLY A CA 1
ATOM 2770 C C . GLY A 1 344 ? 16.083 -16.734 -23.595 1.00 84.75 344 GLY A C 1
ATOM 2771 O O . GLY A 1 344 ? 14.976 -17.210 -23.888 1.00 84.75 344 GLY A O 1
ATOM 2772 N N . GLY A 1 345 ? 16.898 -17.325 -22.720 1.00 79.94 345 GLY A N 1
ATOM 2773 C CA . GLY A 1 345 ? 16.562 -18.507 -21.929 1.00 79.94 345 GLY A CA 1
ATOM 2774 C C . GLY A 1 345 ? 15.382 -18.288 -20.982 1.00 79.94 345 GLY A C 1
ATOM 2775 O O . GLY A 1 345 ? 14.896 -17.174 -20.778 1.00 79.94 345 GLY A O 1
ATOM 2776 N N . GLU A 1 346 ? 14.853 -19.375 -20.413 1.00 81.69 346 GLU A N 1
ATOM 2777 C CA . GLU A 1 346 ? 13.844 -19.279 -19.342 1.00 81.69 346 GLU A CA 1
ATOM 2778 C C . GLU A 1 346 ? 14.379 -18.568 -18.102 1.00 81.69 346 GLU A C 1
ATOM 2780 O O . GLU A 1 346 ? 13.600 -17.916 -17.413 1.00 81.69 346 GLU A O 1
ATOM 2785 N N . ASP A 1 347 ? 15.690 -18.615 -17.876 1.00 85.50 347 ASP A N 1
ATOM 2786 C CA . ASP A 1 347 ? 16.330 -18.047 -16.691 1.00 85.50 347 ASP A CA 1
ATOM 2787 C C . ASP A 1 347 ? 16.535 -16.534 -16.734 1.00 85.50 347 ASP A C 1
ATOM 2789 O O . ASP A 1 347 ? 16.879 -15.918 -15.729 1.00 85.50 347 ASP A O 1
ATOM 2793 N N . VAL A 1 348 ? 16.253 -15.912 -17.875 1.00 90.00 348 VAL A N 1
ATOM 2794 C CA . VAL A 1 348 ? 16.412 -14.467 -18.066 1.00 90.00 348 VAL A CA 1
ATOM 2795 C C . VAL A 1 348 ? 15.119 -13.714 -17.781 1.00 90.00 348 VAL A C 1
ATOM 2797 O O . VAL A 1 348 ? 15.135 -12.608 -17.236 1.00 90.00 348 VAL A O 1
ATOM 2800 N N . TRP A 1 349 ? 13.991 -14.321 -18.145 1.00 92.44 349 TRP A N 1
ATOM 2801 C CA . TRP A 1 349 ? 12.688 -13.672 -18.155 1.00 92.44 349 TRP A CA 1
ATOM 2802 C C . TRP A 1 349 ? 11.733 -14.321 -17.165 1.00 92.44 349 TRP A C 1
ATOM 2804 O O . TRP A 1 349 ? 11.599 -15.542 -17.099 1.00 92.44 349 TRP A O 1
ATOM 2814 N N . GLU A 1 350 ? 11.000 -13.485 -16.448 1.00 93.44 350 GLU A N 1
ATOM 2815 C CA . GLU A 1 350 ? 9.866 -13.877 -15.629 1.00 93.44 350 GLU A CA 1
ATOM 2816 C C . GLU A 1 350 ? 8.571 -13.494 -16.349 1.00 93.44 350 GLU A C 1
ATOM 2818 O O . GLU A 1 350 ? 8.418 -12.367 -16.824 1.00 93.44 350 GLU A O 1
ATOM 2823 N N . CYS A 1 351 ? 7.646 -14.446 -16.477 1.00 95.75 351 CYS A N 1
ATOM 2824 C CA . CYS A 1 351 ? 6.341 -14.224 -17.095 1.00 95.75 351 CYS A CA 1
ATOM 2825 C C . CYS A 1 351 ? 5.300 -14.014 -15.998 1.00 95.75 351 CYS A C 1
ATOM 2827 O O . CYS A 1 351 ? 4.900 -14.973 -15.340 1.00 95.75 351 CYS A O 1
ATOM 2829 N N . LEU A 1 352 ? 4.827 -12.782 -15.839 1.00 94.50 352 LEU A N 1
ATOM 2830 C CA . LEU A 1 352 ? 3.886 -12.404 -14.789 1.00 94.50 352 LEU A CA 1
ATOM 2831 C C . LEU A 1 352 ? 2.527 -12.042 -15.399 1.00 94.50 352 LEU A C 1
ATOM 2833 O O . LEU A 1 352 ? 2.495 -11.371 -16.433 1.00 94.50 352 LEU A O 1
ATOM 2837 N N . PRO A 1 353 ? 1.391 -12.445 -14.802 1.00 96.31 353 PRO A N 1
ATOM 2838 C CA . PRO A 1 353 ? 0.092 -11.880 -15.148 1.00 96.31 353 PRO A CA 1
ATOM 2839 C C . PRO A 1 353 ? 0.125 -10.351 -15.069 1.00 96.31 353 PRO A C 1
ATOM 2841 O O . PRO A 1 353 ? 0.591 -9.791 -14.080 1.00 96.31 353 PRO A O 1
ATOM 2844 N N . SER A 1 354 ? -0.404 -9.661 -16.080 1.00 95.25 354 SER A N 1
ATOM 2845 C CA . SER A 1 354 ? -0.367 -8.190 -16.115 1.00 95.25 354 SER A CA 1
ATOM 2846 C C . SER A 1 354 ? -1.129 -7.556 -14.948 1.00 95.25 354 SER A C 1
ATOM 2848 O O . SER A 1 354 ? -0.741 -6.499 -14.472 1.00 95.25 354 SER A O 1
ATOM 2850 N N . LEU A 1 355 ? -2.146 -8.247 -14.420 1.00 94.00 355 LEU A N 1
ATOM 2851 C CA . LEU A 1 355 ? -2.894 -7.861 -13.214 1.00 94.00 355 LEU A CA 1
ATOM 2852 C C . LEU A 1 355 ? -2.082 -7.968 -11.910 1.00 94.00 355 LEU A C 1
ATOM 2854 O O . LEU A 1 355 ? -2.592 -7.658 -10.845 1.00 94.00 355 LEU A O 1
ATOM 2858 N N . LEU A 1 356 ? -0.829 -8.424 -11.936 1.00 92.94 356 LEU A N 1
ATOM 2859 C CA . LEU A 1 356 ? 0.048 -8.268 -10.773 1.00 92.94 356 LEU A CA 1
ATOM 2860 C C . LEU A 1 356 ? 0.625 -6.853 -10.667 1.00 92.94 356 LEU A C 1
ATOM 2862 O O . LEU A 1 356 ? 1.171 -6.511 -9.624 1.00 92.94 356 LEU A O 1
ATOM 28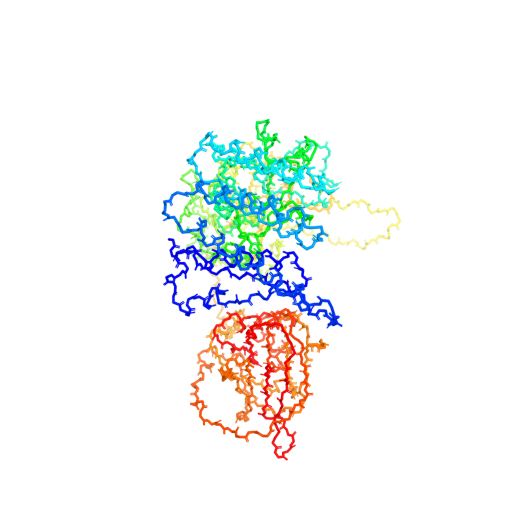66 N N . PHE A 1 357 ? 0.484 -6.025 -11.704 1.00 91.75 357 PHE A N 1
ATOM 2867 C CA . PHE A 1 357 ? 0.912 -4.630 -11.719 1.00 91.75 357 PHE A CA 1
ATOM 2868 C C . PHE A 1 357 ? -0.282 -3.746 -11.367 1.00 91.75 357 PHE A C 1
ATOM 2870 O O . PHE A 1 357 ? -1.242 -3.658 -12.132 1.00 91.75 357 PHE A O 1
ATOM 2877 N N . VAL A 1 358 ? -0.227 -3.104 -10.201 1.00 87.00 358 VAL A N 1
ATOM 2878 C CA . VAL A 1 358 ? -1.348 -2.322 -9.676 1.00 87.00 358 VAL A CA 1
ATOM 2879 C C . VAL A 1 358 ? -1.386 -0.939 -10.316 1.00 87.00 358 VAL A C 1
ATOM 2881 O O . VAL A 1 358 ? -2.463 -0.437 -10.653 1.00 87.00 358 VAL A O 1
ATOM 2884 N N . GLY A 1 359 ? -0.217 -0.315 -10.495 1.00 83.94 359 GLY A N 1
ATOM 2885 C CA . GLY A 1 359 ? -0.149 1.078 -10.926 1.00 83.94 359 GLY A CA 1
ATOM 2886 C C . GLY A 1 359 ? -0.900 1.980 -9.950 1.00 83.94 359 GLY A C 1
ATOM 2887 O O . GLY A 1 359 ? -0.747 1.888 -8.737 1.00 83.94 359 GLY A O 1
ATOM 2888 N N . SER A 1 360 ? -1.772 2.827 -10.486 1.00 75.25 360 SER A N 1
ATOM 2889 C CA . SER A 1 360 ? -2.672 3.671 -9.691 1.00 75.25 360 SER A CA 1
ATOM 2890 C C . SER A 1 360 ? -3.952 2.966 -9.208 1.00 75.25 360 SER A C 1
ATOM 2892 O O . SER A 1 360 ? -4.772 3.575 -8.524 1.00 75.25 360 SER A O 1
ATOM 2894 N N . GLY A 1 361 ? -4.172 1.708 -9.599 1.00 80.75 361 GLY A N 1
ATOM 2895 C CA . GLY A 1 361 ? -5.397 0.961 -9.313 1.00 80.75 361 GLY A CA 1
ATOM 2896 C C . GLY A 1 361 ? -6.573 1.237 -10.259 1.00 80.75 361 GLY A C 1
ATOM 2897 O O . GLY A 1 361 ? -7.582 0.534 -10.179 1.00 80.75 361 GLY A O 1
ATOM 2898 N N . HIS A 1 362 ? -6.464 2.211 -11.173 1.00 80.69 362 HIS A N 1
ATOM 2899 C CA . HIS A 1 362 ? -7.480 2.486 -12.206 1.00 80.69 362 HIS A CA 1
ATOM 2900 C C . HIS A 1 362 ? -7.000 2.226 -13.639 1.00 80.69 362 HIS A C 1
ATOM 2902 O O . HIS A 1 362 ? -7.822 2.195 -14.549 1.00 80.69 362 HIS A O 1
ATOM 2908 N N . ASP A 1 363 ? -5.692 2.070 -13.858 1.00 83.31 363 ASP A N 1
ATOM 2909 C CA . ASP A 1 363 ? -5.122 1.983 -15.210 1.00 83.31 363 ASP A CA 1
ATOM 2910 C C . ASP A 1 363 ? -5.400 0.630 -15.880 1.00 83.31 363 ASP A C 1
ATOM 2912 O O . ASP A 1 363 ? -5.745 0.572 -17.057 1.00 83.31 363 ASP A O 1
ATOM 2916 N N . LEU A 1 364 ? -5.258 -0.457 -15.121 1.00 90.06 364 LEU A N 1
ATOM 2917 C CA . LEU A 1 364 ? -5.463 -1.826 -15.579 1.00 90.06 364 LEU A CA 1
ATOM 2918 C C . LEU A 1 364 ? -6.378 -2.535 -14.579 1.00 90.06 364 LEU A C 1
ATOM 2920 O O . LEU A 1 364 ? -6.177 -2.440 -13.376 1.00 90.06 364 LEU A O 1
ATOM 2924 N N . TYR A 1 365 ? -7.403 -3.228 -15.057 1.00 92.00 365 TYR A N 1
ATOM 2925 C CA . TYR A 1 365 ? -8.304 -4.062 -14.255 1.00 92.00 365 TYR A CA 1
ATOM 2926 C C . TYR A 1 365 ? -9.066 -5.008 -15.195 1.00 92.00 365 TYR A C 1
ATOM 2928 O O . TYR A 1 365 ? -9.101 -4.746 -16.395 1.00 92.00 365 TYR A O 1
ATOM 2936 N N . PRO A 1 366 ? -9.691 -6.102 -14.719 1.00 90.88 366 PRO A N 1
ATOM 2937 C CA . PRO A 1 366 ? -10.305 -7.097 -15.607 1.00 90.88 366 PRO A CA 1
ATOM 2938 C C . PRO A 1 366 ? -11.381 -6.544 -16.558 1.00 90.88 366 PRO A C 1
ATOM 2940 O O . PRO A 1 366 ? -11.566 -7.064 -17.650 1.00 90.88 366 PRO A O 1
ATOM 2943 N N . GLY A 1 367 ? -12.096 -5.491 -16.166 1.00 88.38 367 GLY A N 1
ATOM 2944 C CA . GLY A 1 367 ? -13.088 -4.822 -17.013 1.00 88.38 367 GLY A CA 1
ATOM 2945 C C . GLY A 1 367 ? -12.517 -3.848 -18.052 1.00 88.38 367 GLY A C 1
ATOM 2946 O O . GLY A 1 367 ? -13.298 -3.254 -18.791 1.00 88.38 367 GLY A O 1
ATOM 2947 N N . VAL A 1 368 ? -11.196 -3.637 -18.109 1.00 89.44 368 VAL A N 1
ATOM 2948 C CA . VAL A 1 368 ? -10.608 -2.619 -18.987 1.00 89.44 368 VAL A CA 1
ATOM 2949 C C . VAL A 1 368 ? -10.689 -3.046 -20.458 1.00 89.44 368 VAL A C 1
ATOM 2951 O O . VAL A 1 368 ? -10.336 -4.168 -20.825 1.00 89.44 368 VAL A O 1
ATOM 2954 N N . ILE A 1 369 ? -11.179 -2.135 -21.300 1.00 87.88 369 ILE A N 1
ATOM 2955 C CA . ILE A 1 369 ? -11.345 -2.333 -22.754 1.00 87.88 369 ILE A CA 1
ATOM 2956 C C . ILE A 1 369 ? -10.485 -1.378 -23.590 1.00 87.88 369 ILE A C 1
ATOM 2958 O O . ILE A 1 369 ? -10.456 -1.482 -24.813 1.00 87.88 369 ILE A O 1
ATOM 2962 N N . SER A 1 370 ? -9.824 -0.422 -22.933 1.00 86.88 370 SER A N 1
ATOM 2963 C CA . SER A 1 370 ? -8.936 0.550 -23.560 1.00 86.88 370 SER A CA 1
ATOM 2964 C C . SER A 1 370 ? -7.580 0.532 -22.849 1.00 86.88 370 SER A C 1
ATOM 2966 O O . SER A 1 370 ? -7.540 0.647 -21.624 1.00 86.88 370 SER A O 1
ATOM 2968 N N . PRO A 1 371 ? -6.466 0.397 -23.583 1.00 92.94 371 PRO A N 1
ATOM 2969 C CA . PRO A 1 371 ? -6.394 0.416 -25.043 1.00 92.94 371 PRO A CA 1
ATOM 2970 C C . PRO A 1 371 ? -6.914 -0.892 -25.691 1.00 92.94 371 PRO A C 1
ATOM 2972 O O . PRO A 1 371 ? -7.064 -1.888 -24.990 1.00 92.94 371 PRO A O 1
ATOM 2975 N N . PRO A 1 372 ? -7.199 -0.923 -27.011 1.00 92.81 372 PRO A N 1
ATOM 2976 C CA . PRO A 1 372 ? -7.789 -2.089 -27.685 1.00 92.81 372 PRO A CA 1
ATOM 2977 C C . PRO A 1 372 ? -6.966 -3.381 -27.595 1.00 92.81 372 PRO A C 1
ATOM 2979 O O . PRO A 1 372 ? -7.525 -4.477 -27.626 1.00 92.81 372 PRO A O 1
ATOM 2982 N N . ALA A 1 373 ? -5.638 -3.270 -27.509 1.00 96.81 373 ALA A N 1
ATOM 2983 C CA . ALA A 1 373 ? -4.743 -4.405 -27.342 1.00 96.81 373 ALA A CA 1
ATOM 2984 C C . ALA A 1 373 ? -4.120 -4.371 -25.942 1.00 96.81 373 ALA A C 1
ATOM 2986 O O . ALA A 1 373 ? -3.272 -3.528 -25.656 1.00 96.81 373 ALA A O 1
ATOM 2987 N N . ILE A 1 374 ? -4.524 -5.301 -25.075 1.00 97.56 374 ILE A N 1
ATOM 2988 C CA . ILE A 1 374 ? -4.030 -5.424 -23.695 1.00 97.56 374 ILE A CA 1
ATOM 2989 C C . ILE A 1 374 ? -3.293 -6.748 -23.547 1.00 97.56 374 ILE A C 1
ATOM 2991 O O . ILE A 1 374 ? -3.747 -7.779 -24.044 1.00 97.56 374 ILE A O 1
ATOM 2995 N N . ALA A 1 375 ? -2.155 -6.727 -22.864 1.00 97.88 375 ALA A N 1
ATOM 2996 C CA . ALA A 1 375 ? -1.382 -7.915 -22.561 1.00 97.88 375 ALA A CA 1
ATOM 2997 C C . ALA A 1 375 ? -2.023 -8.678 -21.389 1.00 97.88 375 ALA A C 1
ATOM 2999 O O . ALA A 1 375 ? -2.332 -8.098 -20.354 1.00 97.88 375 ALA A O 1
ATOM 3000 N N . SER A 1 376 ? -2.206 -9.993 -21.529 1.00 97.56 376 SER A N 1
ATOM 3001 C CA . SER A 1 376 ? -2.612 -10.861 -20.409 1.00 97.56 376 SER A CA 1
ATOM 3002 C C . SER A 1 376 ? -1.475 -11.143 -19.436 1.00 97.56 376 SER A C 1
ATOM 3004 O O . SER A 1 376 ? -1.703 -11.348 -18.244 1.00 97.56 376 SER A O 1
ATOM 3006 N N . HIS A 1 377 ? -0.257 -11.170 -19.966 1.00 97.25 377 HIS A N 1
ATOM 3007 C CA . HIS A 1 377 ? 0.974 -11.403 -19.236 1.00 97.25 377 HIS A CA 1
ATOM 3008 C C . HIS A 1 377 ? 2.017 -10.416 -19.732 1.00 97.25 377 HIS A C 1
ATOM 3010 O O . HIS A 1 377 ? 1.963 -9.981 -20.879 1.00 97.25 377 HIS A O 1
ATOM 3016 N N . VAL A 1 378 ? 2.992 -10.109 -18.897 1.00 96.31 378 VAL A N 1
ATOM 3017 C CA . VAL A 1 378 ? 4.156 -9.311 -19.256 1.00 96.31 378 VAL A CA 1
ATOM 3018 C C . VAL A 1 378 ? 5.420 -10.084 -18.923 1.00 96.31 378 VAL A C 1
ATOM 3020 O O . VAL A 1 378 ? 5.449 -10.886 -17.989 1.00 96.31 378 VAL A O 1
ATOM 3023 N N . TYR A 1 379 ? 6.462 -9.842 -19.707 1.00 95.44 379 TYR A N 1
ATOM 3024 C CA . TYR A 1 379 ? 7.782 -10.399 -19.465 1.00 95.44 379 TYR A CA 1
ATOM 3025 C C . TYR A 1 379 ? 8.686 -9.343 -18.847 1.00 95.44 379 TYR A C 1
ATOM 3027 O O . TYR A 1 379 ? 8.955 -8.317 -19.476 1.00 95.44 379 TYR A O 1
ATOM 3035 N N . VAL A 1 380 ? 9.164 -9.617 -17.635 1.00 92.88 380 VAL A N 1
ATOM 3036 C CA . VAL A 1 380 ? 10.111 -8.768 -16.905 1.00 92.88 380 VAL A CA 1
ATOM 3037 C C . VAL A 1 380 ? 11.444 -9.492 -16.712 1.00 92.88 380 VAL A C 1
ATOM 3039 O O . VAL A 1 380 ? 11.463 -10.725 -16.693 1.00 92.88 380 VAL A O 1
ATOM 3042 N N . PRO A 1 381 ? 12.573 -8.774 -16.603 1.00 91.12 381 PRO A N 1
ATOM 3043 C CA . PRO A 1 381 ? 13.846 -9.392 -16.241 1.00 91.12 381 PRO A CA 1
ATOM 3044 C C . PRO A 1 381 ? 13.755 -10.072 -14.868 1.00 91.12 381 PRO A C 1
ATOM 3046 O O . PRO A 1 381 ? 13.225 -9.474 -13.933 1.00 91.12 381 PRO A O 1
ATOM 3049 N N . ARG A 1 382 ? 14.310 -11.284 -14.714 1.00 88.31 382 ARG A N 1
ATOM 3050 C CA . ARG A 1 382 ? 14.427 -11.920 -13.382 1.00 88.31 382 ARG A CA 1
ATOM 3051 C C . ARG A 1 382 ? 15.345 -11.126 -12.445 1.00 88.31 382 ARG A C 1
ATOM 3053 O O . ARG A 1 382 ? 15.079 -11.045 -11.245 1.00 88.31 382 ARG A O 1
ATOM 3060 N N . SER A 1 383 ? 16.402 -10.533 -13.010 1.00 86.25 383 SER A N 1
ATOM 3061 C CA . SER A 1 383 ? 17.344 -9.641 -12.327 1.00 86.25 383 SER A CA 1
ATOM 3062 C C . SER A 1 383 ? 17.418 -8.290 -13.040 1.00 86.25 383 SER A C 1
ATOM 3064 O O . SER A 1 383 ? 17.691 -8.221 -14.241 1.00 86.25 383 SER A O 1
ATOM 3066 N N . PHE A 1 384 ? 17.190 -7.220 -12.277 1.00 84.12 384 PHE A N 1
ATOM 3067 C CA . PHE A 1 384 ? 17.308 -5.831 -12.730 1.00 84.12 384 PHE A CA 1
ATOM 3068 C C . PHE A 1 384 ? 18.752 -5.309 -12.692 1.00 84.12 384 PHE A C 1
ATOM 3070 O O . PHE A 1 384 ? 19.041 -4.286 -13.310 1.00 84.12 384 PHE A O 1
ATOM 3077 N N . GLU A 1 385 ? 19.678 -6.043 -12.066 1.00 82.81 385 GLU A N 1
ATOM 3078 C CA . GLU A 1 385 ? 21.105 -5.693 -12.035 1.00 82.81 385 GLU A CA 1
ATOM 3079 C C . GLU A 1 385 ? 21.707 -5.658 -13.442 1.00 82.81 385 GLU A C 1
ATOM 3081 O O . GLU A 1 385 ? 22.567 -4.834 -13.727 1.00 82.81 385 GLU A O 1
ATOM 3086 N N . ARG A 1 386 ? 21.182 -6.482 -14.360 1.00 80.19 386 ARG A N 1
ATOM 3087 C CA . ARG A 1 386 ? 21.545 -6.478 -15.791 1.00 80.19 386 ARG A CA 1
ATOM 3088 C C . ARG A 1 386 ? 21.119 -5.214 -16.540 1.00 80.19 386 ARG A C 1
ATOM 3090 O O . ARG A 1 386 ? 21.469 -5.033 -17.696 1.00 80.19 386 ARG A O 1
ATOM 3097 N N . LEU A 1 387 ? 20.285 -4.384 -15.924 1.00 81.06 387 LEU A N 1
ATOM 3098 C CA . LEU A 1 387 ? 19.943 -3.055 -16.424 1.00 81.06 387 LEU A CA 1
ATOM 3099 C C . LEU A 1 387 ? 20.752 -1.967 -15.697 1.00 81.06 387 LEU A C 1
ATOM 3101 O O . LEU A 1 387 ? 20.521 -0.778 -15.915 1.00 81.06 387 LEU A O 1
ATOM 3105 N N . GLY A 1 388 ? 21.669 -2.363 -14.808 1.00 80.62 388 GLY A N 1
ATOM 3106 C CA . GLY A 1 388 ? 22.387 -1.470 -13.908 1.00 80.62 388 GLY A CA 1
ATOM 3107 C C . GLY A 1 388 ? 21.466 -0.743 -12.926 1.00 80.62 388 GLY A C 1
ATOM 3108 O O . GLY A 1 388 ? 21.754 0.396 -12.564 1.00 80.62 388 GLY A O 1
ATOM 3109 N N . ILE A 1 389 ? 20.348 -1.377 -12.552 1.00 78.19 389 ILE A N 1
ATOM 3110 C CA . ILE A 1 389 ? 19.362 -0.861 -11.596 1.00 78.19 389 ILE A CA 1
ATOM 3111 C C . ILE A 1 389 ? 19.517 -1.647 -10.298 1.00 78.19 389 ILE A C 1
ATOM 3113 O O . ILE A 1 389 ? 19.467 -2.880 -10.304 1.00 78.19 389 ILE A O 1
ATOM 3117 N N . TYR A 1 390 ? 19.691 -0.941 -9.183 1.00 68.50 390 TYR A N 1
ATOM 3118 C CA . TYR A 1 390 ? 19.833 -1.582 -7.879 1.00 68.50 390 TYR A CA 1
ATOM 3119 C C . TYR A 1 390 ? 18.466 -2.014 -7.317 1.00 68.50 390 TYR A C 1
ATOM 3121 O O . TYR A 1 390 ? 17.469 -1.336 -7.553 1.00 68.50 390 TYR A O 1
ATOM 3129 N N . PRO A 1 391 ? 18.380 -3.115 -6.545 1.00 57.25 391 PRO A N 1
ATOM 3130 C CA . PRO A 1 391 ? 17.115 -3.622 -6.001 1.00 57.25 391 PRO A CA 1
ATOM 3131 C C . PRO A 1 391 ? 16.313 -2.558 -5.228 1.00 57.25 391 PRO A C 1
ATOM 3133 O O . PRO A 1 391 ? 15.106 -2.441 -5.396 1.00 57.25 391 PRO A O 1
ATOM 3136 N N . HIS A 1 392 ? 16.987 -1.703 -4.462 1.00 55.34 392 HIS A N 1
ATOM 3137 C CA . HIS A 1 392 ? 16.358 -0.690 -3.601 1.00 55.34 392 HIS A CA 1
ATOM 3138 C C . HIS A 1 392 ? 16.093 0.655 -4.302 1.00 55.34 392 HIS A C 1
ATOM 3140 O O . HIS A 1 392 ? 15.873 1.677 -3.657 1.00 55.34 392 HIS A O 1
ATOM 3146 N N . ALA A 1 393 ? 16.146 0.653 -5.630 1.00 42.97 393 ALA A N 1
ATOM 3147 C CA . ALA A 1 393 ? 16.010 1.816 -6.484 1.00 42.97 393 ALA A CA 1
ATOM 3148 C C . ALA A 1 393 ? 14.700 2.590 -6.295 1.00 42.97 393 ALA A C 1
ATOM 3150 O O . ALA A 1 393 ? 13.602 2.022 -6.270 1.00 42.97 393 ALA A O 1
ATOM 3151 N N . ALA A 1 394 ? 14.825 3.916 -6.263 1.00 49.81 394 ALA A N 1
ATOM 3152 C CA . ALA A 1 394 ? 13.703 4.841 -6.215 1.00 49.81 394 ALA A CA 1
ATOM 3153 C C . ALA A 1 394 ? 12.882 4.832 -7.524 1.00 49.81 394 ALA A C 1
ATOM 3155 O O . ALA A 1 394 ? 13.184 4.168 -8.517 1.00 49.81 394 ALA A O 1
ATOM 3156 N N . TYR A 1 395 ? 11.802 5.611 -7.540 1.00 57.56 395 TYR A N 1
ATOM 3157 C CA . TYR A 1 395 ? 10.917 5.754 -8.689 1.00 57.56 395 TYR A CA 1
ATOM 3158 C C . TYR A 1 395 ? 11.655 6.202 -9.970 1.00 57.56 395 TYR A C 1
ATOM 3160 O O . TYR A 1 395 ? 12.227 7.292 -10.011 1.00 57.56 395 TYR A O 1
ATOM 3168 N N . ARG A 1 396 ? 11.545 5.401 -11.046 1.00 64.38 396 ARG A N 1
ATOM 3169 C CA . ARG A 1 396 ? 11.993 5.729 -12.416 1.00 64.38 396 ARG A CA 1
ATOM 3170 C C . ARG A 1 396 ? 13.503 5.999 -12.514 1.00 64.38 396 ARG A C 1
ATOM 3172 O O . ARG A 1 396 ? 13.928 7.081 -12.921 1.00 64.38 396 ARG A O 1
ATOM 3179 N N . GLU A 1 397 ? 14.307 4.996 -12.175 1.00 73.31 397 GLU A N 1
ATOM 3180 C CA . GLU A 1 397 ? 15.758 5.087 -12.334 1.00 73.31 397 GLU A CA 1
ATOM 3181 C C . GLU A 1 397 ? 16.207 5.111 -13.795 1.00 73.31 397 GLU A C 1
ATOM 3183 O O . GLU A 1 397 ? 15.626 4.475 -14.682 1.00 73.31 397 GLU A O 1
ATOM 3188 N N . GLU A 1 398 ? 17.254 5.902 -14.019 1.00 83.06 398 GLU A N 1
ATOM 3189 C CA . GLU A 1 398 ? 17.979 5.934 -15.277 1.00 83.06 398 GLU A CA 1
ATOM 3190 C C . GLU A 1 398 ? 18.760 4.629 -15.423 1.00 83.06 398 GLU A C 1
ATOM 3192 O O . GLU A 1 398 ? 19.533 4.240 -14.550 1.00 83.06 398 GLU A O 1
ATOM 3197 N N . VAL A 1 399 ? 18.543 3.952 -16.540 1.00 85.50 399 VAL A N 1
ATOM 3198 C CA . VAL A 1 399 ? 19.248 2.728 -16.890 1.00 85.50 399 VAL A CA 1
ATOM 3199 C C . VAL A 1 399 ? 20.661 3.099 -17.329 1.00 85.50 399 VAL A C 1
ATOM 3201 O O . VAL A 1 399 ? 20.838 3.938 -18.215 1.00 85.50 399 VAL A O 1
ATOM 3204 N N . THR A 1 400 ? 21.670 2.459 -16.741 1.00 80.06 400 THR A N 1
ATOM 3205 C CA . THR A 1 400 ? 23.077 2.710 -17.091 1.00 80.06 400 THR A CA 1
ATOM 3206 C C . THR A 1 400 ? 23.581 1.820 -18.232 1.00 80.06 400 THR A C 1
ATOM 3208 O O . THR A 1 400 ? 24.541 2.194 -18.909 1.00 80.06 400 THR A O 1
ATOM 3211 N N . GLU A 1 401 ? 22.902 0.699 -18.505 1.00 79.00 401 GLU A N 1
ATOM 3212 C CA . GLU A 1 401 ? 23.264 -0.267 -19.550 1.00 79.00 401 GLU A CA 1
ATOM 3213 C C . GLU A 1 401 ? 22.227 -0.353 -20.685 1.00 79.00 401 GLU A C 1
ATOM 3215 O O . GLU A 1 401 ? 21.051 -0.671 -20.492 1.00 79.00 401 GLU A O 1
ATOM 3220 N N . ASP A 1 402 ? 22.674 -0.107 -21.918 1.00 85.69 402 ASP A N 1
ATOM 3221 C CA . ASP A 1 402 ? 21.843 -0.227 -23.119 1.00 85.69 402 ASP A CA 1
ATOM 3222 C C . ASP A 1 402 ? 21.697 -1.696 -23.533 1.00 85.69 402 ASP A C 1
ATOM 3224 O O . ASP A 1 402 ? 22.615 -2.298 -24.088 1.00 85.69 402 ASP A O 1
ATOM 3228 N N . SER A 1 403 ? 20.520 -2.256 -23.268 1.00 86.50 403 SER A N 1
ATOM 3229 C CA . SER A 1 403 ? 20.175 -3.659 -23.533 1.00 86.50 403 SER A CA 1
ATOM 3230 C C . SER A 1 403 ? 19.165 -3.793 -24.680 1.00 86.50 403 SER A C 1
ATOM 3232 O O . SER A 1 403 ? 18.433 -4.782 -24.783 1.00 86.50 403 SER A O 1
ATOM 3234 N N . THR A 1 404 ? 19.083 -2.773 -25.540 1.00 90.62 404 THR A N 1
ATOM 3235 C CA . THR A 1 404 ? 18.088 -2.679 -26.612 1.00 90.62 404 THR A CA 1
ATOM 3236 C C . THR A 1 404 ? 18.756 -2.800 -27.986 1.00 90.62 404 THR A C 1
ATOM 3238 O O . THR A 1 404 ? 19.307 -1.819 -28.491 1.00 90.62 404 THR A O 1
ATOM 3241 N N . PRO A 1 405 ? 18.695 -3.971 -28.654 1.00 89.81 405 PRO A N 1
ATOM 3242 C CA . PRO A 1 405 ? 19.407 -4.193 -29.916 1.00 89.81 405 PRO A CA 1
ATOM 3243 C C . PRO A 1 405 ? 18.799 -3.411 -31.083 1.00 89.81 405 PRO A C 1
ATOM 3245 O O . PRO A 1 405 ? 19.492 -3.070 -32.041 1.00 89.81 405 PRO A O 1
ATOM 3248 N N . VAL A 1 406 ? 17.492 -3.143 -31.022 1.00 93.69 406 VAL A N 1
ATOM 3249 C CA . VAL A 1 406 ? 16.746 -2.439 -32.063 1.00 93.69 406 VAL A CA 1
ATOM 3250 C C . VAL A 1 406 ? 16.033 -1.255 -31.432 1.00 93.69 406 VAL A C 1
ATOM 3252 O O . VAL A 1 406 ? 15.129 -1.427 -30.619 1.00 93.69 406 VAL A O 1
ATOM 3255 N N . LYS A 1 407 ? 16.435 -0.052 -31.839 1.00 96.12 407 LYS A N 1
ATOM 3256 C CA . LYS A 1 407 ? 15.846 1.212 -31.394 1.00 96.12 407 LYS A CA 1
ATOM 3257 C C . LYS A 1 407 ? 14.970 1.773 -32.504 1.00 96.12 407 LYS A C 1
ATOM 3259 O O . LYS A 1 407 ? 15.455 2.002 -33.612 1.00 96.12 407 LYS A O 1
ATOM 3264 N N . TRP A 1 408 ? 13.693 1.989 -32.214 1.00 96.81 408 TRP A N 1
ATOM 3265 C CA . TRP A 1 408 ? 12.754 2.611 -33.139 1.00 96.81 408 TRP A CA 1
ATOM 3266 C C . TRP A 1 408 ? 12.521 4.064 -32.753 1.00 96.81 408 TRP A C 1
ATOM 3268 O O . TRP A 1 408 ? 12.155 4.370 -31.618 1.00 96.81 408 TRP A O 1
ATOM 3278 N N . GLU A 1 409 ? 12.731 4.959 -33.711 1.00 95.75 409 GLU A N 1
ATOM 3279 C CA . GLU A 1 409 ? 12.392 6.373 -33.581 1.00 95.75 409 GLU A CA 1
ATOM 3280 C C . GLU A 1 409 ? 10.936 6.575 -34.031 1.00 95.75 409 GLU A C 1
ATOM 3282 O O . GLU A 1 409 ? 10.573 6.090 -35.107 1.00 95.75 409 GLU A O 1
ATOM 3287 N N . PRO A 1 410 ? 10.082 7.258 -33.246 1.00 94.81 410 PRO A N 1
ATOM 3288 C CA . PRO A 1 410 ? 8.740 7.617 -33.696 1.00 94.81 410 PRO A CA 1
ATOM 3289 C C . PRO A 1 410 ? 8.760 8.435 -35.006 1.00 94.81 410 PRO A C 1
ATOM 3291 O O . PRO A 1 410 ? 9.622 9.302 -35.166 1.00 94.81 410 PRO A O 1
ATOM 3294 N N . PRO A 1 411 ? 7.795 8.234 -35.925 1.00 95.69 411 PRO A N 1
ATOM 3295 C CA . PRO A 1 411 ? 6.606 7.402 -35.765 1.00 95.69 411 PRO A CA 1
ATOM 3296 C C . PRO A 1 411 ? 6.856 5.903 -36.013 1.00 95.69 411 PRO A C 1
ATOM 3298 O O . PRO A 1 411 ? 7.473 5.513 -37.002 1.00 95.69 411 PRO A O 1
ATOM 3301 N N . LEU A 1 412 ? 6.321 5.061 -35.132 1.00 95.56 412 LEU A N 1
ATOM 3302 C CA . LEU A 1 412 ? 6.281 3.607 -35.273 1.00 95.56 412 LEU A CA 1
ATOM 3303 C C . LEU A 1 412 ? 5.071 3.196 -36.122 1.00 95.56 412 LEU A C 1
ATOM 3305 O O . LEU A 1 412 ? 4.026 3.840 -36.106 1.00 95.56 412 LEU A O 1
ATOM 3309 N N . THR A 1 413 ? 5.192 2.076 -36.827 1.00 96.25 413 THR A N 1
ATOM 3310 C CA . THR A 1 413 ? 4.047 1.382 -37.438 1.00 96.25 413 THR A CA 1
ATOM 3311 C C . THR A 1 413 ? 3.210 0.665 -36.371 1.00 96.25 413 THR A C 1
ATOM 3313 O O . THR A 1 413 ? 3.730 0.300 -35.313 1.00 96.25 413 THR A O 1
ATOM 3316 N N . SER A 1 414 ? 1.930 0.386 -36.650 1.00 94.81 414 SER A N 1
ATOM 3317 C CA . SER A 1 414 ? 1.068 -0.375 -35.730 1.00 94.81 414 SER A CA 1
ATOM 3318 C C . SER A 1 414 ? 1.635 -1.768 -35.424 1.00 94.81 414 SER A C 1
ATOM 3320 O O . SER A 1 414 ? 1.541 -2.231 -34.291 1.00 94.81 414 SER A O 1
ATOM 3322 N N . GLU A 1 415 ? 2.294 -2.412 -36.394 1.00 96.06 415 GLU A N 1
ATOM 3323 C CA . GLU A 1 415 ? 2.986 -3.694 -36.191 1.00 96.06 415 GLU A CA 1
ATOM 3324 C C . GLU A 1 415 ? 4.162 -3.568 -35.212 1.00 96.06 415 GLU A C 1
ATOM 3326 O O . GLU A 1 415 ? 4.303 -4.396 -34.313 1.00 96.06 415 GLU A O 1
ATOM 3331 N N . GLN A 1 416 ? 4.981 -2.515 -35.335 1.00 96.31 416 GLN A N 1
ATOM 3332 C CA . GLN A 1 416 ? 6.074 -2.245 -34.394 1.00 96.31 416 GLN A CA 1
ATOM 3333 C C . GLN A 1 416 ? 5.548 -1.941 -32.990 1.00 96.31 416 GLN A C 1
ATOM 3335 O O . GLN A 1 416 ? 6.089 -2.459 -32.016 1.00 96.31 416 GLN A O 1
ATOM 3340 N N . ALA A 1 417 ? 4.481 -1.147 -32.871 1.00 96.44 417 ALA A N 1
ATOM 3341 C CA . ALA A 1 417 ? 3.855 -0.857 -31.583 1.00 96.44 417 ALA A CA 1
ATOM 3342 C C . ALA A 1 417 ? 3.305 -2.135 -30.924 1.00 96.44 417 ALA A C 1
ATOM 3344 O O . ALA A 1 417 ? 3.587 -2.399 -29.756 1.00 96.44 417 ALA A O 1
ATOM 3345 N N . LEU A 1 418 ? 2.595 -2.977 -31.685 1.00 95.88 418 LEU A N 1
ATOM 3346 C CA . LEU A 1 418 ? 2.081 -4.266 -31.208 1.00 95.88 418 LEU A CA 1
ATOM 3347 C C . LEU A 1 418 ? 3.197 -5.251 -30.839 1.00 95.88 418 LEU A C 1
ATOM 3349 O O . LEU A 1 418 ? 3.033 -6.022 -29.898 1.00 95.88 418 LEU A O 1
ATOM 3353 N N . ALA A 1 419 ? 4.348 -5.211 -31.517 1.00 96.00 419 ALA A N 1
ATOM 3354 C CA . ALA A 1 419 ? 5.500 -6.046 -31.174 1.00 96.00 419 ALA A CA 1
ATOM 3355 C C . ALA A 1 419 ? 6.095 -5.728 -29.786 1.00 96.00 419 ALA A C 1
ATOM 3357 O O . ALA A 1 419 ? 6.776 -6.580 -29.206 1.00 96.00 419 ALA A O 1
ATOM 3358 N N . LEU A 1 420 ? 5.830 -4.531 -29.245 1.00 97.06 420 LEU A N 1
ATOM 3359 C CA . LEU A 1 420 ? 6.224 -4.137 -27.890 1.00 97.06 420 LEU A CA 1
ATOM 3360 C C . LEU A 1 420 ? 5.222 -4.588 -26.819 1.00 97.06 420 LEU A C 1
ATOM 3362 O O . LEU A 1 420 ? 5.572 -4.573 -25.643 1.00 97.06 420 LEU A O 1
ATOM 3366 N N . LEU A 1 421 ? 4.003 -5.002 -27.180 1.00 97.75 421 LEU A N 1
ATOM 3367 C CA . LEU A 1 421 ? 2.979 -5.398 -26.210 1.00 97.75 421 LEU A CA 1
ATOM 3368 C C . LEU A 1 421 ? 3.462 -6.570 -25.341 1.00 97.75 421 LEU A C 1
ATOM 3370 O O . LEU A 1 421 ? 3.905 -7.602 -25.846 1.00 97.75 421 LEU A O 1
ATOM 3374 N N . GLY A 1 422 ? 3.366 -6.416 -24.019 1.00 96.94 422 GLY A N 1
ATOM 3375 C CA . GLY A 1 422 ? 3.806 -7.420 -23.054 1.00 96.94 422 GLY A CA 1
ATOM 3376 C C . GLY A 1 422 ? 5.326 -7.509 -22.869 1.00 96.94 422 GLY A C 1
ATOM 3377 O O . GLY A 1 422 ? 5.803 -8.429 -22.200 1.00 96.94 422 GLY A O 1
ATOM 3378 N N . ARG A 1 423 ? 6.100 -6.598 -23.475 1.00 96.81 423 ARG A N 1
ATOM 3379 C CA . ARG A 1 423 ? 7.566 -6.545 -23.383 1.00 96.81 423 ARG A CA 1
ATOM 3380 C C . ARG A 1 423 ? 8.021 -5.527 -22.347 1.00 96.81 423 ARG A C 1
ATOM 3382 O O . ARG A 1 423 ? 7.440 -4.446 -22.229 1.00 96.81 423 ARG A O 1
ATOM 3389 N N . ALA A 1 424 ? 9.131 -5.834 -21.685 1.00 95.19 424 ALA A N 1
ATOM 3390 C CA . ALA A 1 424 ? 9.963 -4.805 -21.086 1.00 95.19 424 ALA A CA 1
ATOM 3391 C C . ALA A 1 424 ? 10.712 -4.036 -22.194 1.00 95.19 424 ALA A C 1
ATOM 3393 O O . ALA A 1 424 ? 11.227 -4.628 -23.149 1.00 95.19 424 ALA A O 1
ATOM 3394 N N . ILE A 1 425 ? 10.735 -2.713 -22.084 1.00 96.06 425 ILE A N 1
ATOM 3395 C CA . ILE A 1 425 ? 11.292 -1.783 -23.069 1.00 96.06 425 ILE A CA 1
ATOM 3396 C C . ILE A 1 425 ? 12.297 -0.843 -22.411 1.00 96.06 425 ILE A C 1
ATOM 3398 O O . ILE A 1 425 ? 12.203 -0.582 -21.212 1.00 96.06 425 ILE A O 1
ATOM 3402 N N . GLN A 1 426 ? 13.204 -0.282 -23.210 1.00 95.31 426 GLN A N 1
ATOM 3403 C CA . GLN A 1 426 ? 13.908 0.954 -22.870 1.00 95.31 426 GLN A CA 1
ATOM 3404 C C . GLN A 1 426 ? 13.461 2.082 -23.794 1.00 95.31 426 GLN A C 1
ATOM 3406 O O . GLN A 1 426 ? 13.077 1.855 -24.946 1.00 95.31 426 GLN A O 1
ATOM 3411 N N . TYR A 1 427 ? 13.506 3.306 -23.282 1.00 94.94 427 TYR A N 1
ATOM 3412 C CA . TYR A 1 427 ? 13.189 4.500 -24.049 1.00 94.94 427 TYR A CA 1
ATOM 3413 C C . TYR A 1 427 ? 14.014 5.703 -23.584 1.00 94.94 427 TYR A C 1
ATOM 3415 O O . TYR A 1 427 ? 14.254 5.900 -22.392 1.00 94.94 427 TYR A O 1
ATOM 3423 N N . GLU A 1 428 ? 14.431 6.539 -24.534 1.00 93.31 428 GLU A N 1
ATOM 3424 C CA . GLU A 1 428 ? 15.161 7.781 -24.255 1.00 93.31 428 GLU A CA 1
ATOM 3425 C C . GLU A 1 428 ? 14.191 8.962 -24.200 1.00 93.31 428 GLU A C 1
ATOM 3427 O O . GLU A 1 428 ? 13.413 9.199 -25.132 1.00 93.31 428 GLU A O 1
ATOM 3432 N N . VAL A 1 429 ? 14.250 9.732 -23.113 1.00 89.00 429 VAL A N 1
ATOM 3433 C CA . VAL A 1 429 ? 13.426 10.936 -22.957 1.00 89.00 429 VAL A CA 1
ATOM 3434 C C . VAL A 1 429 ? 14.155 12.129 -23.583 1.00 89.00 429 VAL A C 1
ATOM 3436 O O . VAL A 1 429 ? 15.318 12.378 -23.254 1.00 89.00 429 VAL A O 1
ATOM 3439 N N . PRO A 1 430 ? 13.502 12.905 -24.469 1.00 82.25 430 PRO A N 1
ATOM 3440 C CA . PRO A 1 430 ? 14.122 14.088 -25.049 1.00 82.25 430 PRO A CA 1
ATOM 3441 C C . PRO A 1 430 ? 14.477 15.108 -23.958 1.00 82.25 430 PRO A C 1
ATOM 3443 O O . PRO A 1 430 ? 13.657 15.456 -23.108 1.00 82.25 430 PRO A O 1
ATOM 3446 N N . VAL A 1 431 ? 15.712 15.619 -23.991 1.00 78.38 431 VAL A N 1
ATOM 3447 C CA . VAL A 1 431 ? 16.154 16.663 -23.058 1.00 78.38 431 VAL A CA 1
ATOM 3448 C C . VAL A 1 431 ? 15.414 17.953 -23.390 1.00 78.38 431 VAL A C 1
ATOM 3450 O O . VAL A 1 431 ? 15.680 18.574 -24.421 1.00 78.38 431 VAL A O 1
ATOM 3453 N N . VAL A 1 432 ? 14.506 18.371 -22.505 1.00 71.25 432 VAL A N 1
ATOM 3454 C CA . VAL A 1 432 ? 13.815 19.657 -22.635 1.00 71.25 432 VAL A CA 1
ATOM 3455 C C . VAL A 1 432 ? 14.872 20.769 -22.642 1.00 71.25 432 VAL A C 1
ATOM 3457 O O . VAL A 1 432 ? 15.664 20.860 -21.693 1.00 71.25 432 VAL A O 1
ATOM 3460 N N . PRO A 1 433 ? 14.941 21.607 -23.697 1.00 68.19 433 PRO A N 1
ATOM 3461 C CA . PRO A 1 433 ? 15.845 22.745 -23.713 1.00 68.19 433 PRO A CA 1
ATOM 3462 C C . PRO A 1 433 ? 15.552 23.610 -22.491 1.00 68.19 433 PRO A C 1
ATOM 3464 O O . PRO A 1 433 ? 14.430 24.085 -22.325 1.00 68.19 433 PRO A O 1
ATOM 3467 N N . GLN A 1 434 ? 16.544 23.805 -21.617 1.00 68.31 434 GLN A N 1
ATOM 3468 C CA . GLN A 1 434 ? 16.355 24.721 -20.497 1.00 68.31 434 GLN A CA 1
ATOM 3469 C C . GLN A 1 434 ? 15.989 26.099 -21.062 1.00 68.31 434 GLN A C 1
ATOM 3471 O O . GLN A 1 434 ? 16.645 26.537 -22.017 1.00 68.31 434 GLN A O 1
ATOM 3476 N N . PRO A 1 435 ? 14.970 26.779 -20.503 1.00 73.81 435 PRO A N 1
ATOM 3477 C CA . PRO A 1 435 ? 14.630 28.121 -20.940 1.00 73.81 435 PRO A CA 1
ATOM 3478 C C . PRO A 1 435 ? 15.891 28.991 -20.895 1.00 73.81 435 PRO A C 1
ATOM 3480 O O . PRO A 1 435 ? 16.727 28.808 -19.998 1.00 73.81 435 PRO A O 1
ATOM 3483 N N . PRO A 1 436 ? 16.076 29.895 -21.876 1.00 74.75 436 PRO A N 1
ATOM 3484 C CA . PRO A 1 436 ? 17.256 30.740 -21.921 1.00 74.75 436 PRO A CA 1
ATOM 3485 C C . PRO A 1 436 ? 17.422 31.426 -20.565 1.00 74.75 436 PRO A C 1
ATOM 3487 O O . PRO A 1 436 ? 16.481 32.021 -20.037 1.00 74.75 436 PRO A O 1
ATOM 3490 N N . LEU A 1 437 ? 18.614 31.288 -19.975 1.00 77.12 437 LEU A N 1
ATOM 3491 C CA . LEU A 1 437 ? 18.925 31.937 -18.707 1.00 77.12 437 LEU A CA 1
ATOM 3492 C C . LEU A 1 437 ? 18.647 33.444 -18.844 1.00 77.12 437 LEU A C 1
ATOM 3494 O O . LEU A 1 437 ? 18.959 34.017 -19.893 1.00 77.12 437 LEU A O 1
ATOM 3498 N N . PRO A 1 438 ? 18.089 34.102 -17.811 1.00 81.25 438 PRO A N 1
ATOM 3499 C CA . PRO A 1 438 ? 17.844 35.535 -17.868 1.00 81.25 438 PRO A CA 1
ATOM 3500 C C . PRO A 1 438 ? 19.153 36.278 -18.190 1.00 81.25 438 PRO A C 1
ATOM 3502 O O . PRO A 1 438 ? 20.218 35.836 -17.746 1.00 81.25 438 PRO A O 1
ATOM 3505 N N . PRO A 1 439 ? 19.106 37.409 -18.918 1.00 81.88 439 PRO A N 1
ATOM 3506 C CA . PRO A 1 439 ? 20.289 38.084 -19.472 1.00 81.88 439 PRO A CA 1
ATOM 3507 C C . PRO A 1 439 ? 21.351 38.483 -18.430 1.00 81.88 439 PRO A C 1
ATOM 3509 O O . PRO A 1 439 ? 22.505 38.704 -18.783 1.00 81.88 439 PRO A O 1
ATOM 3512 N N . ASN A 1 440 ? 20.986 38.513 -17.143 1.00 84.25 440 ASN A N 1
ATOM 3513 C CA . ASN A 1 440 ? 21.870 38.855 -16.027 1.00 84.25 440 ASN A CA 1
ATOM 3514 C C . ASN A 1 440 ? 22.437 37.635 -15.272 1.00 84.25 440 ASN A C 1
ATOM 3516 O O . ASN A 1 440 ? 23.168 37.799 -14.292 1.00 84.25 440 ASN A O 1
ATOM 3520 N N . ALA A 1 441 ? 22.110 36.404 -15.673 1.00 78.25 441 ALA A N 1
ATOM 3521 C CA . ALA A 1 441 ? 22.655 35.211 -15.039 1.00 78.25 441 ALA A CA 1
ATOM 3522 C C . ALA A 1 441 ? 24.141 35.055 -15.395 1.00 78.25 441 ALA A C 1
ATOM 3524 O O . ALA A 1 441 ? 24.512 34.996 -16.568 1.00 78.25 441 ALA A O 1
ATOM 3525 N N . ARG A 1 442 ? 25.008 34.952 -14.376 1.00 77.00 442 ARG A N 1
ATOM 3526 C CA . ARG A 1 442 ? 26.438 34.674 -14.584 1.00 77.00 442 ARG A CA 1
ATOM 3527 C C . ARG A 1 442 ? 26.597 33.412 -15.447 1.00 77.00 442 ARG A C 1
ATOM 3529 O O . ARG A 1 442 ? 25.938 32.412 -15.146 1.00 77.00 442 ARG A O 1
ATOM 3536 N N . PRO A 1 443 ? 27.476 33.414 -16.468 1.00 67.88 443 PRO A N 1
ATOM 3537 C CA . PRO A 1 443 ? 27.701 32.246 -17.307 1.00 67.88 443 PRO A CA 1
ATOM 3538 C C . PRO A 1 443 ? 28.197 31.091 -16.432 1.00 67.88 443 PRO A C 1
ATOM 3540 O O . PRO A 1 443 ? 29.338 31.083 -15.966 1.00 67.88 443 PRO A O 1
ATOM 3543 N N . LYS A 1 444 ? 27.324 30.113 -16.164 1.00 71.06 444 LYS A N 1
ATOM 3544 C CA . LYS A 1 444 ? 27.735 28.869 -15.509 1.00 71.06 444 LYS A CA 1
ATOM 3545 C C . LYS A 1 444 ? 28.734 28.186 -16.447 1.00 71.06 444 LYS A C 1
ATOM 3547 O O . LYS A 1 444 ? 28.484 28.113 -17.652 1.00 71.06 444 LYS A O 1
ATOM 3552 N N . LYS A 1 445 ? 29.875 27.719 -15.910 1.00 73.81 445 LYS A N 1
ATOM 3553 C CA . LYS A 1 445 ? 30.864 26.902 -16.646 1.00 73.81 445 LYS A CA 1
ATOM 3554 C C . LYS A 1 445 ? 30.103 25.911 -17.526 1.00 73.81 445 LYS A C 1
ATOM 3556 O O . LYS A 1 445 ? 29.200 25.263 -16.999 1.00 73.81 445 LYS A O 1
ATOM 3561 N N . LYS A 1 446 ? 30.444 25.820 -18.824 1.00 66.44 446 LYS A N 1
ATOM 3562 C CA . LYS A 1 446 ? 29.842 24.873 -19.781 1.00 66.44 446 LYS A CA 1
ATOM 3563 C C . LYS A 1 446 ? 29.772 23.497 -19.116 1.00 66.44 446 LYS A C 1
ATOM 3565 O O . LYS A 1 446 ? 30.778 22.792 -19.062 1.00 66.44 446 LYS A O 1
ATOM 3570 N N . ARG A 1 447 ? 28.612 23.138 -18.560 1.00 61.50 447 ARG A N 1
ATOM 3571 C CA . ARG A 1 447 ? 28.374 21.780 -18.081 1.00 61.50 447 ARG A CA 1
ATOM 3572 C C . ARG A 1 447 ? 28.530 20.906 -19.318 1.00 61.50 447 ARG A C 1
ATOM 3574 O O . ARG A 1 447 ? 27.935 21.214 -20.354 1.00 61.50 447 ARG A O 1
ATOM 3581 N N . ARG A 1 448 ? 29.383 19.879 -19.243 1.00 71.12 448 ARG A N 1
ATOM 3582 C CA . ARG A 1 448 ? 29.371 18.803 -20.241 1.00 71.12 448 ARG A CA 1
ATOM 3583 C C . ARG A 1 448 ? 27.905 18.401 -20.404 1.00 71.12 448 ARG A C 1
ATOM 3585 O O . ARG A 1 448 ? 27.240 18.181 -19.394 1.00 71.12 448 ARG A O 1
ATOM 3592 N N . LYS A 1 449 ? 27.392 18.426 -21.639 1.00 72.94 449 LYS A N 1
ATOM 3593 C CA . LYS A 1 449 ? 26.037 17.947 -21.922 1.00 72.94 449 LYS A CA 1
ATOM 3594 C C . LYS A 1 449 ? 26.018 16.491 -21.467 1.00 72.94 449 LYS A C 1
ATOM 3596 O O . LYS A 1 449 ? 26.740 15.687 -22.052 1.00 72.94 449 LYS A O 1
ATOM 3601 N N . ALA A 1 450 ? 25.315 16.206 -20.376 1.00 73.88 450 ALA A N 1
ATOM 3602 C CA . ALA A 1 450 ? 25.075 14.832 -19.974 1.00 73.88 450 ALA A CA 1
ATOM 3603 C C . ALA A 1 450 ? 24.349 14.126 -21.133 1.00 73.88 450 ALA A C 1
ATOM 3605 O O . ALA A 1 450 ? 23.593 14.800 -21.852 1.00 73.88 450 ALA A O 1
ATOM 3606 N N . PRO A 1 451 ? 24.619 12.832 -21.373 1.00 79.00 451 PRO A N 1
ATOM 3607 C CA . PRO A 1 451 ? 23.793 12.062 -22.288 1.00 79.00 451 PRO A CA 1
ATOM 3608 C C . PRO A 1 451 ? 22.318 12.163 -21.852 1.00 79.00 451 PRO A C 1
ATOM 3610 O O . PRO A 1 451 ? 22.048 12.351 -20.663 1.00 79.00 451 PRO A O 1
ATOM 3613 N N . PRO A 1 452 ? 21.363 12.140 -22.795 1.00 83.88 452 PRO A N 1
ATOM 3614 C CA . PRO A 1 452 ? 19.949 12.078 -22.453 1.00 83.88 452 PRO A CA 1
ATOM 3615 C C . PRO A 1 452 ? 19.656 10.831 -21.609 1.00 83.88 452 PRO A C 1
ATOM 3617 O O . PRO A 1 452 ? 20.214 9.775 -21.914 1.00 83.88 452 PRO A O 1
ATOM 3620 N N . PRO A 1 453 ? 18.790 10.935 -20.590 1.00 88.44 453 PRO A N 1
ATOM 3621 C CA . PRO A 1 453 ? 18.499 9.809 -19.720 1.00 88.44 453 PRO A CA 1
ATOM 3622 C C . PRO A 1 453 ? 17.682 8.739 -20.453 1.00 88.44 453 PRO A C 1
ATOM 3624 O O . PRO A 1 453 ? 16.726 9.045 -21.182 1.00 88.44 453 PRO A O 1
ATOM 3627 N N . VAL A 1 454 ? 18.058 7.481 -20.230 1.00 90.69 454 VAL A N 1
ATOM 3628 C CA . VAL A 1 454 ? 17.352 6.289 -20.714 1.00 90.69 454 VAL A CA 1
ATOM 3629 C C . VAL A 1 454 ? 16.605 5.666 -19.546 1.00 90.69 454 VAL A C 1
ATOM 3631 O O . VAL A 1 454 ? 17.156 5.501 -18.466 1.00 90.69 454 VAL A O 1
ATOM 3634 N N . TYR A 1 455 ? 15.346 5.310 -19.761 1.00 92.00 455 TYR A N 1
ATOM 3635 C CA . TYR A 1 455 ? 14.504 4.668 -18.757 1.00 92.00 455 TYR A CA 1
ATOM 3636 C C . TYR A 1 455 ? 14.030 3.315 -19.259 1.00 92.00 455 TYR A C 1
ATOM 3638 O O . TYR A 1 455 ? 14.076 3.041 -20.460 1.00 92.00 455 TYR A O 1
ATOM 3646 N N . TRP A 1 456 ? 13.525 2.495 -18.345 1.00 92.56 456 TRP A N 1
ATOM 3647 C CA . TRP A 1 456 ? 12.851 1.249 -18.675 1.00 92.56 456 TRP A CA 1
ATOM 3648 C C . TRP A 1 456 ? 11.375 1.290 -18.267 1.00 92.56 456 TRP A C 1
ATOM 3650 O O . TRP A 1 456 ? 10.940 2.140 -17.487 1.00 92.56 456 TRP A O 1
ATOM 3660 N N . GLY A 1 457 ? 10.600 0.360 -18.808 1.00 93.25 457 GLY A N 1
ATOM 3661 C CA . GLY A 1 457 ? 9.224 0.121 -18.392 1.00 93.25 457 GLY A CA 1
ATOM 3662 C C . GLY A 1 457 ? 8.659 -1.136 -19.036 1.00 93.25 457 GLY A C 1
ATOM 3663 O O . GLY A 1 457 ? 9.326 -1.787 -19.838 1.00 93.25 457 GLY A O 1
ATOM 3664 N N . VAL A 1 458 ? 7.422 -1.478 -18.697 1.00 95.00 458 VAL A N 1
ATOM 3665 C CA . VAL A 1 458 ? 6.728 -2.666 -19.205 1.00 95.00 458 VAL A CA 1
ATOM 3666 C C . VAL A 1 458 ? 5.466 -2.247 -19.939 1.00 95.00 458 VAL A C 1
ATOM 3668 O O . VAL A 1 458 ? 4.585 -1.621 -19.352 1.00 95.00 458 VAL A O 1
ATOM 3671 N N . VAL A 1 459 ? 5.362 -2.587 -21.222 1.00 96.94 459 VAL A N 1
ATOM 3672 C CA . VAL A 1 459 ? 4.196 -2.230 -22.039 1.00 96.94 459 VAL A CA 1
ATOM 3673 C C . VAL A 1 459 ? 3.057 -3.196 -21.739 1.00 96.94 459 VAL A C 1
ATOM 3675 O O . VAL A 1 459 ? 3.119 -4.372 -22.098 1.00 96.94 459 VAL A O 1
ATOM 3678 N N . TRP A 1 460 ? 1.997 -2.706 -21.106 1.00 96.88 460 TRP A N 1
ATOM 3679 C CA . TRP A 1 460 ? 0.821 -3.514 -20.780 1.00 96.88 460 TRP A CA 1
ATOM 3680 C C . TRP A 1 460 ? -0.319 -3.335 -21.786 1.00 96.88 460 TRP A C 1
ATOM 3682 O O . TRP A 1 460 ? -1.163 -4.220 -21.905 1.00 96.88 460 TRP A O 1
ATOM 3692 N N . GLY A 1 461 ? -0.337 -2.230 -22.537 1.00 96.62 461 GLY A N 1
ATOM 3693 C CA . GLY A 1 461 ? -1.393 -1.944 -23.503 1.00 96.62 461 GLY A CA 1
ATOM 3694 C C . GLY A 1 461 ? -0.919 -1.117 -24.697 1.00 96.62 461 GLY A C 1
ATOM 3695 O O . GLY A 1 461 ? 0.029 -0.341 -24.587 1.00 96.62 461 GLY A O 1
ATOM 3696 N N . VAL A 1 462 ? -1.581 -1.282 -25.842 1.00 97.00 462 VAL A N 1
ATOM 3697 C CA . VAL A 1 462 ? -1.279 -0.587 -27.100 1.00 97.00 462 VAL A CA 1
ATOM 3698 C C . VAL A 1 462 ? -2.569 -0.143 -27.780 1.00 97.00 462 VAL A C 1
ATOM 3700 O O . VAL A 1 462 ? -3.467 -0.953 -28.010 1.00 97.00 462 VAL A O 1
ATOM 3703 N N . ASP A 1 463 ? -2.639 1.140 -28.128 1.00 94.31 463 ASP A N 1
ATOM 3704 C CA . ASP A 1 463 ? -3.614 1.664 -29.081 1.00 94.31 463 ASP A CA 1
ATOM 3705 C C . ASP A 1 463 ? -2.958 1.723 -30.471 1.00 94.31 463 ASP A C 1
ATOM 3707 O O . ASP A 1 463 ? -2.094 2.579 -30.692 1.00 94.31 463 ASP A O 1
ATOM 3711 N N . PRO A 1 464 ? -3.281 0.788 -31.386 1.00 89.31 464 PRO A N 1
ATOM 3712 C CA . PRO A 1 464 ? -2.623 0.695 -32.687 1.00 89.31 464 PRO A CA 1
ATOM 3713 C C . PRO A 1 464 ? -3.034 1.808 -33.657 1.00 89.31 464 PRO A C 1
ATOM 3715 O O . PRO A 1 464 ? -2.286 2.059 -34.604 1.00 89.31 464 PRO A O 1
ATOM 3718 N N . ASP A 1 465 ? -4.179 2.458 -33.421 1.00 86.38 465 ASP A N 1
ATOM 3719 C CA . ASP A 1 465 ? -4.716 3.524 -34.269 1.00 86.38 465 ASP A CA 1
ATOM 3720 C C . ASP A 1 465 ? -4.195 4.888 -33.803 1.00 86.38 465 ASP A C 1
ATOM 3722 O O . ASP A 1 465 ? -3.723 5.689 -34.611 1.00 86.38 465 ASP A O 1
ATOM 3726 N N . ALA A 1 466 ? -4.208 5.134 -32.488 1.00 87.25 466 ALA A N 1
ATOM 3727 C CA . ALA A 1 466 ? -3.613 6.334 -31.898 1.00 87.25 466 ALA A CA 1
ATOM 3728 C C . ALA A 1 466 ? -2.079 6.256 -31.807 1.00 87.25 466 ALA A C 1
ATOM 3730 O O . ALA A 1 466 ? -1.423 7.270 -31.556 1.00 87.25 466 ALA A O 1
ATOM 3731 N N . LEU A 1 467 ? -1.506 5.060 -31.997 1.00 91.94 467 LEU A N 1
ATOM 3732 C CA . LEU A 1 467 ? -0.085 4.756 -31.822 1.00 91.94 467 LEU A CA 1
ATOM 3733 C C . LEU A 1 467 ? 0.411 5.235 -30.451 1.00 91.94 467 LEU A C 1
ATOM 3735 O O . LEU A 1 467 ? 1.364 6.009 -30.340 1.00 91.94 467 LEU A O 1
ATOM 3739 N N . VAL A 1 468 ? -0.265 4.772 -29.398 1.00 93.12 468 VAL A N 1
ATOM 3740 C CA . VAL A 1 468 ? 0.061 5.067 -27.997 1.00 93.12 468 VAL A CA 1
ATOM 3741 C C . VAL A 1 468 ? 0.363 3.769 -27.257 1.00 93.12 468 VAL A C 1
ATOM 3743 O O . VAL A 1 468 ? -0.428 2.827 -27.279 1.00 93.12 468 VAL A O 1
ATOM 3746 N N . LEU A 1 469 ? 1.500 3.730 -26.563 1.00 96.00 469 LEU A N 1
ATOM 3747 C CA . LEU A 1 469 ? 1.867 2.639 -25.661 1.00 96.00 469 LEU A CA 1
ATOM 3748 C C . LEU A 1 469 ? 1.490 3.019 -24.229 1.00 96.00 469 LEU A C 1
ATOM 3750 O O . LEU A 1 469 ? 1.837 4.106 -23.765 1.00 96.00 469 LEU A O 1
ATOM 3754 N N . ARG A 1 470 ? 0.829 2.114 -23.510 1.00 94.88 470 ARG A N 1
ATOM 3755 C CA . ARG A 1 470 ? 0.603 2.214 -22.066 1.00 94.88 470 ARG A CA 1
ATOM 3756 C C . ARG A 1 470 ? 1.652 1.385 -21.336 1.00 94.88 470 ARG A C 1
ATOM 3758 O O . ARG A 1 470 ? 1.809 0.194 -21.614 1.00 94.88 470 ARG A O 1
ATOM 3765 N N . VAL A 1 471 ? 2.392 2.030 -20.440 1.00 94.44 471 VAL A N 1
ATOM 3766 C CA . VAL A 1 471 ? 3.624 1.480 -19.866 1.00 94.44 471 VAL A CA 1
ATOM 3767 C C . VAL A 1 471 ? 3.603 1.613 -18.352 1.00 94.44 471 VAL A C 1
ATOM 3769 O O . VAL A 1 471 ? 3.384 2.708 -17.847 1.00 94.44 471 VAL A O 1
ATOM 3772 N N . PHE A 1 472 ? 3.874 0.528 -17.630 1.00 92.62 472 PHE A N 1
ATOM 3773 C CA . PHE A 1 472 ? 4.203 0.608 -16.210 1.00 92.62 472 PHE A CA 1
ATOM 3774 C C . PHE A 1 472 ? 5.686 0.938 -16.041 1.00 92.62 472 PHE A C 1
ATOM 3776 O O . PHE A 1 472 ? 6.550 0.276 -16.614 1.00 92.62 472 PHE A O 1
ATOM 3783 N N . THR A 1 473 ? 5.972 1.966 -15.250 1.00 87.06 473 THR A N 1
ATOM 3784 C CA . THR A 1 473 ? 7.319 2.402 -14.863 1.00 87.06 473 THR A CA 1
ATOM 3785 C C . THR A 1 473 ? 7.403 2.478 -13.348 1.00 87.06 473 THR A C 1
ATOM 3787 O O . THR A 1 473 ? 6.449 2.949 -12.730 1.00 87.06 473 THR A O 1
ATOM 3790 N N . GLY A 1 474 ? 8.513 2.072 -12.740 1.00 70.69 474 GLY A N 1
ATOM 3791 C CA . GLY A 1 474 ? 8.642 2.106 -11.282 1.00 70.69 474 GLY A CA 1
ATOM 3792 C C . GLY A 1 474 ? 9.713 1.161 -10.749 1.00 70.69 474 GLY A C 1
ATOM 3793 O O . GLY A 1 474 ? 10.135 0.257 -11.465 1.00 70.69 474 GLY A O 1
ATOM 3794 N N . GLY A 1 475 ? 10.169 1.415 -9.520 1.00 58.44 475 GLY A N 1
ATOM 3795 C CA . GLY A 1 475 ? 11.037 0.506 -8.760 1.00 58.44 475 GLY A CA 1
ATOM 3796 C C . GLY A 1 475 ? 10.231 -0.616 -8.093 1.00 58.44 475 GLY A C 1
ATOM 3797 O O . GLY A 1 475 ? 9.052 -0.795 -8.389 1.00 58.44 475 GLY A O 1
ATOM 3798 N N . GLN A 1 476 ? 10.847 -1.356 -7.169 1.00 56.56 476 GLN A N 1
ATOM 3799 C CA . GLN A 1 476 ? 10.254 -2.552 -6.545 1.00 56.56 476 GLN A CA 1
ATOM 3800 C C . GLN A 1 476 ? 8.906 -2.322 -5.827 1.00 56.56 476 GLN A C 1
ATOM 3802 O O . GLN A 1 476 ? 8.110 -3.254 -5.766 1.00 56.56 476 GLN A O 1
ATOM 3807 N N . TYR A 1 477 ? 8.642 -1.102 -5.336 1.00 57.00 477 TYR A N 1
ATOM 3808 C CA . TYR A 1 477 ? 7.558 -0.821 -4.378 1.00 57.00 477 TYR A CA 1
ATOM 3809 C C . TYR A 1 477 ? 6.452 0.116 -4.897 1.00 57.00 477 TYR A C 1
ATOM 3811 O O . TYR A 1 477 ? 5.435 0.288 -4.232 1.00 57.00 477 TYR A O 1
ATOM 3819 N N . GLN A 1 478 ? 6.631 0.771 -6.052 1.00 67.81 478 GLN A N 1
ATOM 3820 C CA . GLN A 1 478 ? 5.624 1.686 -6.613 1.00 67.81 478 GLN A CA 1
ATOM 3821 C C . GLN A 1 478 ? 5.643 1.676 -8.138 1.00 67.81 478 GLN A C 1
ATOM 3823 O O . GLN A 1 478 ? 6.628 2.087 -8.757 1.00 67.81 478 GLN A O 1
ATOM 3828 N N . GLU A 1 479 ? 4.518 1.295 -8.746 1.00 79.69 479 GLU A N 1
ATOM 3829 C CA . GLU A 1 479 ? 4.313 1.418 -10.187 1.00 79.69 479 GLU A CA 1
ATOM 3830 C C . GLU A 1 479 ? 3.548 2.694 -10.540 1.00 79.69 479 GLU A C 1
ATOM 3832 O O . GLU A 1 479 ? 2.604 3.109 -9.873 1.00 79.69 479 GLU A O 1
ATOM 3837 N N . THR A 1 480 ? 3.886 3.295 -11.670 1.00 82.50 480 THR A N 1
ATOM 3838 C CA . THR A 1 480 ? 3.051 4.302 -12.319 1.00 82.50 480 THR A CA 1
ATOM 3839 C C . THR A 1 480 ? 2.834 3.938 -13.764 1.00 82.50 480 THR A C 1
ATOM 3841 O O . THR A 1 480 ? 3.763 3.543 -14.464 1.00 82.50 480 THR A O 1
ATOM 3844 N N . SER A 1 481 ? 1.601 4.116 -14.219 1.00 86.19 481 SER A N 1
ATOM 3845 C CA . SER A 1 481 ? 1.267 4.033 -15.629 1.00 86.19 481 SER A CA 1
ATOM 3846 C C . SER A 1 481 ? 1.585 5.358 -16.316 1.00 86.19 481 SER A C 1
ATOM 3848 O O . SER A 1 481 ? 1.169 6.424 -15.858 1.00 86.19 481 SER A O 1
ATOM 3850 N N . ILE A 1 482 ? 2.313 5.289 -17.423 1.00 89.56 482 ILE A N 1
ATOM 3851 C CA . ILE A 1 482 ? 2.558 6.408 -18.331 1.00 89.56 482 ILE A CA 1
ATOM 3852 C C . ILE A 1 482 ? 2.060 6.062 -19.737 1.00 89.56 482 ILE A C 1
ATOM 3854 O O . ILE A 1 482 ? 1.865 4.894 -20.086 1.00 89.56 482 ILE A O 1
ATOM 3858 N N . ALA A 1 483 ? 1.883 7.089 -20.565 1.00 90.56 483 ALA A N 1
ATOM 3859 C CA . ALA A 1 483 ? 1.572 6.943 -21.982 1.00 90.56 483 ALA A CA 1
ATOM 3860 C C . ALA A 1 483 ? 2.742 7.442 -22.843 1.00 90.56 483 ALA A C 1
ATOM 3862 O O . ALA A 1 483 ? 3.204 8.572 -22.674 1.00 90.56 483 ALA A O 1
ATOM 3863 N N . LEU A 1 484 ? 3.209 6.613 -23.777 1.00 92.94 484 LEU A N 1
ATOM 3864 C CA . LEU A 1 484 ? 4.206 6.991 -24.779 1.00 92.94 484 LEU A CA 1
ATOM 3865 C C . LEU A 1 484 ? 3.520 7.145 -26.136 1.00 92.94 484 LEU A C 1
ATOM 3867 O O . LEU A 1 484 ? 2.994 6.173 -26.677 1.00 92.94 484 LEU A O 1
ATOM 3871 N N . THR A 1 485 ? 3.551 8.347 -26.703 1.00 93.75 485 THR A N 1
ATOM 3872 C CA . THR A 1 485 ? 3.053 8.602 -28.057 1.00 93.75 485 THR A CA 1
ATOM 3873 C C . THR A 1 485 ? 4.118 8.182 -29.057 1.00 93.75 485 THR A C 1
ATOM 3875 O O . THR A 1 485 ? 5.180 8.795 -29.143 1.00 93.75 485 THR A O 1
ATOM 3878 N N . VAL A 1 486 ? 3.836 7.141 -29.831 1.00 93.19 486 VAL A N 1
ATOM 3879 C CA . VAL A 1 486 ? 4.734 6.606 -30.858 1.00 93.19 486 VAL A CA 1
ATOM 3880 C C . VAL A 1 486 ? 4.239 6.878 -32.278 1.00 93.19 486 VAL A C 1
ATOM 3882 O O . VAL A 1 486 ? 4.893 6.455 -33.218 1.00 93.19 486 VAL A O 1
ATOM 3885 N N . GLY A 1 487 ? 3.142 7.622 -32.461 1.00 88.31 487 GLY A N 1
ATOM 3886 C CA . GLY A 1 487 ? 2.610 8.010 -33.778 1.00 88.31 487 GLY A CA 1
ATOM 3887 C C . GLY A 1 487 ? 3.143 9.313 -34.376 1.00 88.31 487 GLY A C 1
ATOM 3888 O O . GLY A 1 487 ? 2.837 9.629 -35.522 1.00 88.31 487 GLY A O 1
ATOM 3889 N N . GLY A 1 488 ? 3.932 10.087 -33.628 1.00 77.19 488 GLY A N 1
ATOM 3890 C CA . GLY A 1 488 ? 4.443 11.383 -34.076 1.00 77.19 488 GLY A CA 1
ATOM 3891 C C . GLY A 1 488 ? 4.819 12.303 -32.912 1.00 77.19 488 GLY A C 1
ATOM 3892 O O . GLY A 1 488 ? 4.694 11.903 -31.751 1.00 77.19 488 GLY A O 1
ATOM 3893 N N . PRO A 1 489 ? 5.311 13.522 -33.195 1.00 73.81 489 PRO A N 1
ATOM 3894 C CA . PRO A 1 489 ? 5.700 14.477 -32.164 1.00 73.81 489 PRO A CA 1
ATOM 3895 C C . PRO A 1 489 ? 4.475 14.980 -31.389 1.00 73.81 489 PRO A C 1
ATOM 3897 O O . PRO A 1 489 ? 3.574 15.590 -31.957 1.00 73.81 489 PRO A O 1
ATOM 3900 N N . CYS A 1 490 ? 4.471 14.750 -30.080 1.00 71.19 490 CYS A N 1
ATOM 3901 C CA . CYS A 1 490 ? 3.589 15.398 -29.116 1.00 71.19 490 CYS A CA 1
ATOM 3902 C C . CYS A 1 490 ? 4.357 16.554 -28.460 1.00 71.19 490 CYS A C 1
ATOM 3904 O O . CYS A 1 490 ? 5.543 16.406 -28.145 1.00 71.19 490 CYS A O 1
ATOM 3906 N N . GLU A 1 491 ? 3.719 17.710 -28.259 1.00 58.09 491 GLU A N 1
ATOM 3907 C CA . GLU A 1 491 ? 4.352 18.814 -27.532 1.00 58.09 491 GLU A CA 1
ATOM 3908 C C . GLU A 1 491 ? 4.646 18.376 -26.088 1.00 58.09 491 GLU A C 1
ATOM 3910 O O . GLU A 1 491 ? 3.744 18.017 -25.334 1.00 58.09 491 GLU A O 1
ATOM 3915 N N . VAL A 1 492 ? 5.928 18.366 -25.709 1.00 54.31 492 VAL A N 1
ATOM 3916 C CA . VAL A 1 492 ? 6.364 18.011 -24.352 1.00 54.31 492 VAL A CA 1
ATOM 3917 C C . VAL A 1 492 ? 6.139 19.219 -23.429 1.00 54.31 492 VAL A C 1
ATOM 3919 O O . VAL A 1 492 ? 6.633 20.307 -23.746 1.00 54.31 492 VAL A O 1
ATOM 3922 N N . PRO A 1 493 ? 5.465 19.072 -22.272 1.00 50.47 493 PRO A N 1
ATOM 3923 C CA . PRO A 1 493 ? 5.329 20.150 -21.296 1.00 50.47 493 PRO A CA 1
ATOM 3924 C C . PRO A 1 493 ? 6.698 20.674 -20.834 1.00 50.47 493 PRO A C 1
ATOM 3926 O O . PRO A 1 493 ? 7.630 19.919 -20.558 1.00 50.47 493 PRO A O 1
ATOM 3929 N N . SER A 1 494 ? 6.829 21.995 -20.747 1.00 48.81 494 SER A N 1
ATOM 3930 C CA . SER A 1 494 ? 8.111 22.705 -20.839 1.00 48.81 494 SER A CA 1
ATOM 3931 C C . SER A 1 494 ? 9.039 22.658 -19.616 1.00 48.81 494 SER A C 1
ATOM 3933 O O . SER A 1 494 ? 10.116 23.251 -19.684 1.00 48.81 494 SER A O 1
ATOM 3935 N N . THR A 1 495 ? 8.696 22.010 -18.493 1.00 43.72 495 THR A N 1
ATOM 3936 C CA . THR A 1 495 ? 9.527 22.150 -17.269 1.00 43.72 495 THR A CA 1
ATOM 3937 C C . THR A 1 495 ? 9.692 20.925 -16.368 1.00 43.72 495 THR A C 1
ATOM 3939 O O . THR A 1 495 ? 10.702 20.855 -15.668 1.00 43.72 495 THR A O 1
ATOM 3942 N N . LYS A 1 496 ? 8.810 19.927 -16.426 1.00 48.09 496 LYS A N 1
ATOM 3943 C CA . LYS A 1 496 ? 8.989 18.565 -15.890 1.00 48.09 496 LYS A CA 1
ATOM 3944 C C . LYS A 1 496 ? 8.096 17.659 -16.737 1.00 48.09 496 LYS A C 1
ATOM 3946 O O . LYS A 1 496 ? 7.000 18.088 -17.085 1.00 48.09 496 LYS A O 1
ATOM 3951 N N . VAL A 1 497 ? 8.547 16.455 -17.098 1.00 45.59 497 VAL A N 1
ATOM 3952 C CA . VAL A 1 497 ? 7.660 15.479 -17.752 1.00 45.59 497 VAL A CA 1
ATOM 3953 C C . VAL A 1 497 ? 6.605 15.098 -16.720 1.00 45.59 497 VAL A C 1
ATOM 3955 O O . VAL A 1 497 ? 6.875 14.287 -15.837 1.00 45.59 497 VAL A O 1
ATOM 3958 N N . ASP A 1 498 ? 5.451 15.755 -16.781 1.00 49.66 498 ASP A N 1
ATOM 3959 C CA . ASP A 1 498 ? 4.277 15.369 -16.014 1.00 49.66 498 ASP A CA 1
ATOM 3960 C C . ASP A 1 498 ? 3.881 13.971 -16.495 1.00 49.66 498 ASP A C 1
ATOM 3962 O O . ASP A 1 498 ? 3.512 13.784 -17.653 1.00 49.66 498 ASP A O 1
ATOM 3966 N N . THR A 1 499 ? 4.042 12.972 -15.628 1.00 50.56 499 THR A N 1
ATOM 3967 C CA . THR A 1 499 ? 3.795 11.552 -15.926 1.00 50.56 499 THR A CA 1
ATOM 3968 C C . THR A 1 499 ? 2.336 11.267 -16.262 1.00 50.56 499 THR A C 1
ATOM 3970 O O . THR A 1 499 ? 2.023 10.183 -16.751 1.00 50.56 499 THR A O 1
ATOM 3973 N N . LYS A 1 500 ? 1.446 12.239 -16.041 1.00 60.75 500 LYS A N 1
ATOM 3974 C CA . LYS A 1 500 ? 0.041 12.159 -16.431 1.00 60.75 500 LYS A CA 1
ATOM 3975 C C . LYS A 1 500 ? -0.186 12.466 -17.910 1.00 60.75 500 LYS A C 1
ATOM 3977 O O . LYS A 1 500 ? -1.214 12.053 -18.440 1.00 60.75 500 LYS A O 1
ATOM 3982 N N . LEU A 1 501 ? 0.739 13.164 -18.575 1.00 71.06 501 LEU A N 1
ATOM 3983 C CA . LEU A 1 501 ? 0.583 13.555 -19.973 1.00 71.06 501 LEU A CA 1
ATOM 3984 C C . LEU A 1 501 ? 1.370 12.620 -20.904 1.00 71.06 501 LEU A C 1
ATOM 3986 O O . LEU A 1 501 ? 2.536 12.318 -20.633 1.00 71.06 501 LEU A O 1
ATOM 3990 N N . PRO A 1 502 ? 0.762 12.172 -22.018 1.00 81.88 502 PRO A N 1
ATOM 3991 C CA . PRO A 1 502 ? 1.482 11.440 -23.049 1.00 81.88 502 PRO A CA 1
ATOM 3992 C C . PRO A 1 502 ? 2.668 12.249 -23.584 1.00 81.88 502 PRO A C 1
ATOM 3994 O O . PRO A 1 502 ? 2.563 13.458 -23.792 1.00 81.88 502 PRO A O 1
ATOM 3997 N N . PHE A 1 503 ? 3.796 11.590 -23.845 1.00 87.88 503 PHE A N 1
ATOM 3998 C CA . PHE A 1 503 ? 4.945 12.225 -24.495 1.00 87.88 503 PHE A CA 1
ATOM 3999 C C . PHE A 1 503 ? 5.584 11.305 -25.533 1.00 87.88 503 PHE A C 1
ATOM 4001 O O . PHE A 1 503 ? 5.465 10.082 -25.463 1.00 87.88 503 PHE A O 1
ATOM 4008 N N . THR A 1 504 ? 6.290 11.900 -26.493 1.00 91.56 504 THR A N 1
ATOM 4009 C CA . THR A 1 504 ? 7.006 11.164 -27.540 1.00 91.56 504 THR A CA 1
ATOM 4010 C C . THR A 1 504 ? 8.445 10.896 -27.093 1.00 91.56 504 THR A C 1
ATOM 4012 O O . THR A 1 504 ? 9.201 11.855 -26.900 1.00 91.56 504 THR A O 1
ATOM 4015 N N . PRO A 1 505 ? 8.859 9.630 -26.903 1.00 92.88 505 PRO A N 1
ATOM 4016 C CA . PRO A 1 505 ? 10.258 9.317 -26.643 1.00 92.88 505 PRO A CA 1
ATOM 4017 C C . PRO A 1 505 ? 11.096 9.595 -27.897 1.00 92.88 505 PRO A C 1
ATOM 4019 O O . PRO A 1 505 ? 10.589 9.553 -29.017 1.00 92.88 505 PRO A O 1
ATOM 4022 N N . LYS A 1 506 ? 12.395 9.852 -27.734 1.00 92.81 506 LYS A N 1
ATOM 4023 C CA . LYS A 1 506 ? 13.292 9.999 -28.891 1.00 92.81 506 LYS A CA 1
ATOM 4024 C C . LYS A 1 506 ? 13.462 8.666 -29.622 1.00 92.81 506 LYS A C 1
ATOM 4026 O O . LYS A 1 506 ? 13.441 8.627 -30.846 1.00 92.81 506 LYS A O 1
ATOM 4031 N N . TRP A 1 507 ? 13.603 7.586 -28.862 1.00 95.25 507 TRP A N 1
ATOM 4032 C CA . TRP A 1 507 ? 13.511 6.219 -29.358 1.00 95.25 507 TRP A CA 1
ATOM 4033 C C . TRP A 1 507 ? 12.911 5.315 -28.286 1.00 95.25 507 TRP A C 1
ATOM 4035 O O . TRP A 1 507 ? 12.980 5.621 -27.094 1.00 95.25 507 TRP A O 1
ATOM 4045 N N . VAL A 1 508 ? 12.345 4.195 -28.724 1.00 96.69 508 VAL A N 1
ATOM 4046 C CA . VAL A 1 508 ? 11.860 3.101 -27.881 1.00 96.69 508 VAL A CA 1
ATOM 4047 C C . VAL A 1 508 ? 12.266 1.766 -28.502 1.00 96.69 508 VAL A C 1
ATOM 4049 O O . VAL A 1 508 ? 12.312 1.635 -29.725 1.00 96.69 508 VAL A O 1
ATOM 4052 N N . GLY A 1 509 ? 12.575 0.768 -27.682 1.00 96.75 509 GLY A N 1
ATOM 4053 C CA . GLY A 1 509 ? 12.834 -0.583 -28.169 1.00 96.75 509 GLY A CA 1
ATOM 4054 C C . GLY A 1 509 ? 12.672 -1.637 -27.084 1.00 96.75 509 GLY A C 1
ATOM 4055 O O . GLY A 1 509 ? 12.753 -1.340 -25.893 1.00 96.75 509 GLY A O 1
ATOM 4056 N N . ALA A 1 510 ? 12.395 -2.870 -27.507 1.00 95.81 510 ALA A N 1
ATOM 4057 C CA . ALA A 1 510 ? 12.279 -4.005 -26.601 1.00 95.81 510 ALA A CA 1
ATOM 4058 C C . ALA A 1 510 ? 13.655 -4.419 -26.071 1.00 95.81 510 ALA A C 1
ATOM 4060 O O . ALA A 1 510 ? 14.623 -4.501 -26.831 1.00 95.81 510 ALA A O 1
ATOM 4061 N N . LEU A 1 511 ? 13.706 -4.735 -24.780 1.00 93.62 511 LEU A N 1
ATOM 4062 C CA . LEU A 1 511 ? 14.885 -5.318 -24.155 1.00 93.62 511 LEU A CA 1
ATOM 4063 C C . LEU A 1 511 ? 15.180 -6.699 -24.756 1.00 93.62 511 LEU A C 1
ATOM 4065 O O . LEU A 1 511 ? 14.278 -7.531 -24.893 1.00 93.62 511 LEU A O 1
ATOM 4069 N N . ALA A 1 512 ? 16.449 -6.959 -25.070 1.00 91.75 512 ALA A N 1
ATOM 4070 C CA . ALA A 1 512 ? 16.931 -8.283 -25.443 1.00 91.75 512 ALA A CA 1
ATOM 4071 C C . ALA A 1 512 ? 18.124 -8.649 -24.562 1.00 91.75 512 ALA A C 1
ATOM 4073 O O . ALA A 1 512 ? 19.262 -8.265 -24.818 1.00 91.75 512 ALA A O 1
ATOM 4074 N N . LEU A 1 513 ? 17.829 -9.397 -23.507 1.00 86.62 513 LEU A N 1
ATOM 4075 C CA . LEU A 1 513 ? 18.822 -9.906 -22.580 1.00 86.62 513 LEU A CA 1
ATOM 4076 C C . LEU A 1 513 ? 19.335 -11.250 -23.117 1.00 86.62 513 LEU A C 1
ATOM 4078 O O . LEU A 1 513 ? 18.551 -12.173 -23.343 1.00 86.62 513 LEU A O 1
ATOM 4082 N N . VAL A 1 514 ? 20.639 -11.341 -23.371 1.00 79.75 514 VAL A N 1
ATOM 4083 C CA . VAL A 1 514 ? 21.291 -12.564 -23.863 1.00 79.75 514 VAL A CA 1
ATOM 4084 C C . VAL A 1 514 ? 21.636 -13.470 -22.673 1.00 79.75 514 VAL A C 1
ATOM 4086 O O . VAL A 1 514 ? 21.927 -12.981 -21.578 1.00 79.75 514 VAL A O 1
ATOM 4089 N N . ASP A 1 515 ? 21.614 -14.790 -22.884 1.00 69.31 515 ASP A N 1
ATOM 4090 C CA . ASP A 1 515 ? 22.224 -15.787 -21.986 1.00 69.31 515 ASP A CA 1
ATOM 4091 C C . ASP A 1 515 ? 23.757 -15.729 -22.077 1.00 69.31 515 ASP A C 1
ATOM 4093 O O . ASP A 1 515 ? 24.429 -16.740 -22.270 1.00 69.31 515 ASP A O 1
ATOM 4097 N N . ASP A 1 516 ? 24.342 -14.545 -21.952 1.00 58.94 516 ASP A N 1
ATOM 4098 C CA . ASP A 1 516 ? 25.739 -14.477 -21.563 1.00 58.94 516 ASP A CA 1
ATOM 4099 C C . ASP A 1 516 ? 25.708 -14.716 -20.061 1.00 58.94 516 ASP A C 1
ATOM 4101 O O . ASP A 1 516 ? 25.569 -13.777 -19.280 1.00 58.94 516 ASP A O 1
ATOM 4105 N N . ALA A 1 517 ? 25.677 -15.992 -19.659 1.00 46.19 517 ALA A N 1
ATOM 4106 C CA . ALA A 1 517 ? 25.883 -16.365 -18.271 1.00 46.19 517 ALA A CA 1
ATOM 4107 C C . ALA A 1 517 ? 27.155 -15.632 -17.833 1.00 46.19 517 ALA A C 1
ATOM 4109 O O . ALA A 1 517 ? 28.227 -15.935 -18.372 1.00 46.19 517 ALA A O 1
ATOM 4110 N N . PRO A 1 518 ? 27.073 -14.642 -16.925 1.00 46.97 518 PRO A N 1
ATOM 4111 C CA . PRO A 1 518 ? 28.278 -14.193 -16.268 1.00 46.97 518 PRO A CA 1
ATOM 4112 C C . PRO A 1 518 ? 28.851 -15.467 -15.653 1.00 46.97 518 PRO A C 1
ATOM 4114 O O . PRO A 1 518 ? 28.108 -16.198 -14.993 1.00 46.97 518 PRO A O 1
ATOM 4117 N N . GLU A 1 519 ? 30.121 -15.784 -15.924 1.00 41.69 519 GLU A N 1
ATOM 4118 C CA . GLU A 1 519 ? 30.856 -16.678 -15.032 1.00 41.69 519 GLU A CA 1
ATOM 4119 C C . GLU A 1 519 ? 30.503 -16.193 -13.630 1.00 41.69 519 GLU A C 1
ATOM 4121 O O . GLU A 1 519 ? 30.760 -15.027 -13.318 1.00 41.69 519 GLU A O 1
ATOM 4126 N N . GLU A 1 520 ? 29.805 -17.027 -12.852 1.00 38.50 520 GLU A N 1
ATOM 4127 C CA . GLU A 1 520 ? 29.605 -16.788 -11.434 1.00 38.50 520 GLU A CA 1
ATOM 4128 C C . GLU A 1 520 ? 31.014 -16.662 -10.868 1.00 38.50 520 GLU A C 1
ATOM 4130 O O . GLU A 1 520 ? 31.673 -17.650 -10.547 1.00 38.50 520 GLU A O 1
ATOM 4135 N N . ILE A 1 521 ? 31.526 -15.432 -10.819 1.00 39.03 521 ILE A N 1
ATOM 4136 C CA . ILE A 1 521 ? 32.611 -15.084 -9.930 1.00 39.03 521 ILE A CA 1
ATOM 4137 C C . ILE A 1 521 ? 32.032 -15.508 -8.592 1.00 39.03 521 ILE A C 1
ATOM 4139 O O . ILE A 1 521 ? 30.985 -14.967 -8.232 1.00 39.03 521 ILE A O 1
ATOM 4143 N N . PRO A 1 522 ? 32.606 -16.515 -7.913 1.00 33.19 522 PRO A N 1
ATOM 4144 C CA . PRO A 1 522 ? 32.078 -16.961 -6.646 1.00 33.19 522 PRO A CA 1
ATOM 4145 C C . PRO A 1 522 ? 32.163 -15.753 -5.734 1.00 33.19 522 PRO A C 1
ATOM 4147 O O . PRO A 1 522 ? 33.240 -15.391 -5.255 1.00 33.19 522 PRO A O 1
ATOM 4150 N N . THR A 1 523 ? 31.030 -15.078 -5.573 1.00 37.34 523 THR A N 1
ATOM 4151 C CA . THR A 1 523 ? 30.871 -14.045 -4.580 1.00 37.34 523 THR A CA 1
ATOM 4152 C C . THR A 1 523 ? 31.165 -14.796 -3.291 1.00 37.34 523 THR A C 1
ATOM 4154 O O . THR A 1 523 ? 30.463 -15.772 -3.000 1.00 37.34 523 THR A O 1
ATOM 4157 N N . PRO A 1 524 ? 32.256 -14.473 -2.566 1.00 34.41 524 PRO A N 1
ATOM 4158 C CA . PRO A 1 524 ? 32.447 -15.057 -1.248 1.00 34.41 524 PRO A CA 1
ATOM 4159 C C . PRO A 1 524 ? 31.128 -14.843 -0.511 1.00 34.41 524 PRO A C 1
ATOM 4161 O O . PRO A 1 524 ? 30.563 -13.765 -0.703 1.00 34.41 524 PRO A O 1
ATOM 4164 N N . PRO A 1 525 ? 30.605 -15.841 0.225 1.00 32.44 525 PRO A N 1
ATOM 4165 C CA . PRO A 1 525 ? 29.319 -15.719 0.888 1.00 32.44 525 PRO A CA 1
ATOM 4166 C C . PRO A 1 525 ? 29.363 -14.442 1.712 1.00 32.44 525 PRO A C 1
ATOM 4168 O O . PRO A 1 525 ? 30.002 -14.381 2.762 1.00 32.44 525 PRO A O 1
ATOM 4171 N N . VAL A 1 526 ? 28.753 -13.392 1.169 1.00 35.47 526 VAL A N 1
ATOM 4172 C CA . VAL A 1 526 ? 28.329 -12.253 1.946 1.00 35.47 526 VAL A CA 1
ATOM 4173 C C . VAL A 1 526 ? 27.291 -12.920 2.826 1.00 35.47 526 VAL A C 1
ATOM 4175 O O . VAL A 1 526 ? 26.353 -13.502 2.273 1.00 35.47 526 VAL A O 1
ATOM 4178 N N . PRO A 1 527 ? 27.507 -12.999 4.150 1.00 38.75 527 PRO A N 1
ATOM 4179 C CA . PRO A 1 527 ? 26.442 -13.436 5.031 1.00 38.75 527 PRO A CA 1
ATOM 4180 C C . PRO A 1 527 ? 25.251 -12.589 4.616 1.00 38.75 527 PRO A C 1
ATOM 4182 O O . PRO A 1 527 ? 25.390 -11.366 4.588 1.00 38.75 527 PRO A O 1
ATOM 4185 N N . GLU A 1 528 ? 24.165 -13.217 4.166 1.00 42.53 528 GLU A N 1
ATOM 4186 C CA . GLU A 1 528 ? 22.905 -12.520 3.968 1.00 42.53 528 GLU A CA 1
ATOM 4187 C C . GLU A 1 528 ? 22.640 -11.812 5.292 1.00 42.53 528 GLU A C 1
ATOM 4189 O O . GLU A 1 528 ? 22.234 -12.427 6.278 1.00 42.53 528 GLU A O 1
ATOM 4194 N N . ALA A 1 529 ? 22.975 -10.525 5.352 1.00 43.12 529 ALA A N 1
ATOM 4195 C CA . ALA A 1 529 ? 22.415 -9.647 6.340 1.00 43.12 529 ALA A CA 1
ATOM 4196 C C . ALA A 1 529 ? 20.931 -9.711 6.012 1.00 43.12 529 ALA A C 1
ATOM 4198 O O . ALA A 1 529 ? 20.495 -9.213 4.977 1.00 43.12 529 ALA A O 1
ATOM 4199 N N . GLN A 1 530 ? 20.209 -10.479 6.822 1.00 45.41 530 GLN A N 1
ATOM 4200 C CA . GLN A 1 530 ? 18.766 -10.582 6.813 1.00 45.41 530 GLN A CA 1
ATOM 4201 C C . GLN A 1 530 ? 18.203 -9.186 7.098 1.00 45.41 530 GLN A C 1
ATOM 4203 O O . GLN A 1 530 ? 17.812 -8.889 8.217 1.00 45.41 530 GLN A O 1
ATOM 4208 N N . THR A 1 531 ? 18.178 -8.318 6.092 1.00 48.59 531 THR A N 1
ATOM 4209 C CA . THR A 1 531 ? 17.406 -7.071 6.054 1.00 48.59 531 THR A CA 1
ATOM 4210 C C . THR A 1 531 ? 16.012 -7.360 5.494 1.00 48.59 531 THR A C 1
ATOM 4212 O O . THR A 1 531 ? 15.485 -6.651 4.643 1.00 48.59 531 THR A O 1
ATOM 4215 N N . VAL A 1 532 ? 15.424 -8.472 5.939 1.00 58.88 532 VAL A N 1
ATOM 4216 C CA . VAL A 1 532 ? 13.979 -8.696 5.872 1.00 58.88 532 VAL A CA 1
ATOM 4217 C C . VAL A 1 532 ? 13.428 -8.046 7.129 1.00 58.88 532 VAL A C 1
ATOM 4219 O O . VAL A 1 532 ? 13.992 -8.296 8.182 1.00 58.88 532 VAL A O 1
ATOM 4222 N N . ASP A 1 533 ? 12.368 -7.245 7.048 1.00 70.81 533 ASP A N 1
ATOM 4223 C CA . ASP A 1 533 ? 11.643 -6.772 8.233 1.00 70.81 533 ASP A CA 1
ATOM 4224 C C . ASP A 1 533 ? 11.257 -7.980 9.111 1.00 70.81 533 ASP A C 1
ATOM 4226 O O . ASP A 1 533 ? 10.427 -8.817 8.741 1.00 70.81 533 ASP A O 1
ATOM 4230 N N . ARG A 1 534 ? 11.951 -8.132 10.241 1.00 80.62 534 ARG A N 1
ATOM 4231 C CA . ARG A 1 534 ? 11.855 -9.283 11.150 1.00 80.62 534 ARG A CA 1
ATOM 4232 C C . ARG A 1 534 ? 10.832 -9.051 12.242 1.00 80.62 534 ARG A C 1
ATOM 4234 O O . ARG A 1 534 ? 10.493 -9.995 12.959 1.00 80.62 534 ARG A O 1
ATOM 4241 N N . LEU A 1 535 ? 10.360 -7.815 12.381 1.00 83.69 535 LEU A N 1
ATOM 4242 C CA . LEU A 1 535 ? 9.480 -7.399 13.455 1.00 83.69 535 LEU A CA 1
ATOM 4243 C C . LEU A 1 535 ? 8.199 -8.248 13.535 1.00 83.69 535 LEU A C 1
ATOM 4245 O O . LEU A 1 535 ? 7.890 -8.690 14.643 1.00 83.69 535 LEU A O 1
ATOM 4249 N N . PRO A 1 536 ? 7.505 -8.588 12.424 1.00 83.94 536 PRO A N 1
ATOM 4250 C CA . PRO A 1 536 ? 6.335 -9.465 12.489 1.00 83.94 536 PRO A CA 1
ATOM 4251 C C . PRO A 1 536 ? 6.664 -10.846 13.069 1.00 83.94 536 PRO A C 1
ATOM 4253 O O . PRO A 1 536 ? 5.971 -11.328 13.959 1.00 83.94 536 PRO A O 1
ATOM 4256 N N . GLY A 1 537 ? 7.773 -11.453 12.635 1.00 83.38 537 GLY A N 1
ATOM 4257 C CA . GLY A 1 537 ? 8.203 -12.761 13.129 1.00 83.38 537 GLY A CA 1
ATOM 4258 C C . GLY A 1 537 ? 8.608 -12.738 14.604 1.00 83.38 537 GLY A C 1
ATOM 4259 O O . GLY A 1 537 ? 8.349 -13.698 15.324 1.00 83.38 537 GLY A O 1
ATOM 4260 N N . ILE A 1 538 ? 9.212 -11.641 15.077 1.00 81.94 538 ILE A N 1
ATOM 4261 C CA . ILE A 1 538 ? 9.551 -11.460 16.497 1.00 81.94 538 ILE A CA 1
ATOM 4262 C C . ILE A 1 538 ? 8.274 -11.328 17.336 1.00 81.94 538 ILE A C 1
ATOM 4264 O O . ILE A 1 538 ? 8.172 -11.977 18.377 1.00 81.94 538 ILE A O 1
ATOM 4268 N N . LEU A 1 539 ? 7.290 -10.545 16.882 1.00 84.44 539 LEU A N 1
ATOM 4269 C CA . LEU A 1 539 ? 5.993 -10.391 17.555 1.00 84.44 539 LEU A CA 1
ATOM 4270 C C . LEU A 1 539 ? 5.241 -11.730 17.653 1.00 84.44 539 LEU A C 1
ATOM 4272 O O . LEU A 1 539 ? 4.723 -12.072 18.718 1.00 84.44 539 LEU A O 1
ATOM 4276 N N . GLU A 1 540 ? 5.281 -12.544 16.595 1.00 84.81 540 GLU A N 1
ATOM 4277 C CA . GLU A 1 540 ? 4.691 -13.890 16.576 1.00 84.81 540 GLU A CA 1
ATOM 4278 C C . GLU A 1 540 ? 5.305 -14.845 17.613 1.00 84.81 540 GLU A C 1
ATOM 4280 O O . GLU A 1 540 ? 4.619 -15.761 18.075 1.00 84.81 540 GLU A O 1
ATOM 4285 N N . THR A 1 541 ? 6.565 -14.639 18.025 1.00 82.62 541 THR A N 1
ATOM 4286 C CA . THR A 1 541 ? 7.192 -15.485 19.059 1.00 82.62 541 THR A CA 1
ATOM 4287 C C . THR A 1 541 ? 6.593 -15.284 20.445 1.00 82.62 541 THR A C 1
ATOM 4289 O O . THR A 1 541 ? 6.695 -16.184 21.279 1.00 82.62 541 THR A O 1
ATOM 4292 N N . LYS A 1 542 ? 5.969 -14.121 20.695 1.00 84.69 542 LYS A N 1
ATOM 4293 C CA . LYS A 1 542 ? 5.346 -13.763 21.979 1.00 84.69 542 LYS A CA 1
ATOM 4294 C C . LYS A 1 542 ? 6.288 -13.983 23.168 1.00 84.69 542 LYS A C 1
ATOM 4296 O O . LYS A 1 542 ? 5.858 -14.448 24.223 1.00 84.69 542 LYS A O 1
ATOM 4301 N N . SER A 1 543 ? 7.583 -13.693 22.991 1.00 84.00 543 SER A N 1
ATOM 4302 C CA . SER A 1 543 ? 8.581 -13.908 24.042 1.00 84.00 543 SER A CA 1
ATOM 4303 C C . SER A 1 543 ? 8.202 -13.123 25.303 1.00 84.00 543 SER A C 1
ATOM 4305 O O . SER A 1 543 ? 8.097 -11.895 25.248 1.00 84.00 543 SER A O 1
ATOM 4307 N N . PRO A 1 544 ? 8.063 -13.786 26.464 1.00 88.00 544 PRO A N 1
ATOM 4308 C CA . PRO A 1 544 ? 7.806 -13.095 27.717 1.00 88.00 544 PRO A CA 1
ATOM 4309 C C . PRO A 1 544 ? 9.049 -12.379 28.243 1.00 88.00 544 PRO A C 1
ATOM 4311 O O . PRO A 1 544 ? 8.937 -11.580 29.170 1.00 88.00 544 PRO A O 1
ATOM 4314 N N . GLN A 1 545 ? 10.229 -12.683 27.693 1.00 90.38 545 GLN A N 1
ATOM 4315 C CA . GLN A 1 545 ? 11.506 -12.145 28.138 1.00 90.38 545 GLN A CA 1
ATOM 4316 C C . GLN A 1 545 ? 12.008 -11.039 27.213 1.00 90.38 545 GLN A C 1
ATOM 4318 O O . GLN A 1 545 ? 11.939 -11.162 25.989 1.00 90.38 545 GLN A O 1
ATOM 4323 N N . PHE A 1 546 ? 12.553 -9.985 27.815 1.00 91.62 546 PHE A N 1
ATOM 4324 C CA . PHE A 1 546 ? 13.137 -8.838 27.129 1.00 91.62 546 PHE A CA 1
ATOM 4325 C C . PHE A 1 546 ? 14.337 -8.279 27.905 1.00 91.62 546 PHE A C 1
ATOM 4327 O O . PHE A 1 546 ? 14.520 -8.592 29.079 1.00 91.62 546 PHE A O 1
ATOM 4334 N N . GLU A 1 547 ? 15.174 -7.465 27.267 1.00 89.88 547 GLU A N 1
ATOM 4335 C CA . GLU A 1 547 ? 16.349 -6.869 27.910 1.00 89.88 547 GLU A CA 1
ATOM 4336 C C . GLU A 1 547 ? 16.086 -5.422 28.348 1.00 89.88 547 GLU A C 1
ATOM 4338 O O . GLU A 1 547 ? 15.471 -4.637 27.629 1.00 89.88 547 GLU A O 1
ATOM 4343 N N . VAL A 1 548 ? 16.590 -5.062 29.529 1.00 91.56 548 VAL A N 1
ATOM 4344 C CA . VAL A 1 548 ? 16.673 -3.675 30.007 1.00 91.56 548 VAL A CA 1
ATOM 4345 C C . VAL A 1 548 ? 18.145 -3.315 30.151 1.00 91.56 548 VAL A C 1
ATOM 4347 O O . VAL A 1 548 ? 18.901 -4.045 30.798 1.00 91.56 548 VAL A O 1
ATOM 4350 N N . GLY A 1 549 ? 18.543 -2.170 29.592 1.00 83.62 549 GLY A N 1
ATOM 4351 C CA . GLY A 1 549 ? 19.942 -1.739 29.542 1.00 83.62 549 GLY A CA 1
ATOM 4352 C C . GLY A 1 549 ? 20.662 -1.992 28.215 1.00 83.62 549 GLY A C 1
ATOM 4353 O O . GLY A 1 549 ? 21.880 -1.832 28.204 1.00 83.62 549 GLY A O 1
ATOM 4354 N N . ILE A 1 550 ? 19.944 -2.333 27.132 1.00 71.69 550 ILE A N 1
ATOM 4355 C CA . ILE A 1 550 ? 20.492 -2.630 25.786 1.00 71.69 550 ILE A CA 1
ATOM 4356 C C . ILE A 1 550 ? 21.468 -1.541 25.302 1.00 71.69 550 ILE A C 1
ATOM 4358 O O . ILE A 1 550 ? 22.559 -1.827 24.820 1.00 71.69 550 ILE A O 1
ATOM 4362 N N . ASP A 1 551 ? 21.099 -0.275 25.477 1.00 70.25 551 ASP A N 1
ATOM 4363 C CA . ASP A 1 551 ? 21.865 0.918 25.091 1.00 70.25 551 ASP A CA 1
ATOM 4364 C C . ASP A 1 551 ? 22.587 1.571 26.290 1.00 70.25 551 ASP A C 1
ATOM 4366 O O . ASP A 1 551 ? 23.071 2.703 26.226 1.00 70.25 551 ASP A O 1
ATOM 4370 N N . GLY A 1 552 ? 22.630 0.873 27.428 1.00 73.50 552 GLY A N 1
ATOM 4371 C CA . GLY A 1 552 ? 23.064 1.412 28.713 1.00 73.50 552 GLY A CA 1
ATOM 4372 C C . GLY A 1 552 ? 21.989 2.206 29.466 1.00 73.50 552 GLY A C 1
ATOM 4373 O O . GLY A 1 552 ? 22.219 2.552 30.632 1.00 73.50 552 GLY A O 1
ATOM 4374 N N . SER A 1 553 ? 20.809 2.455 28.880 1.00 78.38 553 SER A N 1
ATOM 4375 C CA . SER A 1 553 ? 19.677 3.058 29.589 1.00 78.38 553 SER A CA 1
ATOM 4376 C C . SER A 1 553 ? 19.046 2.025 30.531 1.00 78.38 553 SER A C 1
ATOM 4378 O O . SER A 1 553 ? 18.379 1.061 30.164 1.00 78.38 553 SER A O 1
ATOM 4380 N N . CYS A 1 554 ? 19.302 2.194 31.826 1.00 93.19 554 CYS A N 1
ATOM 4381 C CA . CYS A 1 554 ? 18.694 1.384 32.883 1.00 93.19 554 CYS A CA 1
ATOM 4382 C C . CYS A 1 554 ? 17.316 1.954 33.266 1.00 93.19 554 CYS A C 1
ATOM 4384 O O . CYS A 1 554 ? 17.072 2.269 34.439 1.00 93.19 554 CYS A O 1
ATOM 4386 N N . VAL A 1 555 ? 16.454 2.151 32.264 1.00 96.50 555 VAL A N 1
ATOM 4387 C CA . VAL A 1 555 ? 15.171 2.856 32.375 1.00 96.50 555 VAL A CA 1
ATOM 4388 C C . VAL A 1 555 ? 14.048 2.025 31.757 1.00 96.50 555 VAL A C 1
ATOM 4390 O O . VAL A 1 555 ? 14.204 1.421 30.696 1.00 96.50 555 VAL A O 1
ATOM 4393 N N . ILE A 1 556 ? 12.904 2.006 32.438 1.00 97.81 556 ILE A N 1
ATOM 4394 C CA . ILE A 1 556 ? 11.652 1.421 31.952 1.00 97.81 556 ILE A CA 1
ATOM 4395 C C . ILE A 1 556 ? 10.616 2.541 31.824 1.00 97.81 556 ILE A C 1
ATOM 4397 O O . ILE A 1 556 ? 10.438 3.333 32.746 1.00 97.81 556 ILE A O 1
ATOM 4401 N N . LEU A 1 557 ? 9.927 2.592 30.693 1.00 97.81 557 LEU A N 1
ATOM 4402 C CA . LEU A 1 557 ? 8.792 3.462 30.414 1.00 97.81 557 LEU A CA 1
ATOM 4403 C C . LEU A 1 557 ? 7.500 2.749 30.827 1.00 97.81 557 LEU A C 1
ATOM 4405 O O . LEU A 1 557 ? 7.319 1.578 30.497 1.00 97.81 557 LEU A O 1
ATOM 4409 N N . ALA A 1 558 ? 6.598 3.436 31.525 1.00 97.69 558 ALA A N 1
ATOM 4410 C CA . ALA A 1 558 ? 5.270 2.924 31.861 1.00 97.69 558 ALA A CA 1
ATOM 4411 C C . ALA A 1 558 ? 4.199 3.971 31.534 1.00 97.69 558 ALA A C 1
ATOM 4413 O O . ALA A 1 558 ? 4.237 5.069 32.082 1.00 97.69 558 ALA A O 1
ATOM 4414 N N . GLY A 1 559 ? 3.250 3.654 30.653 1.00 96.75 559 GLY A N 1
ATOM 4415 C CA . GLY A 1 559 ? 2.213 4.602 30.240 1.00 96.75 559 GLY A CA 1
ATOM 4416 C C . GLY A 1 559 ? 1.497 4.229 28.945 1.00 96.75 559 GLY A C 1
ATOM 4417 O O . GLY A 1 559 ? 1.629 3.116 28.431 1.00 96.75 559 GLY A O 1
ATOM 4418 N N . GLU A 1 560 ? 0.750 5.181 28.391 1.00 94.94 560 GLU A N 1
ATOM 4419 C CA . GLU A 1 560 ? 0.030 5.011 27.124 1.00 94.94 560 GLU A CA 1
ATOM 4420 C C . GLU A 1 560 ? 0.913 5.365 25.913 1.00 94.94 560 GLU A C 1
ATOM 4422 O O . GLU A 1 560 ? 0.783 6.405 25.267 1.00 94.94 560 GLU A O 1
ATOM 4427 N N . LEU A 1 561 ? 1.837 4.459 25.597 1.00 93.62 561 LEU A N 1
ATOM 4428 C CA . LEU A 1 561 ? 2.819 4.640 24.522 1.00 93.62 561 LEU A CA 1
ATOM 4429 C C . LEU A 1 561 ? 2.230 4.557 23.099 1.00 93.62 561 LEU A C 1
ATOM 4431 O O . LEU A 1 561 ? 2.859 5.010 22.148 1.00 93.62 561 LEU A O 1
ATOM 4435 N N . ALA A 1 562 ? 1.020 4.012 22.931 1.00 88.75 562 ALA A N 1
ATOM 4436 C CA . ALA A 1 562 ? 0.364 3.913 21.622 1.00 88.75 562 ALA A CA 1
ATOM 4437 C C . ALA A 1 562 ? -0.152 5.264 21.091 1.00 88.75 562 ALA A C 1
ATOM 4439 O O . ALA A 1 562 ? -0.346 5.439 19.889 1.00 88.75 562 ALA A O 1
ATOM 4440 N N . ILE A 1 563 ? -0.410 6.223 21.984 1.00 88.25 563 ILE A N 1
ATOM 4441 C CA . ILE A 1 563 ? -0.958 7.543 21.630 1.00 88.25 563 ILE A CA 1
ATOM 4442 C C . ILE A 1 563 ? 0.016 8.652 21.997 1.00 88.25 563 ILE A C 1
ATOM 4444 O O . ILE A 1 563 ? 0.115 9.660 21.293 1.00 88.25 563 ILE A O 1
ATOM 4448 N N . HIS A 1 564 ? 0.733 8.477 23.102 1.00 89.38 564 HIS A N 1
ATOM 4449 C CA . HIS A 1 564 ? 1.622 9.480 23.634 1.00 89.38 564 HIS A CA 1
ATOM 4450 C C . HIS A 1 564 ? 3.081 9.086 23.407 1.00 89.38 564 HIS A C 1
ATOM 4452 O O . HIS A 1 564 ? 3.498 7.985 23.754 1.00 89.38 564 HIS A O 1
ATOM 4458 N N . GLY A 1 565 ? 3.869 10.015 22.862 1.00 85.94 565 GLY A N 1
ATOM 4459 C CA . GLY A 1 565 ? 5.316 9.836 22.738 1.00 85.94 565 GLY A CA 1
ATOM 4460 C C . GLY A 1 565 ? 6.003 9.693 24.102 1.00 85.94 565 GLY A C 1
ATOM 4461 O O . GLY A 1 565 ? 5.447 10.055 25.143 1.00 85.94 565 GLY A O 1
ATOM 4462 N N . ILE A 1 566 ? 7.245 9.209 24.089 1.00 91.56 566 ILE A N 1
ATOM 4463 C CA . ILE A 1 566 ? 8.010 8.805 25.288 1.00 91.56 566 ILE A CA 1
ATOM 4464 C C . ILE A 1 566 ? 8.266 9.918 26.314 1.00 91.56 566 ILE A C 1
ATOM 4466 O O . ILE A 1 566 ? 8.545 9.633 27.477 1.00 91.56 566 ILE A O 1
ATOM 4470 N N . ASP A 1 567 ? 8.178 11.179 25.890 1.00 90.81 567 ASP A N 1
ATOM 4471 C CA . ASP A 1 567 ? 8.380 12.361 26.736 1.00 90.81 567 ASP A CA 1
ATOM 4472 C C . ASP A 1 567 ? 7.053 13.007 27.183 1.00 90.81 567 ASP A C 1
ATOM 4474 O O . ASP A 1 567 ? 7.029 14.119 27.717 1.00 90.81 567 ASP A O 1
ATOM 4478 N N . SER A 1 568 ? 5.925 12.333 26.948 1.00 92.06 568 SER A N 1
ATOM 4479 C CA . SER A 1 568 ? 4.606 12.791 27.377 1.00 92.06 568 SER A CA 1
ATOM 4480 C C . SER A 1 568 ? 4.409 12.670 28.888 1.00 92.06 568 SER A C 1
ATOM 4482 O O . SER A 1 568 ? 4.939 11.776 29.538 1.00 92.06 568 SER A O 1
ATOM 4484 N N . TYR A 1 569 ? 3.532 13.512 29.440 1.00 89.94 569 TYR A N 1
ATOM 4485 C CA . TYR A 1 569 ? 3.084 13.417 30.835 1.00 89.94 569 TYR A CA 1
ATOM 4486 C C . TYR A 1 569 ? 2.325 12.115 31.146 1.00 89.94 569 TYR A C 1
ATOM 4488 O O . TYR A 1 569 ? 2.153 11.772 32.312 1.00 89.94 569 TYR A O 1
ATOM 4496 N N . ALA A 1 570 ? 1.833 11.421 30.115 1.00 92.38 570 ALA A N 1
ATOM 4497 C CA . ALA A 1 570 ? 1.140 10.139 30.229 1.00 92.38 570 ALA A CA 1
ATOM 4498 C C . ALA A 1 570 ? 2.105 8.937 30.302 1.00 92.38 570 ALA A C 1
ATOM 4500 O O . ALA A 1 570 ? 1.655 7.792 30.313 1.00 92.38 570 ALA A O 1
ATOM 4501 N N . VAL A 1 571 ? 3.419 9.191 30.332 1.00 96.62 571 VAL A N 1
ATOM 4502 C CA . VAL A 1 571 ? 4.477 8.178 30.382 1.00 96.62 571 VAL A CA 1
ATOM 4503 C C . VAL A 1 571 ? 5.410 8.482 31.552 1.00 96.62 571 VAL A C 1
ATOM 4505 O O . VAL A 1 571 ? 6.015 9.547 31.633 1.00 96.62 571 VAL A O 1
ATOM 4508 N N . GLU A 1 572 ? 5.550 7.524 32.463 1.00 97.81 572 GLU A N 1
ATOM 4509 C CA . GLU A 1 572 ? 6.490 7.592 33.577 1.00 97.81 572 GLU A CA 1
ATOM 4510 C C . GLU A 1 572 ? 7.818 6.921 33.199 1.00 97.81 572 GLU A C 1
ATOM 4512 O O . GLU A 1 572 ? 7.831 5.785 32.719 1.00 97.81 572 GLU A O 1
ATOM 4517 N N . LYS A 1 573 ? 8.943 7.596 33.473 1.00 97.75 573 LYS A N 1
ATOM 4518 C CA . LYS A 1 573 ? 10.296 7.051 33.272 1.00 97.75 573 LYS A CA 1
ATOM 4519 C C . LYS A 1 573 ? 10.863 6.513 34.584 1.00 97.75 573 LYS A C 1
ATOM 4521 O O . LYS A 1 573 ? 11.380 7.254 35.421 1.00 97.75 573 LYS A O 1
ATOM 4526 N N . ILE A 1 574 ? 10.831 5.197 34.745 1.00 98.00 574 ILE A N 1
ATOM 4527 C CA . ILE A 1 574 ? 11.301 4.496 35.938 1.00 98.00 574 ILE A CA 1
ATOM 4528 C C . ILE A 1 574 ? 12.809 4.279 35.836 1.00 98.00 574 ILE A C 1
ATOM 4530 O O . ILE A 1 574 ? 13.297 3.399 35.125 1.00 98.00 574 ILE A O 1
ATOM 4534 N N . GLN A 1 575 ? 13.559 5.097 36.566 1.00 97.44 575 GLN A N 1
ATOM 4535 C CA . GLN A 1 575 ? 15.020 5.066 36.568 1.00 97.44 575 GLN A CA 1
ATOM 4536 C C . GLN A 1 575 ? 15.595 3.998 37.508 1.00 97.44 575 GLN A C 1
ATOM 4538 O O . GLN A 1 575 ? 14.919 3.465 38.387 1.00 97.44 575 GLN A O 1
ATOM 4543 N N . ASN A 1 576 ? 16.904 3.757 37.370 1.00 96.44 576 ASN A N 1
ATOM 4544 C CA . ASN A 1 576 ? 17.684 2.870 38.237 1.00 96.44 576 ASN A CA 1
ATOM 4545 C C . ASN A 1 576 ? 17.202 1.406 38.206 1.00 96.44 576 ASN A C 1
ATOM 4547 O O . ASN A 1 576 ? 17.313 0.689 39.206 1.00 96.44 576 ASN A O 1
ATOM 4551 N N . CYS A 1 577 ? 16.690 0.962 37.056 1.00 97.25 577 CYS A N 1
ATOM 4552 C CA . CYS A 1 577 ? 16.349 -0.434 36.813 1.00 97.25 577 CYS A CA 1
ATOM 4553 C C . CYS A 1 577 ? 17.609 -1.304 36.787 1.00 97.25 577 CYS A C 1
ATOM 4555 O O . CYS A 1 577 ? 18.692 -0.864 36.397 1.00 97.25 577 CYS A O 1
ATOM 4557 N N . LYS A 1 578 ? 17.493 -2.546 37.253 1.00 96.00 578 LYS A N 1
ATOM 4558 C CA . LYS A 1 578 ? 18.592 -3.508 37.201 1.00 96.00 578 LYS A CA 1
ATOM 4559 C C . LYS A 1 578 ? 18.808 -3.963 35.748 1.00 96.00 578 LYS A C 1
ATOM 4561 O O . LYS A 1 578 ? 17.843 -4.423 35.135 1.00 96.00 578 LYS A O 1
ATOM 4566 N N . PRO A 1 579 ? 20.026 -3.844 35.187 1.00 94.00 579 PRO A N 1
ATOM 4567 C CA . PRO A 1 579 ? 20.284 -4.289 33.823 1.00 94.00 579 PRO A CA 1
ATOM 4568 C C . PRO A 1 579 ? 20.197 -5.816 33.723 1.00 94.00 579 PRO A C 1
ATOM 4570 O O . PRO A 1 579 ? 20.514 -6.530 34.682 1.00 94.00 579 PRO A O 1
ATOM 4573 N N . GLY A 1 580 ? 19.771 -6.318 32.568 1.00 90.94 580 GLY A N 1
ATOM 4574 C CA . GLY A 1 580 ? 19.693 -7.748 32.280 1.00 90.94 580 GLY A CA 1
ATOM 4575 C C . GLY A 1 580 ? 18.369 -8.166 31.652 1.00 90.94 580 GLY A C 1
ATOM 4576 O O . GLY A 1 580 ? 17.659 -7.354 31.062 1.00 90.94 580 GLY A O 1
ATOM 4577 N N . ILE A 1 581 ? 18.032 -9.445 31.810 1.00 90.81 581 ILE A N 1
ATOM 4578 C CA . ILE A 1 581 ? 16.818 -10.052 31.269 1.00 90.81 581 ILE A CA 1
ATOM 4579 C C . ILE A 1 581 ? 15.663 -9.868 32.245 1.00 90.81 581 ILE A C 1
ATOM 4581 O O . ILE A 1 581 ? 15.731 -10.283 33.406 1.00 90.81 581 ILE A O 1
ATOM 4585 N N . TRP A 1 582 ? 14.588 -9.282 31.744 1.00 93.88 582 TRP A N 1
ATOM 4586 C CA . TRP A 1 582 ? 13.315 -9.089 32.411 1.00 93.88 582 TRP A CA 1
ATOM 4587 C C . TRP A 1 582 ? 12.260 -10.003 31.807 1.00 93.88 582 TRP A C 1
ATOM 4589 O O . TRP A 1 582 ? 12.365 -10.415 30.659 1.00 93.88 582 TRP A O 1
ATOM 4599 N N . GLN A 1 583 ? 11.243 -10.319 32.595 1.00 92.44 583 GLN A N 1
ATOM 4600 C CA . GLN A 1 583 ? 10.070 -11.070 32.182 1.00 92.44 583 GLN A CA 1
ATOM 4601 C C . GLN A 1 583 ? 8.833 -10.223 32.410 1.00 92.44 583 GLN A C 1
ATOM 4603 O O . GLN A 1 583 ? 8.650 -9.707 33.512 1.00 92.44 583 GLN A O 1
ATOM 4608 N N . GLY A 1 584 ? 7.997 -10.103 31.387 1.00 92.44 584 GLY A N 1
ATOM 4609 C CA . GLY A 1 584 ? 6.692 -9.472 31.469 1.00 92.44 584 GLY A CA 1
ATOM 4610 C C . GLY A 1 584 ? 5.565 -10.472 31.682 1.00 92.44 584 GLY A C 1
ATOM 4611 O O . GLY A 1 584 ? 5.699 -11.653 31.369 1.00 92.44 584 GLY A O 1
ATOM 4612 N N . GLY A 1 585 ? 4.446 -9.981 32.195 1.00 91.00 585 GLY A N 1
ATOM 4613 C CA . GLY A 1 585 ? 3.232 -10.754 32.388 1.00 91.00 585 GLY A CA 1
ATOM 4614 C C . GLY A 1 585 ? 2.010 -9.868 32.602 1.00 91.00 585 GLY A C 1
ATOM 4615 O O . GLY A 1 585 ? 2.107 -8.654 32.804 1.00 91.00 585 GLY A O 1
ATOM 4616 N N . ARG A 1 586 ? 0.840 -10.504 32.589 1.00 89.81 586 ARG A N 1
ATOM 4617 C CA . ARG A 1 586 ? -0.451 -9.888 32.898 1.00 89.81 586 ARG A CA 1
ATOM 4618 C C . ARG A 1 586 ? -1.100 -10.658 34.040 1.00 89.81 586 ARG A C 1
ATOM 4620 O O . ARG A 1 586 ? -1.088 -11.884 34.040 1.00 89.81 586 ARG A O 1
ATOM 4627 N N . SER A 1 587 ? -1.654 -9.947 35.017 1.00 82.94 587 SER A N 1
ATOM 4628 C CA . SER A 1 587 ? -2.512 -10.546 36.039 1.00 82.94 587 SER A CA 1
ATOM 4629 C C . SER A 1 587 ? -3.972 -10.248 35.708 1.00 82.94 587 SER A C 1
ATOM 4631 O O . SER A 1 587 ? -4.307 -9.155 35.254 1.00 82.94 587 SER A O 1
ATOM 4633 N N . VAL A 1 588 ? -4.834 -11.242 35.921 1.00 64.56 588 VAL A N 1
ATOM 4634 C CA . VAL A 1 588 ? -6.298 -11.127 35.781 1.00 64.56 588 VAL A CA 1
ATOM 4635 C C . VAL A 1 588 ? -6.971 -11.256 37.155 1.00 64.56 588 VAL A C 1
ATOM 4637 O O . VAL A 1 588 ? -8.146 -11.599 37.267 1.00 64.56 588 VAL A O 1
ATOM 4640 N N . GLU A 1 589 ? -6.223 -11.029 38.238 1.00 62.41 589 GLU A N 1
ATOM 4641 C CA . GLU A 1 589 ? -6.774 -11.100 39.588 1.00 62.41 589 GLU A CA 1
ATOM 4642 C C . GLU A 1 589 ? -7.908 -10.069 39.772 1.00 62.41 589 GLU A C 1
ATOM 4644 O O . GLU A 1 589 ? -7.754 -8.874 39.532 1.00 62.41 589 GLU A O 1
ATOM 4649 N N . GLU A 1 590 ? -9.075 -10.557 40.205 1.00 62.38 590 GLU A N 1
ATOM 4650 C CA . GLU A 1 590 ? -10.201 -9.745 40.696 1.00 62.38 590 GLU A CA 1
ATOM 4651 C C . GLU A 1 590 ? -10.837 -8.751 39.699 1.00 62.38 590 GLU A C 1
ATOM 4653 O O . GLU A 1 590 ? -11.378 -7.729 40.121 1.00 62.38 590 GLU A O 1
ATOM 4658 N N . ASN A 1 591 ? -10.838 -9.050 38.392 1.00 64.50 591 ASN A N 1
ATOM 4659 C CA . ASN A 1 591 ? -11.379 -8.172 37.334 1.00 64.50 591 ASN A CA 1
ATOM 4660 C C . ASN A 1 591 ? -10.707 -6.790 37.250 1.00 64.50 591 ASN A C 1
ATOM 4662 O O . ASN A 1 591 ? -11.267 -5.883 36.637 1.00 64.50 591 ASN A O 1
ATOM 4666 N N . LYS A 1 592 ? -9.527 -6.618 37.849 1.00 82.50 592 LYS A N 1
ATOM 4667 C CA . LYS A 1 592 ? -8.764 -5.377 37.750 1.00 82.50 592 LYS A CA 1
ATOM 4668 C C . LYS A 1 592 ? -7.645 -5.540 36.748 1.00 82.50 592 LYS A C 1
ATOM 4670 O O . LYS A 1 592 ? -6.994 -6.583 36.680 1.00 82.50 592 LYS A O 1
ATOM 4675 N N . PHE A 1 593 ? -7.425 -4.499 35.960 1.00 88.56 593 PHE A N 1
ATOM 4676 C CA . PHE A 1 593 ? -6.305 -4.471 35.041 1.00 88.56 593 PHE A CA 1
ATOM 4677 C C . PHE A 1 593 ? -4.984 -4.475 35.819 1.00 88.56 593 PHE A C 1
ATOM 4679 O O . PHE A 1 593 ? -4.767 -3.613 36.671 1.00 88.56 593 PHE A O 1
ATOM 4686 N N . ALA A 1 594 ? -4.085 -5.409 35.495 1.00 92.19 594 ALA A N 1
ATOM 4687 C CA . ALA A 1 594 ? -2.709 -5.365 35.964 1.00 92.19 594 ALA A CA 1
ATOM 4688 C C . ALA A 1 594 ? -1.729 -5.980 34.955 1.00 92.19 594 ALA A C 1
ATOM 4690 O O . ALA A 1 594 ? -1.874 -7.134 34.546 1.00 92.19 594 ALA A O 1
ATOM 4691 N N . ILE A 1 595 ? -0.678 -5.235 34.619 1.00 94.44 595 ILE A N 1
ATOM 4692 C CA . ILE A 1 595 ? 0.499 -5.743 33.899 1.00 94.44 595 ILE A CA 1
ATOM 4693 C C . ILE A 1 595 ? 1.747 -5.541 34.749 1.00 94.44 595 ILE A C 1
ATOM 4695 O O . ILE A 1 595 ? 1.823 -4.622 35.570 1.00 94.44 595 ILE A O 1
ATOM 4699 N N . TRP A 1 596 ? 2.728 -6.417 34.584 1.00 94.88 596 TRP A N 1
ATOM 4700 C CA . TRP A 1 596 ? 3.947 -6.398 35.379 1.00 94.88 596 TRP A CA 1
ATOM 4701 C C . TRP A 1 596 ? 5.155 -6.822 34.559 1.00 94.88 596 TRP A C 1
ATOM 4703 O O . TRP A 1 596 ? 5.040 -7.557 33.583 1.00 94.88 596 TRP A O 1
ATOM 4713 N N . VAL A 1 597 ? 6.328 -6.373 34.994 1.00 95.75 597 VAL A N 1
ATOM 4714 C CA . VAL A 1 597 ? 7.625 -6.859 34.532 1.00 95.75 597 VAL A CA 1
ATOM 4715 C C . VAL A 1 597 ? 8.546 -7.063 35.733 1.00 95.75 597 VAL A C 1
ATOM 4717 O O . VAL A 1 597 ? 8.488 -6.309 36.708 1.00 95.75 597 VAL A O 1
ATOM 4720 N N . ARG A 1 598 ? 9.403 -8.082 35.693 1.00 94.81 598 ARG A N 1
ATOM 4721 C CA . ARG A 1 598 ? 10.371 -8.380 36.758 1.00 94.81 598 ARG A CA 1
ATOM 4722 C C . ARG A 1 598 ? 11.720 -8.783 36.190 1.00 94.81 598 ARG A C 1
ATOM 4724 O O . ARG A 1 598 ? 11.782 -9.477 35.184 1.00 94.81 598 ARG A O 1
ATOM 4731 N N . TRP A 1 599 ? 12.789 -8.403 36.867 1.00 95.25 599 TRP A N 1
ATOM 4732 C CA . TRP A 1 599 ? 14.137 -8.847 36.554 1.00 95.25 599 TRP A CA 1
ATOM 4733 C C . TRP A 1 599 ? 14.285 -10.338 36.882 1.00 95.25 599 TRP A C 1
ATOM 4735 O O . TRP A 1 599 ? 13.917 -10.773 37.976 1.00 95.25 599 TRP A O 1
ATOM 4745 N N . LEU A 1 600 ? 14.827 -11.115 35.945 1.00 90.31 600 LEU A N 1
ATOM 4746 C CA . LEU A 1 600 ? 15.089 -12.544 36.112 1.00 90.31 600 LEU A CA 1
ATOM 4747 C C . LEU A 1 600 ? 16.561 -12.827 36.393 1.00 90.31 600 LEU A C 1
ATOM 4749 O O . LEU A 1 600 ? 16.892 -13.528 37.349 1.00 90.31 600 LEU A O 1
ATOM 4753 N N . ARG A 1 601 ? 17.440 -12.339 35.514 1.00 89.75 601 ARG A N 1
ATOM 4754 C CA . ARG A 1 601 ? 18.863 -12.688 35.519 1.00 89.75 601 ARG A CA 1
ATOM 4755 C C . ARG A 1 601 ? 19.702 -11.683 34.744 1.00 89.75 601 ARG A C 1
ATOM 4757 O O . ARG A 1 601 ? 19.194 -10.922 33.926 1.00 89.75 601 ARG A O 1
ATOM 4764 N N . GLU A 1 602 ? 21.008 -11.731 34.969 1.00 87.06 602 GLU A N 1
ATOM 4765 C CA . GLU A 1 602 ? 21.986 -11.057 34.114 1.00 87.06 602 GLU A CA 1
ATOM 476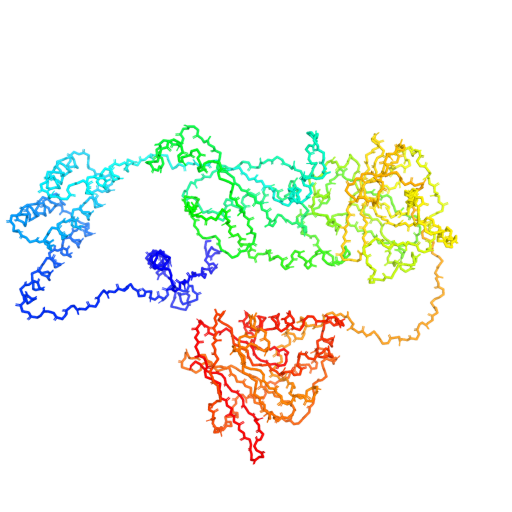6 C C . GLU A 1 602 ? 22.005 -11.695 32.714 1.00 87.06 602 GLU A C 1
ATOM 4768 O O . GLU A 1 602 ? 21.792 -12.903 32.573 1.00 87.06 602 GLU A O 1
ATOM 4773 N N . GLY A 1 603 ? 22.264 -10.892 31.681 1.00 82.25 603 GLY A N 1
ATOM 4774 C CA . GLY A 1 603 ? 22.348 -11.343 30.290 1.00 82.25 603 GLY A CA 1
ATOM 4775 C C . GLY A 1 603 ? 21.871 -10.281 29.301 1.00 82.25 603 GLY A C 1
ATOM 4776 O O . GLY A 1 603 ? 21.447 -9.206 29.717 1.00 82.25 603 GLY A O 1
ATOM 4777 N N . SER A 1 604 ? 21.930 -10.614 28.014 1.00 78.94 604 SER A N 1
ATOM 4778 C CA . SER A 1 604 ? 21.432 -9.796 26.904 1.00 78.94 604 SER A CA 1
ATOM 4779 C C . SER A 1 604 ? 20.645 -10.656 25.909 1.00 78.94 604 SER A C 1
ATOM 4781 O O . SER A 1 604 ? 20.854 -11.872 25.846 1.00 78.94 604 SER A O 1
ATOM 4783 N N . ILE A 1 605 ? 19.734 -10.044 25.152 1.00 76.50 605 ILE A N 1
ATOM 4784 C CA . ILE A 1 605 ? 18.997 -10.682 24.056 1.00 76.50 605 ILE A CA 1
ATOM 4785 C C . ILE A 1 605 ? 19.535 -10.134 22.745 1.00 76.50 605 ILE A C 1
ATOM 4787 O O . ILE A 1 605 ? 19.441 -8.944 22.460 1.00 76.50 605 ILE A O 1
ATOM 4791 N N . ASP A 1 606 ? 20.066 -11.024 21.916 1.00 73.69 606 ASP A N 1
ATOM 4792 C CA . ASP A 1 606 ? 20.448 -10.666 20.560 1.00 73.69 606 ASP A CA 1
ATOM 4793 C C . ASP A 1 606 ? 19.192 -10.586 19.682 1.00 73.69 606 ASP A C 1
ATOM 4795 O O . ASP A 1 606 ? 18.669 -11.609 19.248 1.00 73.69 606 ASP A O 1
ATOM 4799 N N . LEU A 1 607 ? 18.703 -9.372 19.403 1.00 67.88 607 LEU A N 1
ATOM 4800 C CA . LEU A 1 607 ? 17.553 -9.160 18.512 1.00 67.88 607 LEU A CA 1
ATOM 4801 C C . LEU A 1 607 ? 17.818 -9.640 17.068 1.00 67.88 607 LEU A C 1
ATOM 4803 O O . LEU A 1 607 ? 16.874 -9.827 16.300 1.00 67.88 607 LEU A O 1
ATOM 4807 N N . SER A 1 608 ? 19.081 -9.899 16.709 1.00 70.44 608 SER A N 1
ATOM 4808 C CA . SER A 1 608 ? 19.484 -10.438 15.410 1.00 70.44 608 SER A CA 1
ATOM 4809 C C . SER A 1 608 ? 19.567 -11.975 15.361 1.00 70.44 608 SER A C 1
ATOM 4811 O O . SER A 1 608 ? 19.714 -12.542 14.274 1.00 70.44 608 SER A O 1
ATOM 4813 N N . GLN A 1 609 ? 19.396 -12.690 16.478 1.00 73.12 609 GLN A N 1
ATOM 4814 C CA . GLN A 1 609 ? 19.443 -14.162 16.499 1.00 73.12 609 GLN A CA 1
ATOM 4815 C C . GLN A 1 609 ? 18.262 -14.797 15.739 1.00 73.12 609 GLN A C 1
ATOM 4817 O O . GLN A 1 609 ? 17.213 -14.172 15.659 1.00 73.12 609 GLN A O 1
ATOM 4822 N N . PRO A 1 610 ? 18.343 -16.036 15.220 1.00 74.06 610 PRO A N 1
ATOM 4823 C CA . PRO A 1 610 ? 17.207 -16.721 14.581 1.00 74.06 610 PRO A CA 1
ATOM 4824 C C . PRO A 1 610 ? 15.907 -16.715 15.415 1.00 74.06 610 PRO A C 1
ATOM 4826 O O . PRO A 1 610 ? 15.962 -16.889 16.629 1.00 74.06 610 PRO A O 1
ATOM 4829 N N . LEU A 1 611 ? 14.734 -16.568 14.772 1.00 75.19 611 LEU A N 1
ATOM 4830 C CA . LEU A 1 611 ? 13.419 -16.477 15.450 1.00 75.19 611 LEU A CA 1
ATOM 4831 C C . LEU A 1 611 ? 13.126 -17.662 16.387 1.00 75.19 611 LEU A C 1
ATOM 4833 O O . LEU A 1 611 ? 12.549 -17.493 17.457 1.00 75.19 611 LEU A O 1
ATOM 4837 N N . GLU A 1 612 ? 13.583 -18.855 16.011 1.00 75.44 612 GLU A N 1
ATOM 4838 C CA . GLU A 1 612 ? 13.485 -20.082 16.810 1.00 75.44 612 GLU A CA 1
ATOM 4839 C C . GLU A 1 612 ? 14.160 -19.979 18.188 1.00 75.44 612 GLU A C 1
ATOM 4841 O O . GLU A 1 612 ? 13.741 -20.657 19.123 1.00 75.44 612 GLU A O 1
ATOM 4846 N N . ASN A 1 613 ? 15.136 -19.081 18.350 1.00 73.12 613 ASN A N 1
ATOM 4847 C CA . ASN A 1 613 ? 15.846 -18.869 19.612 1.00 73.12 613 ASN A CA 1
ATOM 4848 C C . ASN A 1 613 ? 15.132 -17.895 20.567 1.00 73.12 613 ASN A C 1
ATOM 4850 O O . ASN A 1 613 ? 15.573 -17.741 21.703 1.00 73.12 613 ASN A O 1
ATOM 4854 N N . PHE A 1 614 ? 14.044 -17.240 20.142 1.00 67.00 614 PHE A N 1
ATOM 4855 C CA . PHE A 1 614 ? 13.221 -16.401 21.029 1.00 67.00 614 PHE A CA 1
ATOM 4856 C C . PHE A 1 614 ? 12.177 -17.208 21.806 1.00 67.00 614 PHE A C 1
ATOM 4858 O O . PHE A 1 614 ? 11.628 -16.716 22.794 1.00 67.00 614 PHE A O 1
ATOM 4865 N N . VAL A 1 615 ? 11.905 -18.449 21.391 1.00 66.75 615 VAL A N 1
ATOM 4866 C CA . VAL A 1 615 ? 10.945 -19.321 22.070 1.00 66.75 615 VAL A CA 1
ATOM 4867 C C . VAL A 1 615 ? 11.541 -19.749 23.407 1.00 66.75 615 VAL A C 1
ATOM 4869 O O . VAL A 1 615 ? 12.348 -20.672 23.486 1.00 66.75 615 VAL A O 1
ATOM 4872 N N . THR A 1 616 ? 11.146 -19.056 24.471 1.00 64.75 616 THR A N 1
ATOM 4873 C CA . THR A 1 616 ? 11.554 -19.399 25.832 1.00 64.75 616 THR A CA 1
ATOM 4874 C C . THR A 1 616 ? 10.396 -20.113 26.509 1.00 64.75 616 THR A C 1
ATOM 4876 O O . THR A 1 616 ? 9.311 -19.546 26.629 1.00 64.75 616 THR A O 1
ATOM 4879 N N . GLU A 1 617 ? 10.605 -21.359 26.941 1.00 62.84 617 GLU A N 1
ATOM 4880 C CA . GLU A 1 617 ? 9.626 -22.045 27.786 1.00 62.84 617 GLU A CA 1
ATOM 4881 C C . GLU A 1 617 ? 9.414 -21.213 29.060 1.00 62.84 617 GLU A C 1
ATOM 4883 O O . GLU A 1 617 ? 10.373 -20.844 29.744 1.00 62.84 617 GLU A O 1
ATOM 4888 N N . LEU A 1 618 ? 8.155 -20.869 29.347 1.00 62.81 618 LEU A N 1
ATOM 4889 C CA . LEU A 1 618 ? 7.776 -20.236 30.604 1.00 62.81 618 LEU A CA 1
ATOM 4890 C C . LEU A 1 618 ? 8.140 -21.202 31.736 1.00 62.81 618 LEU A C 1
ATOM 4892 O O . LEU A 1 618 ? 7.530 -22.262 31.874 1.00 62.81 618 LEU A O 1
ATOM 4896 N N . GLU A 1 619 ? 9.133 -20.843 32.550 1.00 59.50 619 GLU A N 1
ATOM 4897 C CA . GLU A 1 619 ? 9.258 -21.455 33.868 1.00 59.50 619 GLU A CA 1
ATOM 4898 C C . GLU A 1 619 ? 7.995 -21.080 34.649 1.00 59.50 619 GLU A C 1
ATOM 4900 O O . GLU A 1 619 ? 7.694 -19.897 34.810 1.00 59.50 619 GLU A O 1
ATOM 4905 N N . ASP A 1 620 ? 7.246 -22.113 35.038 1.00 54.78 620 ASP A N 1
ATOM 4906 C CA . ASP A 1 620 ? 5.949 -22.091 35.718 1.00 54.78 620 ASP A CA 1
ATOM 4907 C C . ASP A 1 620 ? 5.751 -20.841 36.610 1.00 54.78 620 ASP A C 1
ATOM 4909 O O . ASP A 1 620 ? 6.591 -20.528 37.461 1.00 54.78 620 ASP A O 1
ATOM 4913 N N . ASP A 1 621 ? 4.619 -20.148 36.425 1.00 51.94 621 ASP A N 1
ATOM 4914 C CA . ASP A 1 621 ? 4.213 -18.832 36.974 1.00 51.94 621 ASP A CA 1
ATOM 4915 C C . ASP A 1 621 ? 4.154 -18.742 38.522 1.00 51.94 621 ASP A C 1
ATOM 4917 O O . ASP A 1 621 ? 3.621 -17.800 39.109 1.00 51.94 621 ASP A O 1
ATOM 4921 N N . THR A 1 622 ? 4.710 -19.716 39.238 1.00 49.19 622 THR A N 1
ATOM 4922 C CA . THR A 1 622 ? 4.518 -19.929 40.677 1.00 49.19 622 THR A CA 1
ATOM 4923 C C . THR A 1 622 ? 5.618 -19.370 41.574 1.00 49.19 622 THR A C 1
ATOM 4925 O O . THR A 1 622 ? 5.509 -19.476 42.800 1.00 49.19 622 THR A O 1
ATOM 4928 N N . ILE A 1 623 ? 6.640 -18.690 41.043 1.00 45.88 623 ILE A N 1
ATOM 4929 C CA . ILE A 1 623 ? 7.537 -17.900 41.901 1.00 45.88 623 ILE A CA 1
ATOM 4930 C C . ILE A 1 623 ? 6.863 -16.558 42.200 1.00 45.88 623 ILE A C 1
ATOM 4932 O O . ILE A 1 623 ? 7.172 -15.527 41.599 1.00 45.88 623 ILE A O 1
ATOM 4936 N N . VAL A 1 624 ? 5.938 -16.585 43.163 1.00 52.56 624 VAL A N 1
ATOM 4937 C CA . VAL A 1 624 ? 5.410 -15.405 43.857 1.00 52.56 624 VAL A CA 1
ATOM 4938 C C . VAL A 1 624 ? 6.546 -14.835 44.703 1.00 52.56 624 VAL A C 1
ATOM 4940 O O . VAL A 1 624 ? 6.626 -15.041 45.914 1.00 52.56 624 VAL A O 1
ATOM 4943 N N . ALA A 1 625 ? 7.491 -14.157 44.057 1.00 62.97 625 ALA A N 1
ATOM 4944 C CA . ALA A 1 625 ? 8.428 -13.316 44.773 1.00 62.97 625 ALA A CA 1
ATOM 4945 C C . ALA A 1 625 ? 7.598 -12.252 45.503 1.00 62.97 625 ALA A C 1
ATOM 4947 O O . ALA A 1 625 ? 6.939 -11.413 44.888 1.00 62.97 625 ALA A O 1
ATOM 4948 N N . THR A 1 626 ? 7.567 -12.327 46.832 1.00 80.50 626 THR A N 1
ATOM 4949 C CA . THR A 1 626 ? 6.883 -11.338 47.662 1.00 80.50 626 THR A CA 1
ATOM 4950 C C . THR A 1 626 ? 7.686 -10.046 47.629 1.00 80.50 626 THR A C 1
ATOM 4952 O O . THR A 1 626 ? 8.656 -9.885 48.369 1.00 80.50 626 THR A O 1
ATOM 4955 N N . PHE A 1 627 ? 7.299 -9.140 46.740 1.00 89.25 627 PHE A N 1
ATOM 4956 C CA . PHE A 1 627 ? 7.886 -7.813 46.640 1.00 89.25 627 PHE A CA 1
ATOM 4957 C C . PHE A 1 627 ? 7.216 -6.829 47.603 1.00 89.25 627 PHE A C 1
ATOM 4959 O O . PHE A 1 627 ? 5.993 -6.819 47.763 1.00 89.25 627 PHE A O 1
ATOM 4966 N N . THR A 1 628 ? 8.019 -5.941 48.188 1.00 93.62 628 THR A N 1
ATOM 4967 C CA . THR A 1 628 ? 7.512 -4.733 48.848 1.00 93.62 628 THR A CA 1
ATOM 4968 C C . THR A 1 628 ? 7.328 -3.652 47.789 1.00 93.62 628 THR A C 1
ATOM 4970 O O . THR A 1 628 ? 8.299 -3.054 47.329 1.00 93.62 628 THR A O 1
ATOM 4973 N N . TRP A 1 629 ? 6.082 -3.419 47.388 1.00 95.19 629 TRP A N 1
ATOM 4974 C CA . TRP A 1 629 ? 5.739 -2.455 46.344 1.00 95.19 629 TRP A CA 1
ATOM 4975 C C . TRP A 1 629 ? 5.674 -1.024 46.879 1.00 95.19 629 TRP A C 1
ATOM 4977 O O . TRP A 1 629 ? 5.010 -0.759 47.879 1.00 95.19 629 TRP A O 1
ATOM 4987 N N . THR A 1 630 ? 6.301 -0.093 46.165 1.00 97.56 630 THR A N 1
ATOM 4988 C CA . THR A 1 630 ? 6.222 1.350 46.420 1.00 97.56 630 THR A CA 1
ATOM 4989 C C . THR A 1 630 ? 5.563 2.026 45.228 1.00 97.56 630 THR A C 1
ATOM 4991 O O . THR A 1 630 ? 5.997 1.824 44.098 1.00 97.56 630 THR A O 1
ATOM 4994 N N . ARG A 1 631 ? 4.507 2.814 45.457 1.00 97.50 631 ARG A N 1
ATOM 4995 C CA . ARG A 1 631 ? 3.884 3.614 44.394 1.00 97.50 631 ARG A CA 1
ATOM 4996 C C . ARG A 1 631 ? 4.822 4.756 44.017 1.00 97.50 631 ARG A C 1
ATOM 4998 O O . ARG A 1 631 ? 5.230 5.508 44.901 1.00 97.50 631 ARG A O 1
ATOM 5005 N N . VAL A 1 632 ? 5.131 4.887 42.732 1.00 97.75 632 VAL A N 1
ATOM 5006 C CA . VAL A 1 632 ? 6.040 5.921 42.215 1.00 97.75 632 VAL A CA 1
ATOM 5007 C C . VAL A 1 632 ? 5.328 6.968 41.370 1.00 97.75 632 VAL A C 1
ATOM 5009 O O . VAL A 1 632 ? 5.726 8.127 41.407 1.00 97.75 632 VAL A O 1
ATOM 5012 N N . ALA A 1 633 ? 4.249 6.596 40.677 1.00 97.31 633 ALA A N 1
ATOM 5013 C CA . ALA A 1 633 ? 3.517 7.508 39.805 1.00 97.31 633 ALA A CA 1
ATOM 5014 C C . ALA A 1 633 ? 2.036 7.128 39.672 1.00 97.31 633 ALA A C 1
ATOM 5016 O O . ALA A 1 633 ? 1.574 6.113 40.206 1.00 97.31 633 ALA A O 1
ATOM 5017 N N . ASN A 1 634 ? 1.296 7.984 38.973 1.00 97.06 634 ASN A N 1
ATOM 5018 C CA . ASN A 1 634 ? -0.031 7.713 38.439 1.00 97.06 634 ASN A CA 1
ATOM 5019 C C . ASN A 1 634 ? -0.074 8.266 37.017 1.00 97.06 634 ASN A C 1
ATOM 5021 O O . ASN A 1 634 ? 0.213 9.447 36.821 1.00 97.06 634 ASN A O 1
ATOM 5025 N N . VAL A 1 635 ? -0.377 7.406 36.053 1.00 96.38 635 VAL A N 1
ATOM 5026 C CA . VAL A 1 635 ? -0.382 7.739 34.627 1.00 96.38 635 VAL A CA 1
ATOM 5027 C C . VAL A 1 635 ? -1.815 7.736 34.108 1.00 96.38 635 VAL A C 1
ATOM 5029 O O . VAL A 1 635 ? -2.605 6.870 34.479 1.00 96.38 635 VAL A O 1
ATOM 5032 N N . SER A 1 636 ? -2.161 8.722 33.282 1.00 94.31 636 SER A N 1
ATOM 5033 C CA . SER A 1 636 ? -3.481 8.805 32.643 1.00 94.31 636 SER A CA 1
ATOM 5034 C C . SER A 1 636 ? -3.475 8.011 31.342 1.00 94.31 636 SER A C 1
ATOM 5036 O O . SER A 1 636 ? -2.516 8.112 30.581 1.00 94.31 636 SER A O 1
ATOM 5038 N N . VAL A 1 637 ? -4.544 7.262 31.096 1.00 93.75 637 VAL A N 1
ATOM 5039 C CA . VAL A 1 637 ? -4.813 6.532 29.852 1.00 93.75 637 VAL A CA 1
ATOM 5040 C C . VAL A 1 637 ? -6.111 7.070 29.264 1.00 93.75 637 VAL A C 1
ATOM 5042 O O . VAL A 1 637 ? -7.133 7.054 29.950 1.00 93.75 637 VAL A O 1
ATOM 5045 N N . ASP A 1 638 ? -6.063 7.503 28.008 1.00 87.12 638 ASP A N 1
ATOM 5046 C CA . ASP A 1 638 ? -7.166 8.109 27.251 1.00 87.12 638 ASP A CA 1
ATOM 5047 C C . ASP A 1 638 ? -7.570 7.270 26.014 1.00 87.12 638 ASP A C 1
ATOM 5049 O O . ASP A 1 638 ? -8.604 7.516 25.393 1.00 87.12 638 ASP A O 1
ATOM 5053 N N . GLY A 1 639 ? -6.744 6.307 25.599 1.00 81.69 639 GLY A N 1
ATOM 5054 C CA . GLY A 1 639 ? -6.970 5.425 24.447 1.00 81.69 639 GLY A CA 1
ATOM 5055 C C . GLY A 1 639 ? -7.192 3.958 24.783 1.00 81.69 639 GLY A C 1
ATOM 5056 O O . GLY A 1 639 ? -7.336 3.134 23.874 1.00 81.69 639 GLY A O 1
ATOM 5057 N N . GLY A 1 640 ? -7.227 3.623 26.070 1.00 86.56 640 GLY A N 1
ATOM 5058 C CA . GLY A 1 640 ? -7.460 2.273 26.565 1.00 86.56 640 GLY A CA 1
ATOM 5059 C C . GLY A 1 640 ? -6.263 1.327 26.438 1.00 86.56 640 GLY A C 1
ATOM 5060 O O . GLY A 1 640 ? -6.453 0.112 26.496 1.00 86.56 640 GLY A O 1
ATOM 5061 N N . THR A 1 641 ? -5.042 1.835 26.248 1.00 93.38 641 THR A N 1
ATOM 5062 C CA . THR A 1 641 ? -3.834 0.995 26.180 1.00 93.38 641 THR A CA 1
ATOM 5063 C C . THR A 1 641 ? -2.833 1.365 27.262 1.00 93.38 641 THR A C 1
ATOM 5065 O O . THR A 1 641 ? -2.605 2.536 27.553 1.00 93.38 641 THR A O 1
ATOM 5068 N N . MET A 1 642 ? -2.204 0.354 27.857 1.00 95.69 642 MET A N 1
ATOM 5069 C CA . MET A 1 642 ? -1.160 0.546 28.855 1.00 95.69 642 MET A CA 1
ATOM 5070 C C . MET A 1 642 ? 0.032 -0.337 28.528 1.00 95.69 642 MET A C 1
ATOM 5072 O O . MET A 1 642 ? -0.118 -1.534 28.284 1.00 95.69 642 MET A O 1
ATOM 5076 N N . THR A 1 643 ? 1.217 0.266 28.537 1.00 97.38 643 THR A N 1
ATOM 5077 C CA . THR A 1 643 ? 2.462 -0.367 28.105 1.00 97.38 643 THR A CA 1
ATOM 5078 C C . THR A 1 643 ? 3.548 -0.188 29.160 1.00 97.38 643 THR A C 1
ATOM 5080 O O . THR A 1 643 ? 3.709 0.902 29.705 1.00 97.38 643 THR A O 1
ATOM 5083 N N . ILE A 1 644 ? 4.310 -1.252 29.425 1.00 97.75 644 ILE A N 1
ATOM 5084 C CA . ILE A 1 644 ? 5.603 -1.201 30.112 1.00 97.75 644 ILE A CA 1
ATOM 5085 C C . ILE A 1 644 ? 6.677 -1.585 29.088 1.00 97.75 644 ILE A C 1
ATOM 5087 O O . ILE A 1 644 ? 6.643 -2.707 28.590 1.00 97.75 644 ILE A O 1
ATOM 5091 N N . LEU A 1 645 ? 7.617 -0.689 28.781 1.00 97.06 645 LEU A N 1
ATOM 5092 C CA . LEU A 1 645 ? 8.624 -0.854 27.721 1.00 97.06 645 LEU A CA 1
ATOM 5093 C C . LEU A 1 645 ? 10.023 -0.461 28.215 1.00 97.06 645 LEU A C 1
ATOM 5095 O O . LEU A 1 645 ? 10.181 0.558 28.880 1.00 97.06 645 LEU A O 1
ATOM 5099 N N . ALA A 1 646 ? 11.059 -1.224 27.878 1.00 95.88 646 ALA A N 1
ATOM 5100 C CA . ALA A 1 646 ? 12.445 -0.819 28.109 1.00 95.88 646 ALA A CA 1
ATOM 5101 C C . ALA A 1 646 ? 12.818 0.385 27.222 1.00 95.88 646 ALA A C 1
ATOM 5103 O O . ALA A 1 646 ? 12.662 0.314 26.004 1.00 95.88 646 ALA A O 1
ATOM 5104 N N . GLU A 1 647 ? 13.354 1.471 27.801 1.00 94.56 647 GLU A N 1
ATOM 5105 C CA . GLU A 1 647 ? 13.718 2.681 27.031 1.00 94.56 647 GLU A CA 1
ATOM 5106 C C . GLU A 1 647 ? 14.779 2.376 25.959 1.00 94.56 647 GLU A C 1
ATOM 5108 O O . GLU A 1 647 ? 14.734 2.940 24.876 1.00 94.56 647 GLU A O 1
ATOM 5113 N N . GLY A 1 648 ? 15.655 1.389 26.178 1.00 87.06 648 GLY A N 1
ATOM 5114 C CA . GLY A 1 648 ? 16.644 0.979 25.175 1.00 87.06 648 GLY A CA 1
ATOM 5115 C C . GLY A 1 648 ? 16.057 0.523 23.829 1.00 87.06 648 GLY A C 1
ATOM 5116 O O . GLY A 1 648 ? 16.758 0.575 22.819 1.00 87.06 648 GLY A O 1
ATOM 5117 N N . MET A 1 649 ? 14.769 0.153 23.774 1.00 88.06 649 MET A N 1
ATOM 5118 C CA . MET A 1 649 ? 14.067 -0.137 22.514 1.00 88.06 649 MET A CA 1
ATOM 5119 C C . MET A 1 649 ? 13.832 1.091 21.636 1.00 88.06 649 MET A C 1
ATOM 5121 O O . MET A 1 649 ? 13.481 0.943 20.470 1.00 88.06 649 MET A O 1
ATOM 5125 N N . THR A 1 650 ? 14.005 2.296 22.174 1.00 87.50 650 THR A N 1
ATOM 5126 C CA . THR A 1 650 ? 13.891 3.543 21.412 1.00 87.50 650 THR A CA 1
ATOM 5127 C C . THR A 1 650 ? 15.215 3.943 20.766 1.00 87.50 650 THR A C 1
ATOM 5129 O O . THR A 1 650 ? 15.291 4.983 20.114 1.00 87.50 650 THR A O 1
ATOM 5132 N N . SER A 1 651 ? 16.285 3.170 20.989 1.00 84.31 651 SER A N 1
ATOM 5133 C CA . SER A 1 651 ? 17.580 3.422 20.364 1.00 84.31 651 SER A CA 1
ATOM 5134 C C . SER A 1 651 ? 17.540 3.056 18.873 1.00 84.31 651 SER A C 1
ATOM 5136 O O . SER A 1 651 ? 16.914 2.056 18.512 1.00 84.31 651 SER A O 1
ATOM 5138 N N . PRO A 1 652 ? 18.226 3.815 17.996 1.00 79.44 652 PRO A N 1
ATOM 5139 C CA . PRO A 1 652 ? 18.287 3.495 16.571 1.00 79.44 652 PRO A CA 1
ATOM 5140 C C . PRO A 1 652 ? 18.751 2.060 16.301 1.00 79.44 652 PRO A C 1
ATOM 5142 O O . PRO A 1 652 ? 18.158 1.381 15.474 1.00 79.44 652 PRO A O 1
ATOM 5145 N N . ASP A 1 653 ? 19.733 1.560 17.058 1.00 75.06 653 ASP A N 1
ATOM 5146 C CA . ASP A 1 653 ? 20.252 0.196 16.904 1.00 75.06 653 ASP A CA 1
ATOM 5147 C C . ASP A 1 653 ? 19.192 -0.874 17.238 1.00 75.06 653 ASP A C 1
ATOM 5149 O O . ASP A 1 653 ? 19.091 -1.892 16.550 1.00 75.06 653 ASP A O 1
ATOM 5153 N N . ALA A 1 654 ? 18.369 -0.642 18.269 1.00 77.25 654 ALA A N 1
ATOM 5154 C CA . ALA A 1 654 ? 17.294 -1.555 18.664 1.00 77.25 654 ALA A CA 1
ATOM 5155 C C . ALA A 1 654 ? 16.074 -1.502 17.732 1.00 77.25 654 ALA A C 1
ATOM 5157 O O . ALA A 1 654 ? 15.319 -2.472 17.693 1.00 77.25 654 ALA A O 1
ATOM 5158 N N . ILE A 1 655 ? 15.888 -0.404 16.990 1.00 81.62 655 ILE A N 1
ATOM 5159 C CA . ILE A 1 655 ? 14.869 -0.275 15.938 1.00 81.62 655 ILE A CA 1
ATOM 5160 C C . ILE A 1 655 ? 15.374 -0.921 14.649 1.00 81.62 655 ILE A C 1
ATOM 5162 O O . ILE A 1 655 ? 14.674 -1.737 14.058 1.00 81.62 655 ILE A O 1
ATOM 5166 N N . PHE A 1 656 ? 16.614 -0.628 14.259 1.00 77.62 656 PHE A N 1
ATOM 5167 C CA . PHE A 1 656 ? 17.234 -1.160 13.052 1.00 77.62 656 PHE A CA 1
ATOM 5168 C C . PHE A 1 656 ? 17.341 -2.688 13.079 1.00 77.62 656 PHE A C 1
ATOM 5170 O O . PHE A 1 656 ? 17.066 -3.341 12.077 1.00 77.62 656 PHE A O 1
ATOM 5177 N N . ALA A 1 657 ? 17.711 -3.289 14.214 1.00 73.94 657 ALA A N 1
ATOM 5178 C CA . ALA A 1 657 ? 17.863 -4.742 14.315 1.00 73.94 657 ALA A CA 1
ATOM 5179 C C . ALA A 1 657 ? 16.606 -5.545 13.887 1.00 73.94 657 ALA A C 1
ATOM 5181 O O . ALA A 1 657 ? 16.756 -6.513 13.134 1.00 73.94 657 ALA A O 1
ATOM 5182 N N . PRO A 1 658 ? 15.380 -5.190 14.323 1.00 71.25 658 PRO A N 1
ATOM 5183 C CA . PRO A 1 658 ? 14.156 -5.833 13.859 1.00 71.25 658 PRO A CA 1
ATOM 5184 C C . PRO A 1 658 ? 13.607 -5.288 12.531 1.00 71.25 658 PRO A C 1
ATOM 5186 O O . PRO A 1 658 ? 13.020 -6.080 11.799 1.00 71.25 658 PRO A O 1
ATOM 5189 N N . THR A 1 659 ? 13.753 -3.997 12.205 1.00 75.25 659 THR A N 1
ATOM 5190 C CA . THR A 1 659 ? 13.085 -3.397 11.025 1.00 75.25 659 THR A CA 1
ATOM 5191 C C . THR A 1 659 ? 13.971 -3.292 9.783 1.00 75.25 659 THR A C 1
ATOM 5193 O O . THR A 1 659 ? 13.462 -3.223 8.667 1.00 75.25 659 THR A O 1
ATOM 5196 N N . GLY A 1 660 ? 15.294 -3.269 9.957 1.00 71.56 660 GLY A N 1
ATOM 5197 C CA . GLY A 1 660 ? 16.263 -2.949 8.907 1.00 71.56 660 GLY A CA 1
ATOM 5198 C C . GLY A 1 660 ? 16.219 -1.491 8.429 1.00 71.56 660 GLY A C 1
ATOM 5199 O O . GLY A 1 660 ? 16.797 -1.197 7.383 1.00 71.56 660 GLY A O 1
ATOM 5200 N N . ASP A 1 661 ? 15.525 -0.599 9.146 1.00 73.06 661 ASP A N 1
ATOM 5201 C CA . ASP A 1 661 ? 15.347 0.812 8.783 1.00 73.06 661 ASP A CA 1
ATOM 5202 C C . ASP A 1 661 ? 16.295 1.725 9.578 1.00 73.06 661 ASP A C 1
ATOM 5204 O O . ASP A 1 661 ? 16.192 1.831 10.802 1.00 73.06 661 ASP A O 1
ATOM 5208 N N . ASP A 1 662 ? 17.229 2.374 8.875 1.00 66.19 662 ASP A N 1
ATOM 5209 C CA . ASP A 1 662 ? 18.229 3.291 9.446 1.00 66.19 662 ASP A CA 1
ATOM 5210 C C . ASP A 1 662 ? 17.640 4.674 9.807 1.00 66.19 662 ASP A C 1
ATOM 5212 O O . ASP A 1 662 ? 18.234 5.404 10.603 1.00 66.19 662 ASP A O 1
ATOM 5216 N N . ASP A 1 663 ? 16.475 5.041 9.252 1.00 59.56 663 ASP A N 1
ATOM 5217 C CA . ASP A 1 663 ? 15.815 6.344 9.454 1.00 59.56 663 ASP A CA 1
ATOM 5218 C C . ASP A 1 663 ? 14.646 6.264 10.466 1.00 59.56 663 ASP A C 1
ATOM 5220 O O . ASP A 1 663 ? 13.796 7.159 10.521 1.00 59.56 663 ASP A O 1
ATOM 5224 N N . GLY A 1 664 ? 14.611 5.191 11.269 1.00 64.12 664 GLY A N 1
ATOM 5225 C CA . GLY A 1 664 ? 13.474 4.752 12.080 1.00 64.12 664 GLY A CA 1
ATOM 5226 C C . GLY A 1 664 ? 12.750 5.858 12.855 1.00 64.12 664 GLY A C 1
ATOM 5227 O O . GLY A 1 664 ? 13.277 6.446 13.802 1.00 64.12 664 GLY A O 1
ATOM 5228 N N . ASP A 1 665 ? 11.493 6.093 12.481 1.00 82.38 665 ASP A N 1
ATOM 5229 C CA . ASP A 1 665 ? 10.536 6.889 13.247 1.00 82.38 665 ASP A CA 1
ATOM 5230 C C . ASP A 1 665 ? 10.261 6.197 14.592 1.00 82.38 665 ASP A C 1
ATOM 5232 O O . ASP A 1 665 ? 9.467 5.258 14.675 1.00 82.38 665 ASP A O 1
ATOM 5236 N N . VAL A 1 666 ? 10.952 6.650 15.643 1.00 85.88 666 VAL A N 1
ATOM 5237 C CA . VAL A 1 666 ? 10.861 6.099 17.005 1.00 85.88 666 VAL A CA 1
ATOM 5238 C C . VAL A 1 666 ? 9.414 6.075 17.497 1.00 85.88 666 VAL A C 1
ATOM 5240 O O . VAL A 1 666 ? 8.964 5.061 18.030 1.00 85.88 666 VAL A O 1
ATOM 5243 N N . ASP A 1 667 ? 8.668 7.163 17.290 1.00 84.31 667 ASP A N 1
ATOM 5244 C CA . ASP A 1 667 ? 7.277 7.263 17.735 1.00 84.31 667 ASP A CA 1
ATOM 5245 C C . ASP A 1 667 ? 6.386 6.304 16.934 1.00 84.31 667 ASP A C 1
ATOM 5247 O O . ASP A 1 667 ? 5.535 5.620 17.507 1.00 84.31 667 ASP A O 1
ATOM 5251 N N . GLY A 1 668 ? 6.615 6.194 15.622 1.00 84.81 668 GLY A N 1
ATOM 5252 C CA . GLY A 1 668 ? 5.930 5.236 14.753 1.00 84.81 668 GLY A CA 1
ATOM 5253 C C . GLY A 1 668 ? 6.178 3.777 15.151 1.00 84.81 668 GLY A C 1
ATOM 5254 O O . GLY A 1 668 ? 5.230 2.991 15.237 1.00 84.81 668 GLY A O 1
ATOM 5255 N N . PHE A 1 669 ? 7.429 3.420 15.451 1.00 88.75 669 PHE A N 1
ATOM 5256 C CA . PHE A 1 669 ? 7.816 2.078 15.893 1.00 88.75 669 PHE A CA 1
ATOM 5257 C C . PHE A 1 669 ? 7.187 1.716 17.242 1.00 88.75 669 PHE A C 1
ATOM 5259 O O . PHE A 1 669 ? 6.574 0.655 17.372 1.00 88.75 669 PHE A O 1
ATOM 5266 N N . ILE A 1 670 ? 7.286 2.609 18.232 1.00 91.25 670 ILE A N 1
ATOM 5267 C CA . ILE A 1 670 ? 6.715 2.401 19.570 1.00 91.25 670 ILE A CA 1
ATOM 5268 C C . ILE A 1 670 ? 5.196 2.259 19.493 1.00 91.25 670 ILE A C 1
ATOM 5270 O O . ILE A 1 670 ? 4.632 1.352 20.108 1.00 91.25 670 ILE A O 1
ATOM 5274 N N . ASN A 1 671 ? 4.540 3.120 18.713 1.00 89.38 671 ASN A N 1
ATOM 5275 C CA . ASN A 1 671 ? 3.101 3.058 18.495 1.00 89.38 671 ASN A CA 1
ATOM 5276 C C . ASN A 1 671 ? 2.696 1.697 17.912 1.00 89.38 671 ASN A C 1
ATOM 5278 O O . ASN A 1 671 ? 1.816 1.025 18.452 1.00 89.38 671 ASN A O 1
ATOM 5282 N N . TYR A 1 672 ? 3.405 1.252 16.871 1.00 88.75 672 TYR A N 1
ATOM 5283 C CA . TYR A 1 672 ? 3.154 -0.029 16.223 1.00 88.75 672 TYR A CA 1
ATOM 5284 C C . TYR A 1 672 ? 3.269 -1.213 17.194 1.00 88.75 672 TYR A C 1
ATOM 5286 O O . TYR A 1 672 ? 2.332 -2.008 17.292 1.00 88.75 672 TYR A O 1
ATOM 5294 N N . ILE A 1 673 ? 4.369 -1.324 17.951 1.00 91.00 673 ILE A N 1
ATOM 5295 C CA . ILE A 1 673 ? 4.550 -2.455 18.876 1.00 91.00 673 ILE A CA 1
ATOM 5296 C C . ILE A 1 673 ? 3.567 -2.397 20.052 1.00 91.00 673 ILE A C 1
ATOM 5298 O O . ILE A 1 673 ? 3.034 -3.433 20.441 1.00 91.00 673 ILE A O 1
ATOM 5302 N N . ALA A 1 674 ? 3.276 -1.208 20.591 1.00 90.75 674 ALA A N 1
ATOM 5303 C CA . ALA A 1 674 ? 2.344 -1.045 21.704 1.00 90.75 674 ALA A CA 1
ATOM 5304 C C . ALA A 1 674 ? 0.911 -1.422 21.295 1.00 90.75 674 ALA A C 1
ATOM 5306 O O . ALA A 1 674 ? 0.257 -2.195 21.995 1.00 90.75 674 ALA A O 1
ATOM 5307 N N . LEU A 1 675 ? 0.437 -0.946 20.137 1.00 88.06 675 LEU A N 1
ATOM 5308 C CA . LEU A 1 675 ? -0.877 -1.330 19.613 1.00 88.06 675 LEU A CA 1
ATOM 5309 C C . LEU A 1 675 ? -0.965 -2.831 19.349 1.00 88.06 675 LEU A C 1
ATOM 5311 O O . LEU A 1 675 ? -1.960 -3.449 19.718 1.00 88.06 675 LEU A O 1
ATOM 5315 N N . HIS A 1 676 ? 0.077 -3.425 18.764 1.00 86.50 676 HIS A N 1
ATOM 5316 C CA . HIS A 1 676 ? 0.090 -4.854 18.473 1.00 86.50 676 HIS A CA 1
ATOM 5317 C C . HIS A 1 676 ? -0.069 -5.698 19.747 1.00 86.50 676 HIS A C 1
ATOM 5319 O O . HIS A 1 676 ? -0.912 -6.589 19.793 1.00 86.50 676 HIS A O 1
ATOM 5325 N N . GLY A 1 677 ? 0.671 -5.377 20.815 1.00 83.94 677 GLY A N 1
ATOM 5326 C CA . GLY A 1 677 ? 0.514 -6.069 22.098 1.00 83.94 677 GLY A CA 1
ATOM 5327 C C . GLY A 1 677 ? -0.872 -5.885 22.721 1.00 83.94 677 GLY A C 1
ATOM 5328 O O . GLY A 1 677 ? -1.416 -6.828 23.288 1.00 83.94 677 GLY A O 1
ATOM 5329 N N . ALA A 1 678 ? -1.462 -4.693 22.604 1.00 82.88 678 ALA A N 1
ATOM 5330 C CA . ALA A 1 678 ? -2.768 -4.404 23.189 1.00 82.88 678 ALA A CA 1
ATOM 5331 C C . ALA A 1 678 ? -3.951 -5.031 22.428 1.00 82.88 678 ALA A C 1
ATOM 5333 O O . ALA A 1 678 ? -4.955 -5.369 23.059 1.00 82.88 678 ALA A O 1
ATOM 5334 N N . GLU A 1 679 ? -3.857 -5.151 21.101 1.00 83.00 679 GLU A N 1
ATOM 5335 C CA . GLU A 1 679 ? -4.920 -5.689 20.241 1.00 83.00 679 GLU A CA 1
ATOM 5336 C C . GLU A 1 679 ? -4.864 -7.216 20.093 1.00 83.00 679 GLU A C 1
ATOM 5338 O O . GLU A 1 679 ? -5.898 -7.844 19.848 1.00 83.00 679 GLU A O 1
ATOM 5343 N N . GLU A 1 680 ? -3.689 -7.826 20.262 1.00 74.94 680 GLU A N 1
ATOM 5344 C CA . GLU A 1 680 ? -3.529 -9.276 20.214 1.00 74.94 680 GLU A CA 1
ATOM 5345 C C . GLU A 1 680 ? -3.613 -9.928 21.603 1.00 74.94 680 GLU A C 1
ATOM 5347 O O . GLU A 1 680 ? -3.160 -9.386 22.608 1.00 74.94 680 GLU A O 1
ATOM 5352 N N . ASP A 1 681 ? -4.106 -11.170 21.667 1.00 67.50 681 ASP A N 1
ATOM 5353 C CA . ASP A 1 681 ? -4.161 -11.971 22.906 1.00 67.50 681 ASP A CA 1
ATOM 5354 C C . ASP A 1 681 ? -2.770 -12.256 23.532 1.00 67.50 681 ASP A C 1
ATOM 5356 O O . ASP A 1 681 ? -2.679 -12.944 24.549 1.00 67.50 681 ASP A O 1
ATOM 5360 N N . SER A 1 682 ? -1.669 -11.792 22.925 1.00 74.50 682 SER A N 1
ATOM 5361 C CA . SER A 1 682 ? -0.304 -12.075 23.369 1.00 74.50 682 SER A CA 1
ATOM 5362 C C . SER A 1 682 ? 0.209 -11.151 24.464 1.00 74.50 682 SER A C 1
ATOM 5364 O O . SER A 1 682 ? 1.035 -11.625 25.232 1.00 74.50 682 SER A O 1
ATOM 5366 N N . PHE A 1 683 ? -0.220 -9.882 24.526 1.00 87.88 683 PHE A N 1
ATOM 5367 C CA . PHE A 1 683 ? 0.267 -8.797 25.406 1.00 87.88 683 PHE A CA 1
ATOM 5368 C C . PHE A 1 683 ? 1.796 -8.605 25.542 1.00 87.88 683 PHE A C 1
ATOM 5370 O O . PHE A 1 683 ? 2.253 -7.641 26.155 1.00 87.88 683 PHE A O 1
ATOM 5377 N N . HIS A 1 684 ? 2.609 -9.488 24.974 1.00 92.69 684 HIS A N 1
ATOM 5378 C CA . HIS A 1 684 ? 4.060 -9.458 24.950 1.00 92.69 684 HIS A CA 1
ATOM 5379 C C . HIS A 1 684 ? 4.526 -8.735 23.693 1.00 92.69 684 HIS A C 1
ATOM 5381 O O . HIS A 1 684 ? 4.078 -9.040 22.588 1.00 92.69 684 HIS A O 1
ATOM 5387 N N . ILE A 1 685 ? 5.447 -7.792 23.869 1.00 92.88 685 ILE A N 1
ATOM 5388 C CA . ILE A 1 685 ? 6.015 -6.988 22.787 1.00 92.88 685 ILE A CA 1
ATOM 5389 C C . ILE A 1 685 ? 7.545 -6.983 22.904 1.00 92.88 685 ILE A C 1
ATOM 5391 O O . ILE A 1 685 ? 8.078 -7.202 23.996 1.00 92.88 685 ILE A O 1
ATOM 5395 N N . PRO A 1 686 ? 8.290 -6.711 21.818 1.00 89.38 686 PRO A N 1
ATOM 5396 C CA . PRO A 1 686 ? 9.727 -6.498 21.895 1.00 89.38 686 PRO A CA 1
ATOM 5397 C C . PRO A 1 686 ? 10.052 -5.427 22.939 1.00 89.38 686 PRO A C 1
ATOM 5399 O O . PRO A 1 686 ? 9.575 -4.298 22.854 1.00 89.38 686 PRO A O 1
ATOM 5402 N N . GLY A 1 687 ? 10.840 -5.798 23.949 1.00 90.81 687 GLY A N 1
ATOM 5403 C CA . GLY A 1 687 ? 11.219 -4.885 25.026 1.00 90.81 687 GLY A CA 1
ATOM 5404 C C . GLY A 1 687 ? 10.202 -4.698 26.145 1.00 90.81 687 GLY A C 1
ATOM 5405 O O . GLY A 1 687 ? 10.443 -3.843 26.997 1.00 90.81 687 GLY A O 1
ATOM 5406 N N . GLY A 1 688 ? 9.077 -5.422 26.172 1.00 94.81 688 GLY A N 1
ATOM 5407 C CA . GLY A 1 688 ? 8.083 -5.168 27.207 1.00 94.81 688 GLY A CA 1
ATOM 5408 C C . GLY A 1 688 ? 6.758 -5.914 27.102 1.00 94.81 688 GLY A C 1
ATOM 5409 O O . GLY A 1 688 ? 6.652 -7.011 26.556 1.00 94.81 688 GLY A O 1
ATOM 5410 N N . VAL A 1 689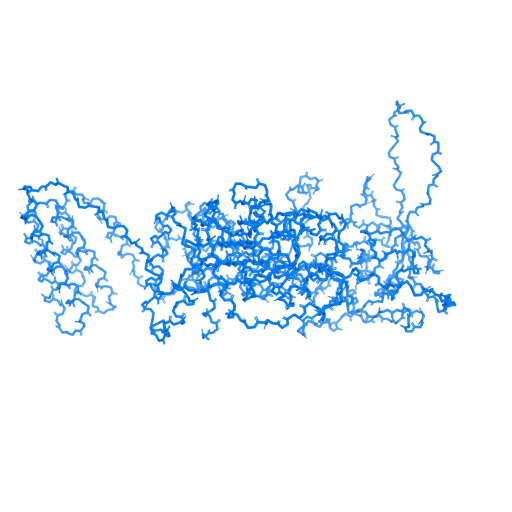 ? 5.728 -5.292 27.670 1.00 95.62 689 VAL A N 1
ATOM 5411 C CA . VAL A 1 689 ? 4.336 -5.753 27.628 1.00 95.62 689 VAL A CA 1
ATOM 5412 C C . VAL A 1 689 ? 3.403 -4.589 27.326 1.00 95.62 689 VAL A C 1
ATOM 5414 O O . VAL A 1 689 ? 3.592 -3.492 27.849 1.00 95.62 689 VAL A O 1
ATOM 5417 N N . SER A 1 690 ? 2.374 -4.832 26.522 1.00 95.75 690 SER A N 1
ATOM 5418 C CA . SER A 1 690 ? 1.280 -3.892 26.282 1.00 95.75 690 SER A CA 1
ATOM 5419 C C . SER A 1 690 ? -0.050 -4.619 26.347 1.00 95.75 690 SER A C 1
ATOM 5421 O O . SER A 1 690 ? -0.167 -5.733 25.857 1.00 95.75 690 SER A O 1
ATOM 5423 N N . SER A 1 691 ? -1.052 -4.025 26.982 1.00 93.50 691 SER A N 1
ATOM 5424 C CA . SER A 1 691 ? -2.370 -4.641 27.111 1.00 93.50 691 SER A CA 1
ATOM 5425 C C . SER A 1 691 ? -3.464 -3.589 27.050 1.00 93.50 691 SER A C 1
ATOM 5427 O O . SER A 1 691 ? -3.306 -2.467 27.538 1.00 93.50 691 SER A O 1
ATOM 5429 N N . TYR A 1 692 ? -4.618 -3.996 26.525 1.00 91.25 692 TYR A N 1
ATOM 5430 C CA . TYR A 1 692 ? -5.848 -3.226 26.634 1.00 91.25 692 TYR A CA 1
ATOM 5431 C C . TYR A 1 692 ? -6.282 -3.117 28.103 1.00 91.25 692 TYR A C 1
ATOM 5433 O O . TYR A 1 692 ? -6.339 -4.130 28.813 1.00 91.25 692 TYR A O 1
ATOM 5441 N N . THR A 1 693 ? -6.573 -1.898 28.557 1.00 86.81 693 THR A N 1
ATOM 5442 C CA . THR A 1 693 ? -6.956 -1.598 29.947 1.00 86.81 693 THR A CA 1
ATOM 5443 C C . THR A 1 693 ? -8.434 -1.832 30.231 1.00 86.81 693 THR A C 1
ATOM 5445 O O . THR A 1 693 ? -8.811 -1.973 31.388 1.00 86.81 693 THR A O 1
ATOM 5448 N N . GLY A 1 694 ? -9.280 -1.886 29.196 1.00 81.69 694 GLY A N 1
ATOM 5449 C CA . GLY A 1 694 ? -10.737 -1.917 29.354 1.00 81.69 694 GLY A CA 1
ATOM 5450 C C . GLY A 1 694 ? -11.402 -0.536 29.379 1.00 81.69 694 GLY A C 1
ATOM 5451 O O . GLY A 1 694 ? -12.630 -0.471 29.370 1.00 81.69 694 GLY A O 1
ATOM 5452 N N . GLY A 1 695 ? -10.628 0.557 29.378 1.00 81.81 695 GLY A N 1
ATOM 5453 C CA . GLY A 1 695 ? -11.149 1.926 29.374 1.00 81.81 695 GLY A CA 1
ATOM 5454 C C . GLY A 1 695 ? -10.134 2.990 29.802 1.00 81.81 695 GLY A C 1
ATOM 5455 O O . GLY A 1 695 ? -8.967 2.692 30.066 1.00 81.81 695 GLY A O 1
ATOM 5456 N N . ASP A 1 696 ? -10.609 4.231 29.870 1.00 90.00 696 ASP A N 1
ATOM 5457 C CA . ASP A 1 696 ? -9.813 5.405 30.235 1.00 90.00 696 ASP A CA 1
ATOM 5458 C C . ASP A 1 696 ? -9.737 5.554 31.761 1.00 90.00 696 ASP A C 1
ATOM 5460 O O . ASP A 1 696 ? -10.692 5.236 32.478 1.00 90.00 696 ASP A O 1
ATOM 5464 N N . GLY A 1 697 ? -8.629 6.080 32.280 1.00 92.62 697 GLY A N 1
ATOM 5465 C CA . GLY A 1 697 ? -8.465 6.250 33.722 1.00 92.62 697 GLY A CA 1
ATOM 5466 C C . GLY A 1 697 ? -7.045 6.559 34.172 1.00 92.62 697 GLY A C 1
ATOM 5467 O O . GLY A 1 697 ? -6.118 6.654 33.374 1.00 92.62 697 GLY A O 1
ATOM 5468 N N . GLY A 1 698 ? -6.886 6.734 35.485 1.00 94.38 698 GLY A N 1
ATOM 5469 C CA . GLY A 1 698 ? -5.580 6.885 36.120 1.00 94.38 698 GLY A CA 1
ATOM 5470 C C . GLY A 1 698 ? -5.100 5.544 36.658 1.00 94.38 698 GLY A C 1
ATOM 5471 O O . GLY A 1 698 ? -5.801 4.935 37.456 1.00 94.38 698 GLY A O 1
ATOM 5472 N N . PHE A 1 699 ? -3.898 5.131 36.277 1.00 95.81 699 PHE A N 1
ATOM 5473 C CA . PHE A 1 699 ? -3.306 3.854 36.660 1.00 95.81 699 PHE A CA 1
ATOM 5474 C C . PHE A 1 699 ? -2.095 4.084 37.556 1.00 95.81 699 PHE A C 1
ATOM 5476 O O . PHE A 1 699 ? -1.209 4.886 37.246 1.00 95.81 699 PHE A O 1
ATOM 5483 N N . ASP A 1 700 ? -2.047 3.383 38.682 1.00 97.06 700 ASP A N 1
ATOM 5484 C CA . ASP A 1 700 ? -0.956 3.500 39.638 1.00 97.06 700 ASP A CA 1
ATOM 5485 C C . ASP A 1 700 ? 0.240 2.646 39.199 1.00 97.06 700 ASP A C 1
ATOM 5487 O O . ASP A 1 700 ? 0.138 1.437 38.969 1.00 97.06 700 ASP A O 1
ATOM 5491 N N . VAL A 1 701 ? 1.406 3.290 39.128 1.00 97.50 701 VAL A N 1
ATOM 5492 C CA . VAL A 1 701 ? 2.681 2.644 38.803 1.00 97.50 701 VAL A CA 1
ATOM 5493 C C . VAL A 1 701 ? 3.416 2.344 40.101 1.00 97.50 701 VAL A C 1
ATOM 5495 O O . VAL A 1 701 ? 3.655 3.239 40.921 1.00 97.50 701 VAL A O 1
ATOM 5498 N N . TYR A 1 702 ? 3.805 1.086 40.288 1.00 97.44 702 TYR A N 1
ATOM 5499 C CA . TYR A 1 702 ? 4.558 0.628 41.449 1.00 97.44 702 TYR A CA 1
ATOM 5500 C C . TYR A 1 702 ? 5.890 0.018 41.038 1.00 97.44 702 TYR A C 1
ATOM 5502 O O . TYR A 1 702 ? 5.992 -0.658 40.016 1.00 97.44 702 TYR A O 1
ATOM 5510 N N . THR A 1 703 ? 6.884 0.169 41.905 1.00 98.00 703 THR A N 1
ATOM 5511 C CA . THR A 1 703 ? 8.190 -0.472 41.768 1.00 98.00 703 THR A CA 1
ATOM 5512 C C . THR A 1 703 ? 8.526 -1.301 43.000 1.00 98.00 703 THR A C 1
ATOM 5514 O O . THR A 1 703 ? 8.001 -1.074 44.095 1.00 98.00 703 THR A O 1
ATOM 5517 N N . ALA A 1 704 ? 9.411 -2.274 42.820 1.00 97.06 704 ALA A N 1
ATOM 5518 C CA . ALA A 1 704 ? 10.095 -2.960 43.904 1.00 97.06 704 ALA A CA 1
ATOM 5519 C C . ALA A 1 704 ? 11.601 -2.916 43.655 1.00 97.06 704 ALA A C 1
ATOM 5521 O O . ALA A 1 704 ? 12.050 -3.107 42.521 1.00 97.06 704 ALA A O 1
ATOM 5522 N N . SER A 1 705 ? 12.372 -2.684 44.715 1.00 97.44 705 SER A N 1
ATOM 5523 C CA . SER A 1 705 ? 13.830 -2.597 44.649 1.00 97.44 705 SER A CA 1
ATOM 5524 C C . SER A 1 705 ? 14.501 -3.731 45.417 1.00 97.44 705 SER A C 1
ATOM 5526 O O . SER A 1 705 ? 13.960 -4.222 46.409 1.00 97.44 705 SER A O 1
ATOM 5528 N N . ASP A 1 706 ? 15.686 -4.137 44.967 1.00 96.00 706 ASP A N 1
ATOM 5529 C CA . ASP A 1 706 ? 16.553 -5.053 45.706 1.00 96.00 706 ASP A CA 1
ATOM 5530 C C . ASP A 1 706 ? 17.315 -4.343 46.845 1.00 96.00 706 ASP A C 1
ATOM 5532 O O . ASP A 1 706 ? 17.122 -3.155 47.119 1.00 96.00 706 ASP A O 1
ATOM 5536 N N . SER A 1 707 ? 18.181 -5.084 47.543 1.00 95.31 707 SER A N 1
ATOM 5537 C CA . SER A 1 707 ? 18.987 -4.555 48.651 1.00 95.31 707 SER A CA 1
ATOM 5538 C C . SER A 1 707 ? 19.973 -3.460 48.238 1.00 95.31 707 SER A C 1
ATOM 5540 O O . SER A 1 707 ? 20.394 -2.686 49.095 1.00 95.31 707 SER A O 1
ATOM 5542 N N . ASP A 1 708 ? 20.321 -3.378 46.951 1.00 94.56 708 ASP A N 1
ATOM 5543 C CA . ASP A 1 708 ? 21.225 -2.368 46.395 1.00 94.56 708 ASP A CA 1
ATOM 5544 C C . ASP A 1 708 ? 20.457 -1.129 45.898 1.00 94.56 708 ASP A C 1
ATOM 5546 O O . ASP A 1 708 ? 21.032 -0.205 45.317 1.00 94.56 708 ASP A O 1
ATOM 5550 N N . GLY A 1 709 ? 19.139 -1.099 46.125 1.00 95.75 709 GLY A N 1
ATOM 5551 C CA . GLY A 1 709 ? 18.250 -0.026 45.700 1.00 95.75 709 GLY A CA 1
ATOM 5552 C C . GLY A 1 709 ? 17.949 -0.035 44.201 1.00 95.75 709 GLY A C 1
ATOM 5553 O O . GLY A 1 709 ? 17.381 0.938 43.704 1.00 95.75 709 GLY A O 1
ATOM 5554 N N . LYS A 1 710 ? 18.314 -1.093 43.464 1.00 96.62 710 LYS A N 1
ATOM 5555 C CA . LYS A 1 710 ? 18.003 -1.232 42.034 1.00 96.62 710 LYS A CA 1
ATOM 5556 C C . LYS A 1 710 ? 16.569 -1.697 41.860 1.00 96.62 710 LYS A C 1
ATOM 5558 O O . LYS A 1 710 ? 16.138 -2.608 42.559 1.00 96.62 710 LYS A O 1
ATOM 5563 N N . VAL A 1 711 ? 15.825 -1.087 40.938 1.00 97.81 711 VAL A N 1
ATOM 5564 C CA . VAL A 1 711 ? 14.460 -1.528 40.616 1.00 97.81 711 VAL A CA 1
ATOM 5565 C C . VAL A 1 711 ? 14.541 -2.887 39.919 1.00 97.81 711 VAL A C 1
ATOM 5567 O O . VAL A 1 711 ? 15.227 -3.027 38.909 1.00 97.81 711 VAL A O 1
ATOM 5570 N N . VAL A 1 712 ? 13.860 -3.884 40.481 1.00 97.00 712 VAL A N 1
ATOM 5571 C CA . VAL A 1 712 ? 13.827 -5.280 40.004 1.00 97.00 712 VAL A CA 1
ATOM 5572 C C . VAL A 1 712 ? 12.424 -5.751 39.639 1.00 97.00 712 VAL A C 1
ATOM 5574 O O . VAL A 1 712 ? 12.269 -6.853 39.126 1.00 97.00 712 VAL A O 1
ATOM 5577 N N . ALA A 1 713 ? 11.395 -4.945 39.894 1.00 96.88 713 ALA A N 1
ATOM 5578 C CA . ALA A 1 713 ? 10.055 -5.197 39.389 1.00 96.88 713 ALA A CA 1
ATOM 5579 C C . ALA A 1 713 ? 9.291 -3.886 39.201 1.00 96.88 713 ALA A C 1
ATOM 5581 O O . ALA A 1 713 ? 9.452 -2.948 39.986 1.00 96.88 713 ALA A O 1
ATOM 5582 N N . VAL A 1 714 ? 8.438 -3.852 38.182 1.00 97.50 714 VAL A N 1
ATOM 5583 C CA . VAL A 1 714 ? 7.494 -2.771 37.893 1.00 97.50 714 VAL A CA 1
ATOM 5584 C C . VAL A 1 714 ? 6.123 -3.398 37.686 1.00 97.50 714 VAL A C 1
ATOM 5586 O O . VAL A 1 714 ? 6.007 -4.435 37.038 1.00 97.50 714 VAL A O 1
ATOM 5589 N N . LYS A 1 715 ? 5.077 -2.777 38.224 1.00 95.88 715 LYS A N 1
ATOM 5590 C CA . LYS A 1 715 ? 3.696 -3.135 37.896 1.00 95.88 715 LYS A CA 1
ATOM 5591 C C . LYS A 1 715 ? 2.851 -1.892 37.695 1.00 95.88 715 LYS A C 1
ATOM 5593 O O . LYS A 1 715 ? 3.071 -0.877 38.357 1.00 95.88 715 LYS A O 1
ATOM 5598 N N . VAL A 1 716 ? 1.859 -2.017 36.829 1.00 95.75 716 VAL A N 1
ATOM 5599 C CA . VAL A 1 716 ? 0.818 -1.017 36.614 1.00 95.75 716 VAL A CA 1
ATOM 5600 C C . VAL A 1 716 ? -0.519 -1.664 36.929 1.00 95.75 716 VAL A C 1
ATOM 5602 O O . VAL A 1 716 ? -0.772 -2.780 36.480 1.00 95.75 716 VAL A O 1
ATOM 5605 N N . THR A 1 717 ? -1.343 -0.989 37.723 1.00 94.06 717 THR A N 1
ATOM 5606 C CA . THR A 1 717 ? -2.682 -1.452 38.112 1.00 94.06 717 THR A CA 1
ATOM 5607 C C . THR A 1 717 ? -3.674 -0.302 38.072 1.00 94.06 717 THR A C 1
ATOM 5609 O O . THR A 1 717 ? -3.288 0.850 38.272 1.00 94.06 717 THR A O 1
ATOM 5612 N N . GLU A 1 718 ? -4.935 -0.638 37.813 1.00 89.56 718 GLU A N 1
ATOM 5613 C CA . GLU A 1 718 ? -6.080 0.260 38.024 1.00 89.56 718 GLU A CA 1
ATOM 5614 C C . GLU A 1 718 ? -6.244 0.647 39.501 1.00 89.56 718 GLU A C 1
ATOM 5616 O O . GLU A 1 718 ? -6.008 -0.230 40.377 1.00 89.56 718 GLU A O 1
#

Organism: NCBI:txid1745969

Radius of gyration: 35.57 Å; chains: 1; bounding box: 97×61×92 Å

Foldseek 3Di:
DVVVQDEDPQPCPPPDPVSLVVSQVVLVVLLPDPVSVVDDPVSCVNRVSPDDRDDDDDDDDPDPDPCVVVVVVVVVLVVVLVVLLVVLPDDDDDVLVSLVVVLVVLVVLLVPDDPVSVVSSLVSLVSVLVSVPDPDDDPSCVVSVVSSLVSLVPDPVNVVSVVVSVVSVLPPPPVDQDKFKKWKFAPLLDDDPVVVVPDDPDPDRDPLGDGTDIDIDGQQAWPLVVVVVVQVVCCQQFFQQLQGGQKMKMFTADDVVPQCRDDVDDPVVSVVRRPDIAIEGAADDDTGGNNPCPPDDDSYDYHHDPVDDVVSSLVLLQAFLVVHDGDPVFAADPQADAADDAPEDPQFKDKGQPSSACASGGPDHNNDPPPVHFHRIAIDTPDCVQQVADQVDWFWDFGPDDQFPDKDFAQDALVQLVNLARFKKKFFADDQPDDPDPPPDDPDDPDDPDPTTMTIWIFGDANNVQGKTWTWTTHRRHTHTAIERRHDADDQPRDDRPRPDYGHTRIMGGGDDYPPPDPPPPPPPPPPPPLPQQQVLLVVLLQQKAWACLVDFLWKKKADLLPDPCPDQLIDIHHQADGAMKGKDWDCPPVWGKIKIFADDHDHDQLQDDSVVSNDPPPDPPPPPPFDKDWDDKGWDAPQKIWIFHPCCLDLVNVCSNNVDNPDPSSVSSNVQQVSLAVDPSQGGHGTGMHGRVHTDIKTKIFGADPVRGTGMIMIID

Secondary structure (DSSP, 8-state):
-GGG-S-------TT-HHHHHHHHHHHHHHHTSHHHHHS-HHHHHHTTTT------PPPPP---SSHHHHHHHHHHHHHHHHHHHHHHHS--S-HHHHHHHHHHHHHHHTTS--HHHHHHHHHHHHHHHHHTTSS--TTHHHHHHHHHHHHHHTSTTHHHHHHHHHHHTT----SSPPEEEEEEEESTTS--TTTTTTS-SS----TT-PPPEEEEEETTSBHHHHHHHHHHHHHHHHS-TTS---EEEEEE---TTTTTTSSS--HHHHHHHHT-EEEEEE-S---SBGGG----SS-EEEE--TT--HHHHHHHHHS-GGG----TT----TTSB-PPPPSS-TTTEEEEEGGG--TTSSSS-TT---SSEEBSEEEEES-SGGGT--TT--TTPPPSS---SS-BPSSPPHHHHHHTTTBEEEEEPP-PPPPPPPTTS--------PPPPEEEEEEEEEETTTTEEEEEEEETTEEEEEEEE-SSPPPPPSSS--TTS-B--SEEEE---------------------S--HHHHHHHT-SEEEE-TTS---EEEE-TTTS-TTSTTEEEE-SBPPEEEEEEEE-GGG--EEEEEEEES----TTS-GGGG------TT-------EEEEEEEESSSEEEEEEGGGGSHHHHHHHH--TT--HHHHHHHHHHHHHHSTT-EETTEEEEE-SS-EEEEEEEEE-TTS-EEEEEEE-

pLDDT: mean 73.22, std 18.71, range [29.7, 98.0]

Sequence (718 aa):
MKDIIYAPVIPVVSYLKPIRTWAASLLNRWKSHPDAQTLDPSEKARLGLDIDLPVDTPPPSTDTQSTPKILHRTAELARDFQEFEDALITETGDDHSRIFRALDKIEAWKTEAEPLTAQCIRDLLYSLLRAQYTPSRSLLAAEVEQRINNIVKEFPSHSHMQRRVTSLSYYTPLEHEPFIRLTFRDKNALPDANHQMSLFGSETRDDRTWEDVALETNTMGPMNVLLQQFISIANPQHRHPLAPLTNFSFASTPDPFCTSSYLGKTGEEVQELTNRLWEVTTGRFIQGQVRDLPITEGNIVYYNRGHFSRTSVQDLTMKQPRERTLPPSCVPPAHWIRPSKPPGGEDVWECLPSLLFVGSGHDLYPGVISPPAIASHVYVPRSFERLGIYPHAAYREEVTEDSTPVKWEPPLTSEQALALLGRAIQYEVPVVPQPPLPPNARPKKKRRKAPPPVYWGVVWGVDPDALVLRVFTGGQYQETSIALTVGGPCEVPSTKVDTKLPFTPKWVGALALVDDAPEEIPTPPVPEAQTVDRLPGILETKSPQFEVGIDGSCVILAGELAIHGIDSYAVEKIQNCKPGIWQGGRSVEENKFAIWVRWLREGSIDLSQPLENFVTELEDDTIVATFTWTRVANVSVDGGTMTILAEGMTSPDAIFAPTGDDDGDVDGFINYIALHGAEEDSFHIPGGVSSYTGGDGGFDVYTASDSDGKVVAVKVTE